Protein AF-A0A7J3D2J9-F1 (afdb_monomer)

Foldseek 3Di:
DDPPFDDWAWPDWDDFQQWTWTWTDGPNAIAIEIDHDDDDPVLVVVLVCLQVLCVDPDHPNPPPDPVVSLVVLVVDPSSSSQSNVLSVALQNQCVRVLRDPQWFKWKDWDQAAFIFTQGNVCNVHRTHGYPDGHPDPVSVVSSLVSQQVQQPPDDDPFWTWGDSDPFWTKTWGADVVVGTIMIMIGTQDDQALVLCVCVVVVVDFLLRVLLLLVCLVLLWAKEKEDDDLVVLLVVLLSSVSSHRLAAQEEEEDCDDRDDYSRPNYHYHHVPPPPPDDPVNSLVVCVVVQHAEYEYSPCPPPPPDDDQSPRHRYYYYYYDPPPDDPWMKMWTHDNPRPAIAIATPDDDDDDDDDHQDDDSPQQLLSSCVSDPPNVVSCVVVVHDPVVSSVSSVVSSVVSVVSVVVVD

pLDDT: mean 76.32, std 16.19, range [25.08, 97.81]

Mean predicted aligned error: 16.13 Å

Sequence (406 aa):
MGNIIQPEEVIEKYMVQGVEVTITEREKELEYYVKEPQTSDKETKIVKTYVDNIYSREHPLKGMDKSSVDNEVAKLPEPIQYHIRKMMSCYGKIYPITLDPNILEIYIIEVDRPIYVRHGHFPKHPYIKTNLKFKDIKEMDDIIERIKIKIAANSSINAHEGLVDRNFYAQIIIQKEPYNSICFLKRRTEITATNLWLVEEKMLTMQEMVYLWTIIEIKVTIALTGAGREERRRFLNGLIEMIPLKSKIMAIERMPFSKTSHEFFLKVNISGKSGLDYRRALEIARRYGVEYVVMDGDEIQEKIELPTEEICFIYSRQTPLETTAGMGVRLILPNNQLAESIEYVEKVDERETPIKINGYDTPKQLYDKSKVLQSWAKLNNVNKEKVIESLALKINLMMYLSRKDR

Nearest PDB structures (foldseek):
  2oap-assembly1_1  TM=4.174E-01  e=2.378E-18  Archaeoglobus fulgidus DSM 4304
  2oap-assembly1_2  TM=4.148E-01  e=2.008E-18  Archaeoglobus fulgidus DSM 4304
  4ihq-assembly1_A  TM=3.799E-01  e=1.290E-16  Sulfolobus acidocaldarius DSM 639
  4ii7-assembly2_D  TM=3.802E-01  e=1.709E-16  Sulfolobus acidocaldarius DSM 639
  4ii7-assembly1_A  TM=3.847E-01  e=1.533E-15  Sulfolobus acidocaldarius DSM 639

Structure (mmCIF, N/CA/C/O backbone):
data_AF-A0A7J3D2J9-F1
#
_entry.id   AF-A0A7J3D2J9-F1
#
loop_
_atom_site.group_PDB
_atom_site.id
_atom_site.type_symbol
_atom_site.label_atom_id
_atom_site.label_alt_id
_atom_site.label_comp_id
_atom_site.label_asym_id
_atom_site.label_entity_id
_atom_site.label_seq_id
_atom_site.pdbx_PDB_ins_code
_atom_site.Cartn_x
_atom_site.Cartn_y
_atom_site.Cartn_z
_atom_site.occupancy
_atom_site.B_iso_or_equiv
_atom_site.auth_seq_id
_atom_site.auth_comp_id
_atom_site.auth_asym_id
_atom_site.auth_atom_id
_atom_site.pdbx_PDB_model_num
ATOM 1 N N . MET A 1 1 ? -47.272 8.929 1.676 1.00 38.12 1 MET A N 1
ATOM 2 C CA . MET A 1 1 ? -46.552 7.817 1.022 1.00 38.12 1 MET A CA 1
ATOM 3 C C . MET A 1 1 ? -45.523 7.323 2.019 1.00 38.12 1 MET A C 1
ATOM 5 O O . MET A 1 1 ? -44.620 8.078 2.345 1.00 38.12 1 MET A O 1
ATOM 9 N N . GLY A 1 2 ? -45.753 6.158 2.627 1.00 38.94 2 GLY A N 1
ATOM 10 C CA . GLY A 1 2 ? -44.813 5.593 3.596 1.00 38.94 2 GLY A CA 1
ATOM 11 C C . GLY A 1 2 ? -43.547 5.142 2.875 1.00 38.94 2 GLY A C 1
ATOM 12 O O . GLY A 1 2 ? -43.650 4.446 1.868 1.00 38.94 2 GLY A O 1
ATOM 13 N N . ASN A 1 3 ? -42.379 5.564 3.364 1.00 40.75 3 ASN A N 1
ATOM 14 C CA . ASN A 1 3 ? -41.095 5.053 2.896 1.00 40.75 3 ASN A CA 1
ATOM 15 C C . ASN A 1 3 ? -41.058 3.547 3.164 1.00 40.75 3 ASN A C 1
ATOM 17 O O . ASN A 1 3 ? -40.977 3.117 4.314 1.00 40.75 3 ASN A O 1
ATOM 21 N N . ILE A 1 4 ? -41.158 2.753 2.100 1.00 46.19 4 ILE A N 1
ATOM 22 C CA . ILE A 1 4 ? -40.896 1.318 2.144 1.00 46.19 4 ILE A CA 1
ATOM 23 C C . ILE A 1 4 ? -39.384 1.190 2.327 1.00 46.19 4 ILE A C 1
ATOM 25 O O . ILE A 1 4 ? -38.627 1.300 1.367 1.00 46.19 4 ILE A O 1
ATOM 29 N N . ILE A 1 5 ? -38.949 1.051 3.578 1.00 51.28 5 ILE A N 1
ATOM 30 C CA . ILE A 1 5 ? -37.555 0.765 3.916 1.00 51.28 5 ILE A CA 1
ATOM 31 C C . ILE A 1 5 ? -37.251 -0.615 3.335 1.00 51.28 5 ILE A C 1
ATOM 33 O O . ILE A 1 5 ? -37.867 -1.602 3.743 1.00 51.28 5 ILE A O 1
ATOM 37 N N . GLN A 1 6 ? -36.353 -0.681 2.351 1.00 54.09 6 GLN A N 1
ATOM 38 C CA . GLN A 1 6 ? -35.869 -1.967 1.857 1.00 54.09 6 GLN A CA 1
ATOM 39 C C . GLN A 1 6 ? -35.179 -2.726 3.003 1.00 54.09 6 GLN A C 1
ATOM 41 O O . GLN A 1 6 ? -34.484 -2.093 3.805 1.00 54.09 6 GLN A O 1
ATOM 46 N N . PRO A 1 7 ? -35.392 -4.048 3.117 1.00 58.62 7 PRO A N 1
ATOM 47 C CA . PRO A 1 7 ? -34.761 -4.848 4.157 1.00 58.62 7 PRO A CA 1
ATOM 48 C C . PRO A 1 7 ? -33.239 -4.843 3.983 1.00 58.62 7 PRO A C 1
ATOM 50 O O . PRO A 1 7 ? -32.739 -4.880 2.863 1.00 58.62 7 PRO A O 1
ATOM 53 N N . GLU A 1 8 ? -32.523 -4.776 5.103 1.00 78.94 8 GLU A N 1
ATOM 54 C CA . GLU A 1 8 ? -31.066 -4.887 5.145 1.00 78.94 8 GLU A CA 1
ATOM 55 C C . GLU A 1 8 ? -30.662 -6.322 4.781 1.00 78.94 8 GLU A C 1
ATOM 57 O O . GLU A 1 8 ? -31.020 -7.271 5.485 1.00 78.94 8 GLU A O 1
ATOM 62 N N . GLU A 1 9 ? -29.958 -6.486 3.661 1.00 90.25 9 GLU A N 1
ATOM 63 C CA . GLU A 1 9 ? -29.491 -7.789 3.187 1.00 90.25 9 GLU A CA 1
ATOM 64 C C . GLU A 1 9 ? -28.042 -8.007 3.622 1.00 90.25 9 GLU A C 1
ATOM 66 O O . GLU A 1 9 ? -27.184 -7.153 3.410 1.00 90.25 9 GLU A O 1
ATOM 71 N N . VAL A 1 10 ? -27.750 -9.151 4.244 1.00 93.81 10 VAL A N 1
ATOM 72 C CA . VAL A 1 10 ? -26.375 -9.522 4.603 1.00 93.81 10 VAL A CA 1
ATOM 73 C C . VAL A 1 10 ? -25.692 -10.123 3.378 1.00 93.81 10 VAL A C 1
ATOM 75 O O . VAL A 1 10 ? -26.065 -11.208 2.940 1.00 93.81 10 VAL A O 1
ATOM 78 N N . ILE A 1 11 ? -24.671 -9.437 2.868 1.00 93.94 11 ILE A N 1
ATOM 79 C CA . ILE A 1 11 ? -23.903 -9.843 1.685 1.00 93.94 11 ILE A CA 1
ATOM 80 C C . ILE A 1 11 ? -22.762 -10.783 2.072 1.00 93.94 11 ILE A C 1
ATOM 82 O O . ILE A 1 11 ? -22.600 -11.855 1.494 1.00 93.94 11 ILE A O 1
ATOM 86 N N . GLU A 1 12 ? -21.976 -10.400 3.079 1.00 92.00 12 GLU A N 1
ATOM 87 C CA . GLU A 1 12 ? -20.872 -11.207 3.601 1.00 92.00 12 GLU A CA 1
ATOM 88 C C . GLU A 1 12 ? -20.865 -11.165 5.129 1.00 92.00 12 GLU A C 1
ATOM 90 O O . GLU A 1 12 ? -21.132 -10.132 5.744 1.00 92.00 12 GLU A O 1
ATOM 95 N N . LYS A 1 13 ? -20.535 -12.295 5.759 1.00 96.12 13 LYS A N 1
ATOM 96 C CA . LYS A 1 13 ? -20.327 -12.381 7.205 1.00 96.12 13 LYS A CA 1
ATOM 97 C C . LYS A 1 13 ? -19.180 -13.335 7.515 1.00 96.12 13 LYS A C 1
ATOM 99 O O . LYS A 1 13 ? -19.218 -14.493 7.108 1.00 96.12 13 LYS A O 1
ATOM 104 N N . TYR A 1 14 ? -18.170 -12.861 8.237 1.00 94.62 14 TYR A N 1
ATOM 105 C CA . TYR A 1 14 ? -16.964 -13.636 8.537 1.00 94.62 14 TYR A CA 1
ATOM 106 C C . TYR A 1 14 ? -16.292 -13.187 9.840 1.00 94.62 14 TYR A C 1
ATOM 108 O O . TYR A 1 14 ? -16.637 -12.162 10.423 1.00 94.62 14 TYR A O 1
ATOM 116 N N . MET A 1 15 ? -15.339 -13.991 10.320 1.00 94.88 15 MET A N 1
ATOM 117 C CA . MET A 1 15 ? -14.563 -13.719 11.532 1.00 94.88 15 MET A CA 1
ATOM 118 C C . MET A 1 15 ? -13.120 -13.370 11.176 1.00 94.88 15 MET A C 1
ATOM 120 O O . MET A 1 15 ? -12.476 -14.086 10.410 1.00 94.88 15 MET A O 1
ATOM 124 N N . VAL A 1 16 ? -12.586 -12.320 11.793 1.00 90.88 16 VAL A N 1
ATOM 125 C CA . VAL A 1 16 ? -11.186 -11.903 11.671 1.00 90.88 16 VAL A CA 1
ATOM 126 C C . VAL A 1 16 ? -10.596 -11.719 13.062 1.00 90.88 16 VAL A C 1
ATOM 128 O O . VAL A 1 16 ? -10.879 -10.733 13.732 1.00 90.88 16 VAL A O 1
ATOM 131 N N . GLN A 1 17 ? -9.749 -12.656 13.498 1.00 87.38 17 GLN A N 1
ATOM 132 C CA . GLN A 1 17 ? -9.026 -12.571 14.782 1.00 87.38 17 GLN A CA 1
ATOM 133 C C . GLN A 1 17 ? -9.931 -12.179 15.973 1.00 87.38 17 GLN A C 1
ATOM 135 O O . GLN A 1 17 ? -9.627 -11.251 16.723 1.00 87.38 17 GLN A O 1
ATOM 140 N N . GLY A 1 18 ? -11.079 -12.851 16.101 1.00 87.75 18 GLY A N 1
ATOM 141 C CA . GLY A 1 18 ? -12.071 -12.601 17.154 1.00 87.75 18 GLY A CA 1
ATOM 142 C C . GLY A 1 18 ? -13.079 -11.482 16.849 1.00 87.75 18 GLY A C 1
ATOM 143 O O . GLY A 1 18 ? -14.080 -11.365 17.549 1.00 87.75 18 GLY A O 1
ATOM 144 N N . VAL A 1 19 ? -12.878 -10.689 15.794 1.00 95.62 19 VAL A N 1
ATOM 145 C CA . VAL A 1 19 ? -13.835 -9.666 15.341 1.00 95.62 19 VAL A CA 1
ATOM 146 C C . VAL A 1 19 ? -14.828 -10.287 14.365 1.00 95.62 19 VAL A C 1
ATOM 148 O O . VAL A 1 19 ? -14.426 -10.868 13.360 1.00 95.62 19 VAL A O 1
ATOM 151 N N . GLU A 1 20 ? -16.122 -10.140 14.637 1.00 97.31 20 GLU A N 1
ATOM 152 C CA . GLU A 1 20 ? -17.171 -10.478 13.673 1.00 97.31 20 GLU A CA 1
ATOM 153 C C . GLU A 1 20 ? -17.352 -9.301 12.709 1.00 97.31 20 GLU A C 1
ATOM 155 O O . GLU A 1 20 ? -17.614 -8.174 13.137 1.00 97.31 20 GLU A O 1
ATOM 160 N N . VAL A 1 21 ? -17.208 -9.568 11.414 1.00 97.62 21 VAL A N 1
ATOM 161 C CA . VAL A 1 21 ? -17.424 -8.606 10.334 1.00 97.62 21 VAL A CA 1
ATOM 162 C C . VAL A 1 21 ? -18.687 -8.994 9.579 1.00 97.62 21 VAL A C 1
ATOM 164 O O . VAL A 1 21 ? -18.870 -10.155 9.218 1.00 97.62 21 VAL A O 1
ATOM 167 N N . THR A 1 22 ? -19.575 -8.028 9.362 1.00 97.81 22 THR A N 1
ATOM 168 C CA . THR A 1 22 ? -20.793 -8.196 8.562 1.00 97.81 22 THR A CA 1
ATOM 169 C C . THR A 1 22 ? -20.878 -7.062 7.552 1.00 97.81 22 THR A C 1
ATOM 171 O O . THR A 1 22 ? -20.809 -5.897 7.929 1.00 97.81 22 THR A O 1
ATOM 174 N N . ILE A 1 23 ? -21.023 -7.394 6.276 1.00 96.12 23 ILE A N 1
ATOM 175 C CA . ILE A 1 23 ? -21.228 -6.429 5.200 1.00 96.12 23 ILE A CA 1
ATOM 176 C C . ILE A 1 23 ? -22.680 -6.536 4.776 1.00 96.12 23 ILE A C 1
ATOM 178 O O . ILE A 1 23 ? -23.132 -7.617 4.388 1.00 96.12 23 ILE A O 1
ATOM 182 N N . THR A 1 24 ? -23.408 -5.432 4.884 1.00 96.00 24 THR A N 1
ATOM 183 C CA . THR A 1 24 ? -24.825 -5.368 4.530 1.00 96.00 24 THR A CA 1
ATOM 184 C C . THR A 1 24 ? -25.049 -4.416 3.370 1.00 96.00 24 THR A C 1
ATOM 186 O O . THR A 1 24 ? -24.270 -3.488 3.158 1.00 96.00 24 THR A O 1
ATOM 189 N N . GLU A 1 25 ? -26.093 -4.665 2.589 1.00 92.38 25 GLU A N 1
ATOM 190 C CA . GLU A 1 25 ? -26.551 -3.770 1.535 1.00 92.38 25 GLU A CA 1
ATOM 191 C C . GLU A 1 25 ? -27.909 -3.188 1.920 1.00 92.38 25 GLU A C 1
ATOM 193 O O . GLU A 1 25 ? -28.844 -3.904 2.296 1.00 92.38 25 GLU A O 1
ATOM 198 N N . ARG A 1 26 ? -28.022 -1.864 1.812 1.00 87.69 26 ARG A N 1
ATOM 199 C CA . ARG A 1 26 ? -29.273 -1.136 1.995 1.00 87.69 26 ARG A CA 1
ATOM 200 C C . ARG A 1 26 ? -29.360 -0.023 0.965 1.00 87.69 26 ARG A C 1
ATOM 202 O O . ARG A 1 26 ? -28.464 0.804 0.867 1.00 87.69 26 ARG A O 1
ATOM 209 N N . GLU A 1 27 ? -30.451 0.014 0.200 1.00 85.81 27 GLU A N 1
ATOM 210 C CA . GLU A 1 27 ? -30.678 1.042 -0.833 1.00 85.81 27 GLU A CA 1
ATOM 211 C C . GLU A 1 27 ? -29.521 1.155 -1.856 1.00 85.81 27 GLU A C 1
ATOM 213 O O . GLU A 1 27 ? -29.252 2.234 -2.376 1.00 85.81 27 GLU A O 1
ATOM 218 N N . LYS A 1 28 ? -28.869 0.023 -2.183 1.00 82.00 28 LYS A N 1
ATOM 219 C CA . LYS A 1 28 ? -27.671 -0.090 -3.049 1.00 82.00 28 LYS A CA 1
ATOM 220 C C . LYS A 1 28 ? -26.375 0.487 -2.474 1.00 82.00 28 LYS A C 1
ATOM 222 O O . LYS A 1 28 ? -25.380 0.605 -3.190 1.00 82.00 28 LYS A O 1
ATOM 227 N N . GLU A 1 29 ? -26.374 0.840 -1.196 1.00 88.44 29 GLU A N 1
ATOM 228 C CA . GLU A 1 29 ? -25.184 1.254 -0.466 1.00 88.44 29 GLU A CA 1
ATOM 229 C C . GLU A 1 29 ? -24.730 0.127 0.456 1.00 88.44 29 GLU A C 1
ATOM 231 O O . GLU A 1 29 ? -25.540 -0.494 1.147 1.00 88.44 29 GLU A O 1
ATOM 236 N N . LEU A 1 30 ? -23.420 -0.124 0.470 1.00 92.69 30 LEU A N 1
ATOM 237 C CA . LEU A 1 30 ? -22.825 -1.104 1.367 1.00 92.69 30 LEU A CA 1
ATOM 238 C C . LEU A 1 30 ? -22.484 -0.467 2.714 1.00 92.69 30 LEU A C 1
ATOM 240 O O . LEU A 1 30 ? -22.016 0.675 2.796 1.00 92.69 30 LEU A O 1
ATOM 244 N N . GLU A 1 31 ? -22.644 -1.249 3.771 1.00 96.12 31 GLU A N 1
ATOM 245 C CA . GLU A 1 31 ? -22.256 -0.901 5.131 1.00 96.12 31 GLU A CA 1
ATOM 246 C C . GLU A 1 31 ? -21.341 -1.992 5.697 1.00 96.12 31 GLU A C 1
ATOM 248 O O . GLU A 1 31 ? -21.594 -3.181 5.528 1.00 96.12 31 GLU A O 1
ATOM 253 N N . TYR A 1 32 ? -20.262 -1.591 6.365 1.00 97.44 32 TYR A N 1
ATOM 254 C CA . TYR A 1 32 ? -19.270 -2.489 6.950 1.00 97.44 32 TYR A CA 1
ATOM 255 C C . TYR A 1 32 ? -19.374 -2.450 8.476 1.00 97.44 32 TYR A C 1
ATOM 257 O O . TYR A 1 32 ? -18.954 -1.496 9.136 1.00 97.44 32 TYR A O 1
ATOM 265 N N . TYR A 1 33 ? -19.939 -3.497 9.057 1.00 97.69 33 TYR A N 1
ATOM 266 C CA . TYR A 1 33 ? -20.142 -3.616 10.491 1.00 97.69 33 TYR A CA 1
ATOM 267 C C . TYR A 1 33 ? -19.049 -4.458 11.129 1.00 97.69 33 TYR A C 1
ATOM 269 O O . TYR A 1 33 ? -18.832 -5.604 10.744 1.00 97.69 33 TYR A O 1
ATOM 277 N N . VAL A 1 34 ? -18.413 -3.910 12.165 1.00 97.25 34 VAL A N 1
ATOM 278 C CA . VAL A 1 34 ? -17.532 -4.671 13.056 1.00 97.25 34 VAL A CA 1
ATOM 279 C C . VAL A 1 34 ? -18.164 -4.831 14.425 1.00 97.25 34 VAL A C 1
ATOM 281 O O . VAL A 1 34 ? -18.668 -3.872 15.020 1.00 97.25 34 VAL A O 1
ATOM 284 N N . LYS A 1 35 ? -18.090 -6.048 14.952 1.00 97.06 35 LYS A N 1
ATOM 285 C CA . LYS A 1 35 ? -18.485 -6.382 16.314 1.00 97.06 35 LYS A CA 1
ATOM 286 C C . LYS A 1 35 ? -17.300 -7.007 17.035 1.00 97.06 35 LYS A C 1
ATOM 288 O O . LYS A 1 35 ? -16.865 -8.117 16.740 1.00 97.06 35 LYS A O 1
ATOM 293 N N . GLU A 1 36 ? -16.767 -6.243 17.979 1.00 95.81 36 GLU A N 1
ATOM 294 C CA . GLU A 1 36 ? -15.611 -6.635 18.781 1.00 95.81 36 GLU A CA 1
ATOM 295 C C . GLU A 1 36 ? -16.007 -7.645 19.879 1.00 95.81 36 GLU A C 1
ATOM 297 O O . GLU A 1 36 ? -17.146 -7.594 20.372 1.00 95.81 36 GLU A O 1
ATOM 302 N N . PRO A 1 37 ? -15.074 -8.511 20.324 1.00 94.12 37 PRO A N 1
ATOM 303 C CA . PRO A 1 37 ? -15.261 -9.345 21.508 1.00 94.12 37 PRO A CA 1
ATOM 304 C C . PRO A 1 37 ? -15.693 -8.511 22.716 1.00 94.12 37 PRO A C 1
ATOM 306 O O . PRO A 1 37 ? -15.072 -7.496 23.041 1.00 94.12 37 PRO A O 1
ATOM 309 N N . GLN A 1 38 ? -16.758 -8.933 23.392 1.00 92.19 38 GLN A N 1
ATOM 310 C CA . GLN A 1 38 ? -17.238 -8.259 24.597 1.00 92.19 38 GLN A CA 1
ATOM 311 C C . GLN A 1 38 ? -16.446 -8.728 25.820 1.00 92.19 38 GLN A C 1
ATOM 313 O O . GLN A 1 38 ? -16.080 -9.898 25.912 1.00 92.19 38 GLN A O 1
ATOM 318 N N . THR A 1 39 ? -16.211 -7.820 26.765 1.00 89.69 39 THR A N 1
ATOM 319 C CA . THR A 1 39 ? -15.574 -8.113 28.054 1.00 89.69 39 THR A CA 1
ATOM 320 C C . THR A 1 39 ? -16.522 -7.791 29.199 1.00 89.69 39 THR A C 1
ATOM 322 O O . THR A 1 39 ? -17.230 -6.786 29.182 1.00 89.69 39 THR A O 1
ATOM 325 N N . SER A 1 40 ? -16.516 -8.631 30.229 1.00 92.19 40 SER A N 1
ATOM 326 C CA . SER A 1 40 ? -17.146 -8.334 31.516 1.00 92.19 40 SER A CA 1
ATOM 327 C C . SER A 1 40 ? -16.388 -7.234 32.272 1.00 92.19 40 SER A C 1
ATOM 329 O O . SER A 1 40 ? -15.211 -6.975 32.016 1.00 92.19 40 SER A O 1
ATOM 331 N N . ASP A 1 41 ? -17.012 -6.622 33.281 1.00 91.12 41 ASP A N 1
ATOM 332 C CA . ASP A 1 41 ? -16.365 -5.586 34.105 1.00 91.12 41 ASP A CA 1
ATOM 333 C C . ASP A 1 41 ? -15.072 -6.066 34.782 1.00 91.12 41 ASP A C 1
ATOM 335 O O . ASP A 1 41 ? -14.133 -5.291 34.980 1.00 91.12 41 ASP A O 1
ATOM 339 N N . LYS A 1 42 ? -15.007 -7.356 35.143 1.00 88.06 42 LYS A N 1
ATOM 340 C CA . LYS A 1 42 ? -13.802 -7.976 35.712 1.00 88.06 42 LYS A CA 1
ATOM 341 C C . LYS A 1 42 ? -12.681 -8.042 34.678 1.00 88.06 42 LYS A C 1
ATOM 343 O O . LYS A 1 42 ? -11.558 -7.650 34.976 1.00 88.06 42 LYS A O 1
ATOM 348 N N . GLU A 1 43 ? -12.989 -8.488 33.466 1.00 88.81 43 GLU A N 1
ATOM 349 C CA . GLU A 1 43 ? -12.027 -8.595 32.366 1.00 88.81 43 GLU A CA 1
ATOM 350 C C . GLU A 1 43 ? -11.536 -7.221 31.910 1.00 88.81 43 GLU A C 1
ATOM 352 O O . GLU A 1 43 ? -10.340 -7.030 31.725 1.00 88.81 43 GLU A O 1
ATOM 357 N N . THR A 1 44 ? -12.422 -6.227 31.834 1.00 88.25 44 THR A N 1
ATOM 358 C CA . THR A 1 44 ? -12.054 -4.842 31.509 1.00 88.25 44 THR A CA 1
ATOM 359 C C . THR A 1 44 ? -11.082 -4.256 32.538 1.00 88.25 44 THR A C 1
ATOM 361 O O . THR A 1 44 ? -10.127 -3.569 32.171 1.00 88.25 44 THR A O 1
ATOM 364 N N . LYS A 1 45 ? -11.268 -4.562 33.832 1.00 86.31 45 LYS A N 1
ATOM 365 C CA . LYS A 1 45 ? -10.299 -4.190 34.877 1.00 86.31 45 LYS A CA 1
ATOM 366 C C . LYS A 1 45 ? -8.953 -4.880 34.667 1.00 86.31 45 LYS A C 1
ATOM 368 O O . LYS A 1 45 ? -7.935 -4.209 34.777 1.00 86.31 45 LYS A O 1
ATOM 373 N N . ILE A 1 46 ? -8.945 -6.170 34.318 1.00 84.12 46 ILE A N 1
ATOM 374 C CA . ILE A 1 46 ? -7.712 -6.913 34.008 1.00 84.12 46 ILE A CA 1
ATOM 375 C C . ILE A 1 46 ? -6.979 -6.260 32.833 1.00 84.12 46 ILE A C 1
ATOM 377 O O . ILE A 1 46 ? -5.799 -5.952 32.971 1.00 84.12 46 ILE A O 1
ATOM 381 N N . VAL A 1 47 ? -7.669 -5.985 31.719 1.00 85.94 47 VAL A N 1
ATOM 382 C CA . VAL A 1 47 ? -7.090 -5.297 30.550 1.00 85.94 47 VAL A CA 1
ATOM 383 C C . VAL A 1 47 ? -6.441 -3.984 30.977 1.00 85.94 47 VAL A C 1
ATOM 385 O O . VAL A 1 47 ? -5.272 -3.750 30.676 1.00 85.94 47 VAL A O 1
ATOM 388 N N . LYS A 1 48 ? -7.173 -3.147 31.722 1.00 83.31 48 LYS A N 1
ATOM 389 C CA . LYS A 1 48 ? -6.672 -1.849 32.175 1.00 83.31 48 LYS A CA 1
ATOM 390 C C . LYS A 1 48 ? -5.439 -1.997 33.064 1.00 83.31 48 LYS A C 1
ATOM 392 O O . LYS A 1 48 ? -4.445 -1.331 32.815 1.00 83.31 48 LYS A O 1
ATOM 397 N N . THR A 1 49 ? -5.474 -2.898 34.046 1.00 80.81 49 THR A N 1
ATOM 398 C CA . THR A 1 49 ? -4.322 -3.172 34.912 1.00 80.81 49 THR A CA 1
ATOM 399 C C . THR A 1 49 ? -3.120 -3.639 34.103 1.00 80.81 49 THR A C 1
ATOM 401 O O . THR A 1 49 ? -2.038 -3.113 34.316 1.00 80.81 49 THR A O 1
ATOM 404 N N . TYR A 1 50 ? -3.289 -4.561 33.150 1.00 79.94 50 TYR A N 1
ATOM 405 C CA . TYR A 1 50 ? -2.197 -5.017 32.283 1.00 79.94 50 TYR A CA 1
ATOM 406 C C . TYR A 1 50 ? -1.587 -3.869 31.480 1.00 79.94 50 TYR A C 1
ATOM 408 O O . TYR A 1 50 ? -0.368 -3.726 31.439 1.00 79.94 50 TYR A O 1
ATOM 416 N N . VAL A 1 51 ? -2.425 -3.037 30.867 1.00 76.50 51 VAL A N 1
ATOM 417 C CA . VAL A 1 51 ? -1.970 -1.919 30.040 1.00 76.50 51 VAL A CA 1
ATOM 418 C C . VAL A 1 51 ? -1.283 -0.847 30.889 1.00 76.50 51 VAL A C 1
ATOM 420 O O . VAL A 1 51 ? -0.149 -0.477 30.588 1.00 76.50 51 VAL A O 1
ATOM 423 N N . ASP A 1 52 ? -1.912 -0.404 31.980 1.00 72.56 52 ASP A N 1
ATOM 424 C CA . ASP A 1 52 ? -1.346 0.584 32.908 1.00 72.56 52 ASP A CA 1
ATOM 425 C C . ASP A 1 52 ? -0.001 0.098 33.468 1.00 72.56 52 ASP A C 1
ATOM 427 O O . ASP A 1 52 ? 0.951 0.866 33.586 1.00 72.56 52 ASP A O 1
ATOM 431 N N . ASN A 1 53 ? 0.106 -1.200 33.742 1.00 67.88 53 ASN A N 1
ATOM 432 C CA . ASN A 1 53 ? 1.327 -1.836 34.206 1.00 67.88 53 ASN A CA 1
ATOM 433 C C . ASN A 1 53 ? 2.424 -1.881 33.136 1.00 67.88 53 ASN A C 1
ATOM 435 O O . ASN A 1 53 ? 3.567 -1.558 33.439 1.00 67.88 53 ASN A O 1
ATOM 439 N N . ILE A 1 54 ? 2.106 -2.223 31.884 1.00 65.94 54 ILE A N 1
ATOM 440 C CA . ILE A 1 54 ? 3.075 -2.198 30.773 1.00 65.94 54 ILE A CA 1
ATOM 441 C C . ILE A 1 54 ? 3.660 -0.785 30.580 1.00 65.94 54 ILE A C 1
ATOM 443 O O . ILE A 1 54 ? 4.843 -0.648 30.260 1.00 65.94 54 ILE A O 1
ATOM 447 N N . TYR A 1 55 ? 2.865 0.263 30.824 1.00 56.88 55 TYR A N 1
ATOM 448 C CA . TYR A 1 55 ? 3.295 1.662 30.723 1.00 56.88 55 TYR A CA 1
ATOM 449 C C . TYR A 1 55 ? 3.825 2.272 32.042 1.00 56.88 55 TYR A C 1
ATOM 451 O O . TYR A 1 55 ? 4.438 3.344 32.017 1.00 56.88 55 TYR A O 1
ATOM 459 N N . SER A 1 56 ? 3.648 1.606 33.188 1.00 53.75 56 SER A N 1
ATOM 460 C CA . SER A 1 56 ? 4.144 2.040 34.503 1.00 53.75 56 SER A CA 1
ATOM 461 C C . SER A 1 56 ? 5.648 1.822 34.642 1.00 53.75 56 SER A C 1
ATOM 463 O O . SER A 1 56 ? 6.208 0.858 34.124 1.00 53.75 56 SER A O 1
ATOM 465 N N . ARG A 1 57 ? 6.339 2.709 35.376 1.00 47.44 57 ARG A N 1
ATOM 466 C CA . ARG A 1 57 ? 7.804 2.682 35.478 1.00 47.44 57 ARG A CA 1
ATOM 467 C C . ARG A 1 57 ? 8.379 1.454 36.206 1.00 47.44 57 ARG A C 1
ATOM 469 O O . ARG A 1 57 ? 9.570 1.217 36.007 1.00 47.44 57 ARG A O 1
ATOM 476 N N . GLU A 1 58 ? 7.569 0.703 36.954 1.00 44.97 58 GLU A N 1
ATOM 477 C CA . GLU A 1 58 ? 8.005 -0.326 37.920 1.00 44.97 58 GLU A CA 1
ATOM 478 C C . GLU A 1 58 ? 7.531 -1.764 37.610 1.00 44.97 58 GLU A C 1
ATOM 480 O O . GLU A 1 58 ? 7.717 -2.660 38.428 1.00 44.97 58 GLU A O 1
ATOM 485 N N . HIS A 1 59 ? 6.922 -2.031 36.449 1.00 50.44 59 HIS A N 1
ATOM 486 C CA . HIS A 1 59 ? 6.385 -3.367 36.159 1.00 50.44 59 HIS A CA 1
ATOM 487 C C . HIS A 1 59 ? 7.432 -4.334 35.569 1.00 50.44 59 HIS A C 1
ATOM 489 O O . HIS A 1 59 ? 8.212 -3.918 34.711 1.00 50.44 59 HIS A O 1
ATOM 495 N N . PRO A 1 60 ? 7.410 -5.642 35.910 1.00 50.72 60 PRO A N 1
ATOM 496 C CA . PRO A 1 60 ? 8.346 -6.640 35.374 1.00 50.72 60 PRO A CA 1
ATOM 497 C C . PRO A 1 60 ? 8.307 -6.812 33.847 1.00 50.72 60 PRO A C 1
ATOM 499 O O . PRO A 1 60 ? 9.290 -7.257 33.269 1.00 50.72 60 PRO A O 1
ATOM 502 N N . LEU A 1 61 ? 7.206 -6.440 33.180 1.00 47.00 61 LEU A N 1
ATOM 503 C CA . LEU A 1 61 ? 7.095 -6.479 31.708 1.00 47.00 61 LEU A CA 1
ATOM 504 C C . LEU A 1 61 ? 7.742 -5.267 31.011 1.00 47.00 61 LEU A C 1
ATOM 506 O O . LEU A 1 61 ? 7.855 -5.239 29.786 1.00 47.00 61 LEU A O 1
ATOM 510 N N . LYS A 1 62 ? 8.151 -4.237 31.759 1.00 47.47 62 LYS A N 1
ATOM 511 C CA . LYS A 1 62 ? 8.748 -3.033 31.181 1.00 47.47 62 LYS A CA 1
ATOM 512 C C . LYS A 1 62 ? 10.163 -3.337 30.688 1.00 47.47 62 LYS A C 1
ATOM 514 O O . LYS A 1 62 ? 11.017 -3.766 31.454 1.00 47.47 62 LYS A O 1
ATOM 519 N N . GLY A 1 63 ? 10.419 -3.068 29.408 1.00 48.78 63 GLY A N 1
ATOM 520 C CA . GLY A 1 63 ? 11.700 -3.387 28.768 1.00 48.78 63 GLY A CA 1
ATOM 521 C C . GLY A 1 63 ? 11.815 -4.840 28.299 1.00 48.78 63 GLY A C 1
ATOM 522 O O . GLY A 1 63 ? 12.847 -5.198 27.736 1.00 48.78 63 GLY A O 1
ATOM 523 N N . MET A 1 64 ? 10.768 -5.655 28.479 1.00 54.81 64 MET A N 1
ATOM 524 C CA . MET A 1 64 ? 10.667 -6.932 27.781 1.00 54.81 64 MET A CA 1
ATOM 525 C C . MET A 1 64 ? 10.516 -6.704 26.278 1.00 54.81 64 MET A C 1
ATOM 527 O O . MET A 1 64 ? 9.909 -5.727 25.828 1.00 54.81 64 MET A O 1
ATOM 531 N N . ASP A 1 65 ? 11.070 -7.625 25.496 1.00 56.62 65 ASP A N 1
ATOM 532 C CA . ASP A 1 65 ? 10.859 -7.628 24.060 1.00 56.62 65 ASP A CA 1
ATOM 533 C C . ASP A 1 65 ? 9.391 -7.940 23.715 1.00 56.62 65 ASP A C 1
ATOM 535 O O . ASP A 1 65 ? 8.617 -8.481 24.512 1.00 56.62 65 ASP A O 1
ATOM 539 N N . LYS A 1 66 ? 8.987 -7.565 22.498 1.00 63.25 66 LYS A N 1
ATOM 540 C CA . LYS A 1 66 ? 7.609 -7.731 22.020 1.00 63.25 66 LYS A CA 1
ATOM 541 C C . LYS A 1 66 ? 7.128 -9.188 22.134 1.00 63.25 66 LYS A C 1
ATOM 543 O O . LYS A 1 66 ? 5.983 -9.421 22.502 1.00 63.25 66 LYS A O 1
ATOM 548 N N . SER A 1 67 ? 8.018 -10.150 21.887 1.00 63.31 67 SER A N 1
ATOM 549 C CA . SER A 1 67 ? 7.751 -11.589 21.987 1.00 63.31 67 SER A CA 1
ATOM 550 C C . SER A 1 67 ? 7.380 -12.044 23.395 1.00 63.31 67 SER A C 1
ATOM 552 O O . SER A 1 67 ? 6.470 -12.853 23.551 1.00 63.31 67 SER A O 1
ATOM 554 N N . SER A 1 68 ? 8.045 -11.530 24.428 1.00 67.81 68 SER A N 1
ATOM 555 C CA . SER A 1 68 ? 7.764 -11.921 25.812 1.00 67.81 68 SER A CA 1
ATOM 556 C C . SER A 1 68 ? 6.405 -11.398 26.283 1.00 67.81 68 SER A C 1
ATOM 558 O O . SER A 1 68 ? 5.655 -12.126 26.931 1.00 67.81 68 SER A O 1
ATOM 560 N N . VAL A 1 69 ? 6.044 -10.170 25.891 1.00 69.69 69 VAL A N 1
ATOM 561 C CA . VAL A 1 69 ? 4.705 -9.613 26.153 1.00 69.69 69 VAL A CA 1
ATOM 562 C C . VAL A 1 69 ? 3.635 -10.413 25.409 1.00 69.69 69 VAL A C 1
ATOM 564 O O . VAL A 1 69 ? 2.628 -10.785 26.008 1.00 69.69 69 VAL A O 1
ATOM 567 N N . ASP A 1 70 ? 3.868 -10.738 24.134 1.00 71.88 70 ASP A N 1
ATOM 568 C CA . ASP A 1 70 ? 2.937 -11.539 23.333 1.00 71.88 70 ASP A CA 1
ATOM 569 C C 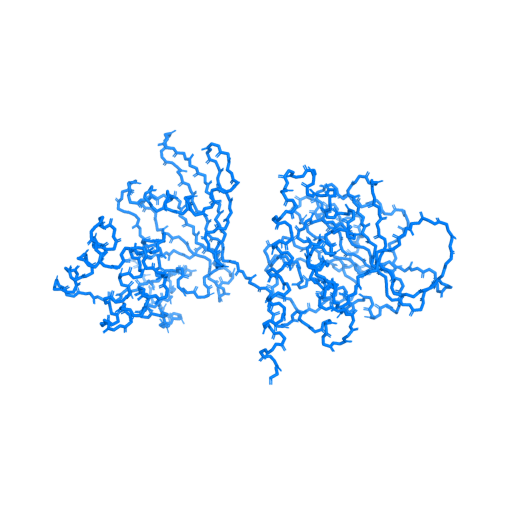. ASP A 1 70 ? 2.701 -12.933 23.949 1.00 71.88 70 ASP A C 1
ATOM 571 O O . ASP A 1 70 ? 1.561 -13.402 23.969 1.00 71.88 70 ASP A O 1
ATOM 575 N N . ASN A 1 71 ? 3.735 -13.562 24.520 1.00 77.75 71 ASN A N 1
ATOM 576 C CA . ASN A 1 71 ? 3.631 -14.858 25.200 1.00 77.75 71 ASN A CA 1
ATOM 577 C C . ASN A 1 71 ? 2.806 -14.802 26.495 1.00 77.75 71 ASN A C 1
ATOM 579 O O . ASN A 1 71 ? 2.040 -15.724 26.770 1.00 77.75 71 ASN A O 1
ATOM 583 N N . GLU A 1 72 ? 2.944 -13.745 27.300 1.00 78.94 72 GLU A N 1
ATOM 584 C CA . GLU A 1 72 ? 2.128 -13.576 28.511 1.00 78.94 72 GLU A CA 1
ATOM 585 C C . GLU A 1 72 ? 0.671 -13.257 28.168 1.00 78.94 72 GLU A C 1
ATOM 587 O O . GLU A 1 72 ? -0.247 -13.826 28.759 1.00 78.94 72 GLU A O 1
ATOM 592 N N . VAL A 1 73 ? 0.445 -12.404 27.165 1.00 81.88 73 VAL A N 1
ATOM 593 C CA . VAL A 1 73 ? -0.906 -12.092 26.685 1.00 81.88 73 VAL A CA 1
ATOM 594 C C . VAL A 1 73 ? -1.579 -13.341 26.116 1.00 81.88 73 VAL A C 1
ATOM 596 O O . VAL A 1 73 ? -2.754 -13.558 26.387 1.00 81.88 73 VAL A O 1
ATOM 599 N N . ALA A 1 74 ? -0.848 -14.207 25.408 1.00 83.88 74 ALA A N 1
ATOM 600 C CA . ALA A 1 74 ? -1.388 -15.440 24.828 1.00 83.88 74 ALA A CA 1
ATOM 601 C C . ALA A 1 74 ? -1.973 -16.429 25.859 1.00 83.88 74 ALA A C 1
ATOM 603 O O . ALA A 1 74 ? -2.751 -17.303 25.483 1.00 83.88 74 ALA A O 1
ATOM 604 N N . LYS A 1 75 ? -1.631 -16.296 27.149 1.00 86.50 75 LYS A N 1
ATOM 605 C CA . LYS A 1 75 ? -2.182 -17.123 28.239 1.00 86.50 75 LYS A CA 1
ATOM 606 C C . LYS A 1 75 ? -3.565 -16.662 28.713 1.00 86.50 75 LYS A C 1
ATOM 608 O O . LYS A 1 75 ? -4.228 -17.390 29.448 1.00 86.50 75 LYS A O 1
ATOM 613 N N . LEU A 1 76 ? -3.987 -15.450 28.353 1.00 87.56 76 LEU A N 1
ATOM 614 C CA . LEU A 1 76 ? -5.251 -14.857 28.796 1.00 87.56 76 LEU A CA 1
ATOM 615 C C . LEU A 1 76 ? -6.422 -15.304 27.900 1.00 87.56 76 LEU A C 1
ATOM 617 O O . LEU A 1 76 ? -6.200 -15.731 26.774 1.00 87.56 76 LEU A O 1
ATOM 621 N N . PRO A 1 77 ? -7.684 -15.193 28.340 1.00 89.69 77 PRO A N 1
ATOM 622 C CA . PRO A 1 77 ? -8.845 -15.408 27.474 1.00 89.69 77 PRO A CA 1
ATOM 623 C C . PRO A 1 77 ? -8.847 -14.500 26.234 1.00 89.69 77 PRO A C 1
ATOM 625 O O . PRO A 1 77 ? -8.478 -13.329 26.327 1.00 89.69 77 PRO A O 1
ATOM 628 N N . GLU A 1 78 ? -9.313 -15.013 25.091 1.00 89.12 78 GLU A N 1
ATOM 629 C CA . GLU A 1 78 ? -9.284 -14.328 23.784 1.00 89.12 78 GLU A CA 1
ATOM 630 C C . GLU A 1 78 ? -9.826 -12.878 23.806 1.00 89.12 78 GLU A C 1
ATOM 632 O O . GLU A 1 78 ? -9.133 -11.998 23.285 1.00 89.12 78 GLU A O 1
ATOM 637 N N . PRO A 1 79 ? -10.961 -12.553 24.469 1.00 92.00 79 PRO A N 1
ATOM 638 C CA . PRO A 1 79 ? -11.431 -11.167 24.558 1.00 92.00 79 PRO A CA 1
ATOM 639 C C . PRO A 1 79 ? -10.436 -10.242 25.270 1.00 92.00 79 PRO A C 1
ATOM 641 O O . PRO A 1 79 ? -10.214 -9.110 24.841 1.00 92.00 79 PRO A O 1
ATOM 644 N N . ILE A 1 80 ? -9.784 -10.731 26.329 1.00 91.19 80 ILE A N 1
ATOM 645 C CA . ILE A 1 80 ? -8.754 -9.981 27.056 1.00 91.19 80 ILE A CA 1
ATOM 646 C C . ILE A 1 80 ? -7.533 -9.772 26.157 1.00 91.19 80 ILE A C 1
ATOM 648 O O . ILE A 1 80 ? -7.022 -8.654 26.078 1.00 91.19 80 ILE A O 1
ATOM 652 N N . GLN A 1 81 ? -7.093 -10.815 25.441 1.00 90.75 81 GLN A N 1
ATOM 653 C CA . GLN A 1 81 ? -5.969 -10.709 24.504 1.00 90.75 81 GLN A CA 1
ATOM 654 C C . GLN A 1 81 ? -6.224 -9.640 23.443 1.00 90.75 81 GLN A C 1
ATOM 656 O O . GLN A 1 81 ? -5.366 -8.791 23.195 1.00 90.75 81 GLN A O 1
ATOM 661 N N . TYR A 1 82 ? -7.413 -9.679 22.839 1.00 93.81 82 TYR A N 1
ATOM 662 C CA . TYR A 1 82 ? -7.838 -8.746 21.808 1.00 93.81 82 TYR A CA 1
ATOM 663 C C . TYR A 1 82 ? -7.755 -7.297 22.303 1.00 93.81 82 TYR A C 1
ATOM 665 O O . TYR A 1 82 ? -7.093 -6.467 21.676 1.00 93.81 82 TYR A O 1
ATOM 673 N N . HIS A 1 83 ? -8.356 -6.992 23.459 1.00 93.00 83 HIS A N 1
ATOM 674 C CA . HIS A 1 83 ? -8.379 -5.622 23.981 1.00 93.00 83 HIS A CA 1
ATOM 675 C C . HIS A 1 83 ? -7.004 -5.141 24.451 1.00 93.00 83 HIS A C 1
ATOM 677 O O . HIS A 1 83 ? -6.670 -3.976 24.233 1.00 93.00 83 HIS A O 1
ATOM 683 N N . ILE A 1 84 ? -6.161 -6.022 25.002 1.00 89.81 84 ILE A N 1
ATOM 684 C CA . ILE A 1 84 ? -4.764 -5.679 25.309 1.00 89.81 84 ILE A CA 1
ATOM 685 C C . ILE A 1 84 ? -4.007 -5.332 24.017 1.00 89.81 84 ILE A C 1
ATOM 687 O O . ILE A 1 84 ? -3.389 -4.269 23.935 1.00 89.81 84 ILE A O 1
ATOM 691 N N . ARG A 1 85 ? -4.090 -6.168 22.970 1.00 88.69 85 ARG A N 1
ATOM 692 C CA . ARG A 1 85 ? -3.428 -5.907 21.676 1.00 88.69 85 ARG A CA 1
ATOM 693 C C . ARG A 1 85 ? -3.937 -4.631 21.010 1.00 88.69 85 ARG A C 1
ATOM 695 O O . ARG A 1 85 ? -3.126 -3.850 20.509 1.00 88.69 85 ARG A O 1
ATOM 702 N N . LYS A 1 86 ? -5.247 -4.378 21.064 1.00 91.94 86 LYS A N 1
ATOM 703 C CA . LYS A 1 86 ? -5.871 -3.133 20.600 1.00 91.94 86 LYS A CA 1
ATOM 704 C C . LYS A 1 86 ? -5.268 -1.916 21.296 1.00 91.94 86 LYS A C 1
ATOM 706 O O . LYS A 1 86 ? -4.861 -0.979 20.611 1.00 91.94 86 LYS A O 1
ATOM 711 N N . MET A 1 87 ? -5.171 -1.939 22.627 1.00 87.19 87 MET A N 1
ATOM 712 C CA . MET A 1 87 ? -4.629 -0.828 23.419 1.00 87.19 87 MET A CA 1
ATOM 713 C C . MET A 1 87 ? -3.122 -0.617 23.222 1.00 87.19 87 MET A C 1
ATOM 715 O O . MET A 1 87 ? -2.670 0.524 23.234 1.00 87.19 87 MET A O 1
ATOM 719 N N . MET A 1 88 ? -2.352 -1.687 23.005 1.00 83.44 88 MET A N 1
ATOM 720 C CA . MET A 1 88 ? -0.919 -1.593 22.689 1.00 83.44 88 MET A CA 1
ATOM 721 C C . MET A 1 88 ? -0.646 -1.131 21.247 1.00 83.44 88 MET A C 1
ATOM 723 O O . MET A 1 88 ? 0.451 -0.656 20.940 1.00 83.44 88 MET A O 1
ATOM 727 N N . SER A 1 89 ? -1.612 -1.295 20.338 1.00 87.69 89 SER A N 1
ATOM 728 C CA . SER A 1 89 ? -1.502 -0.831 18.954 1.00 87.69 89 SER A CA 1
ATOM 729 C C . SER A 1 89 ? -1.594 0.698 18.857 1.00 87.69 89 SER A C 1
ATOM 731 O O . SER A 1 89 ? -2.209 1.361 19.690 1.00 87.69 89 SER A O 1
ATOM 733 N N . CYS A 1 90 ? -1.050 1.283 17.786 1.00 88.94 90 CYS A N 1
ATOM 734 C CA . CYS A 1 90 ? -1.301 2.696 17.475 1.00 88.94 90 CYS A CA 1
ATOM 735 C C . CYS A 1 90 ? -2.715 2.951 16.918 1.00 88.94 90 CYS A C 1
ATOM 737 O O . CYS A 1 90 ? -3.139 4.104 16.851 1.00 88.94 90 CYS A O 1
ATOM 739 N N . TYR A 1 91 ? -3.444 1.897 16.540 1.00 93.19 91 TYR A N 1
ATOM 740 C CA . TYR A 1 91 ? -4.687 1.979 15.775 1.00 93.19 91 TYR A CA 1
ATOM 741 C C . TYR A 1 91 ? -5.926 2.235 16.634 1.00 93.19 91 TYR A C 1
ATOM 743 O O . TYR A 1 91 ? -6.927 2.717 16.118 1.00 93.19 91 TYR A O 1
ATOM 751 N N . GLY A 1 92 ? -5.893 1.956 17.941 1.00 91.38 92 GLY A N 1
ATOM 752 C CA . GLY A 1 92 ? -6.988 2.298 18.855 1.00 91.38 92 GLY A CA 1
ATOM 753 C C . GLY A 1 92 ? -8.363 1.862 18.331 1.00 91.38 92 GLY A C 1
ATOM 754 O O . GLY A 1 92 ? -8.600 0.680 18.098 1.00 91.38 92 GLY A O 1
ATOM 755 N N . LYS A 1 93 ? -9.282 2.813 18.125 1.00 92.50 93 LYS A N 1
ATOM 756 C CA . LYS A 1 93 ? -10.653 2.540 17.665 1.00 92.50 93 LYS A CA 1
ATOM 757 C C . LYS A 1 93 ? -10.736 1.845 16.305 1.00 92.50 93 LYS A C 1
ATOM 759 O O . LYS A 1 93 ? -11.623 1.022 16.134 1.00 92.50 93 LYS A O 1
ATOM 764 N N . ILE A 1 94 ? -9.821 2.124 15.375 1.00 96.12 94 ILE A N 1
ATOM 765 C CA . ILE A 1 94 ? -9.814 1.490 14.043 1.00 96.12 94 ILE A CA 1
ATOM 766 C C . ILE A 1 94 ? -9.125 0.126 14.017 1.00 96.12 94 ILE A C 1
ATOM 768 O O . ILE A 1 94 ? -9.154 -0.543 12.989 1.00 96.12 94 ILE A O 1
ATOM 772 N N . TYR A 1 95 ? -8.533 -0.314 15.130 1.00 96.56 95 TYR A N 1
ATOM 773 C CA . TYR A 1 95 ? -7.881 -1.618 15.239 1.00 96.56 95 TYR A CA 1
ATOM 774 C C . TYR A 1 95 ? -8.678 -2.793 14.633 1.00 96.56 95 TYR A C 1
ATOM 776 O O . TYR A 1 95 ? -8.091 -3.491 13.805 1.00 96.56 95 TYR A O 1
ATOM 784 N N . PRO A 1 96 ? -9.985 -2.997 14.917 1.00 97.06 96 PRO A N 1
ATOM 785 C CA . PRO A 1 96 ? -10.756 -4.086 14.303 1.00 97.06 96 PRO A CA 1
ATOM 786 C C . PRO A 1 96 ? -10.737 -4.068 12.769 1.00 97.06 96 PRO A C 1
ATOM 788 O O . PRO A 1 96 ? -10.659 -5.122 12.149 1.00 97.06 96 PRO A O 1
ATOM 791 N N . ILE A 1 97 ? -10.743 -2.884 12.148 1.00 97.31 97 ILE A N 1
ATOM 792 C CA . ILE A 1 97 ? -10.661 -2.737 10.688 1.00 97.31 97 ILE A CA 1
ATOM 793 C C . ILE A 1 97 ? -9.262 -3.122 10.189 1.00 97.31 97 ILE A C 1
ATOM 795 O O . ILE A 1 97 ? -9.114 -3.787 9.168 1.00 97.31 97 ILE A O 1
ATOM 799 N N . THR A 1 98 ? -8.211 -2.728 10.913 1.00 94.75 98 THR A N 1
ATOM 800 C CA . THR A 1 98 ? -6.821 -2.991 10.498 1.00 94.75 98 THR A CA 1
ATOM 801 C C . THR A 1 98 ? -6.461 -4.478 10.481 1.00 94.75 98 THR A C 1
ATOM 803 O O . THR A 1 98 ? -5.557 -4.881 9.741 1.00 94.75 98 THR A O 1
ATOM 806 N N . LEU A 1 99 ? -7.183 -5.295 11.255 1.00 93.44 99 LEU A N 1
ATOM 807 C CA . LEU A 1 99 ? -7.018 -6.746 11.292 1.00 93.44 99 LEU A CA 1
ATOM 808 C C . LEU A 1 99 ? -7.517 -7.435 10.021 1.00 93.44 99 LEU A C 1
ATOM 810 O O . LEU A 1 99 ? -6.996 -8.495 9.677 1.00 93.44 99 LEU A O 1
ATOM 814 N N . ASP A 1 100 ? -8.492 -6.846 9.327 1.00 94.25 100 ASP A N 1
ATOM 815 C CA . ASP A 1 100 ? -9.132 -7.467 8.171 1.00 94.25 100 ASP A CA 1
ATOM 816 C C . ASP A 1 100 ? -8.254 -7.358 6.913 1.00 94.25 100 ASP A C 1
ATOM 818 O O . ASP A 1 100 ? -8.076 -6.253 6.383 1.00 94.25 100 ASP A O 1
ATOM 822 N N . PRO A 1 101 ? -7.705 -8.480 6.400 1.00 82.88 101 PRO A N 1
ATOM 823 C CA . PRO A 1 101 ? -6.824 -8.471 5.235 1.00 82.88 101 PRO A CA 1
ATOM 824 C C . PRO A 1 101 ? -7.508 -7.968 3.957 1.00 82.88 101 PRO A C 1
ATOM 826 O O . PRO A 1 101 ? -6.810 -7.506 3.054 1.00 82.88 101 PRO A O 1
ATOM 829 N N . ASN A 1 102 ? -8.840 -8.005 3.886 1.00 83.94 102 ASN A N 1
ATOM 830 C CA . ASN A 1 102 ? -9.602 -7.565 2.721 1.00 83.94 102 ASN A CA 1
ATOM 831 C C . ASN A 1 102 ? -9.758 -6.040 2.666 1.00 83.94 102 ASN A C 1
ATOM 833 O O . ASN A 1 102 ? -10.127 -5.493 1.626 1.00 83.94 102 ASN A O 1
ATOM 837 N N . ILE A 1 103 ? -9.448 -5.327 3.751 1.00 89.88 103 ILE A N 1
ATOM 838 C CA . ILE A 1 103 ? -9.486 -3.865 3.776 1.00 89.88 103 ILE A CA 1
ATOM 839 C C . ILE A 1 103 ? -8.256 -3.302 3.083 1.00 89.88 103 ILE A C 1
ATOM 841 O O . ILE A 1 103 ? -7.130 -3.483 3.536 1.00 89.88 103 ILE A O 1
ATOM 845 N N . LEU A 1 104 ? -8.467 -2.567 2.000 1.00 75.12 104 LEU A N 1
ATOM 846 C CA . LEU A 1 104 ? -7.397 -1.976 1.213 1.00 75.12 104 LEU A CA 1
ATOM 847 C C . LEU A 1 104 ? -7.056 -0.562 1.681 1.00 75.12 104 LEU A C 1
ATOM 849 O O . LEU A 1 104 ? -5.882 -0.199 1.679 1.00 75.12 104 LEU A O 1
ATOM 853 N N . GLU A 1 105 ? -8.052 0.226 2.083 1.00 82.62 105 GLU A N 1
ATOM 854 C CA . GLU A 1 105 ? -7.877 1.593 2.591 1.00 82.62 105 GLU A CA 1
ATOM 855 C C . GLU A 1 105 ? -8.842 1.878 3.750 1.00 82.62 105 GLU A C 1
ATOM 857 O O . GLU A 1 105 ? -9.943 1.330 3.795 1.00 82.62 105 GLU A O 1
ATOM 862 N N . ILE A 1 106 ? -8.423 2.739 4.679 1.00 96.19 106 ILE A N 1
ATOM 863 C CA . ILE A 1 106 ? -9.216 3.255 5.801 1.00 96.19 106 ILE A CA 1
ATOM 864 C C . ILE A 1 106 ? -9.154 4.781 5.741 1.00 96.19 106 ILE A C 1
ATOM 866 O O . ILE A 1 106 ? -8.063 5.353 5.689 1.00 96.19 106 ILE A O 1
ATOM 870 N N . TYR A 1 107 ? -10.313 5.434 5.777 1.00 90.69 107 TYR A N 1
ATOM 871 C CA . TYR A 1 107 ? -10.446 6.886 5.697 1.00 90.69 107 TYR A CA 1
ATOM 872 C C . TYR A 1 107 ? -11.029 7.434 7.002 1.00 90.69 107 TYR A C 1
ATOM 874 O O . TYR A 1 107 ? -12.178 7.153 7.356 1.00 90.69 107 TYR A O 1
ATOM 882 N N . ILE A 1 108 ? -10.235 8.242 7.701 1.00 94.38 108 ILE A N 1
ATOM 883 C CA . ILE A 1 108 ? -10.639 9.020 8.872 1.00 94.38 108 ILE A CA 1
ATOM 884 C C . ILE A 1 108 ? -10.707 10.485 8.437 1.00 94.38 108 ILE A C 1
ATOM 886 O O . ILE A 1 108 ? -9.686 11.056 8.055 1.00 94.38 108 ILE A O 1
ATOM 890 N N . ILE A 1 109 ? -11.904 11.075 8.469 1.00 85.81 109 ILE A N 1
ATOM 891 C CA . ILE A 1 109 ? -12.155 12.409 7.900 1.00 85.81 109 ILE A CA 1
ATOM 892 C C . ILE A 1 109 ? -12.584 13.405 8.981 1.00 85.81 109 ILE A C 1
ATOM 894 O O . ILE A 1 109 ? -11.970 14.450 9.127 1.00 85.81 109 ILE A O 1
ATOM 898 N N . GLU A 1 110 ? -13.630 13.084 9.745 1.00 83.75 110 GLU A N 1
ATOM 899 C CA . GLU A 1 110 ? -14.248 13.982 10.729 1.00 83.75 110 GLU A CA 1
ATOM 900 C C . GLU A 1 110 ? -14.796 13.167 11.910 1.00 83.75 110 GLU A C 1
ATOM 902 O O . GLU A 1 110 ? -15.103 11.983 11.761 1.00 83.75 110 GLU A O 1
ATOM 907 N N . VAL A 1 111 ? -14.966 13.809 13.069 1.00 82.88 111 VAL A N 1
ATOM 908 C CA . VAL A 1 111 ? -15.383 13.157 14.323 1.00 82.88 111 VAL A CA 1
ATOM 909 C C . VAL A 1 111 ? -16.792 12.554 14.238 1.00 82.88 111 VAL A C 1
ATOM 911 O O . VAL A 1 111 ? -16.989 11.398 14.607 1.00 82.88 111 VAL A O 1
ATOM 914 N N . ASP A 1 112 ? -17.755 13.296 13.682 1.00 82.62 112 ASP A N 1
ATOM 915 C CA . ASP A 1 112 ? -19.170 12.886 13.611 1.00 82.62 112 ASP A CA 1
ATOM 916 C C . ASP A 1 112 ? -19.511 12.016 12.388 1.00 82.62 112 ASP A C 1
ATOM 918 O O . ASP A 1 112 ? -20.622 11.469 12.255 1.00 82.62 112 ASP A O 1
ATOM 922 N N . ARG A 1 113 ? -18.540 11.847 11.484 1.00 87.81 113 ARG A N 1
ATOM 923 C CA . ARG A 1 113 ? -18.670 10.980 10.316 1.00 87.81 113 ARG A CA 1
ATOM 924 C C . ARG A 1 113 ? -18.238 9.554 10.649 1.00 87.81 113 ARG A C 1
ATOM 926 O O . ARG A 1 113 ? -17.334 9.349 11.457 1.00 87.81 113 ARG A O 1
ATOM 933 N N . PRO A 1 114 ? -18.880 8.547 10.030 1.00 92.38 114 PRO A N 1
ATOM 934 C CA . PRO A 1 114 ? -18.359 7.194 10.095 1.00 92.38 114 PRO A CA 1
ATOM 935 C C . PRO A 1 114 ? -16.957 7.154 9.497 1.00 92.38 114 PRO A C 1
ATOM 937 O O . PRO A 1 114 ? -16.621 7.909 8.583 1.00 92.38 114 PRO A O 1
ATOM 940 N N . ILE A 1 115 ? -16.155 6.234 10.006 1.00 96.38 115 ILE A N 1
ATOM 941 C CA . ILE A 1 115 ? -14.920 5.835 9.346 1.00 96.38 115 ILE A CA 1
ATOM 942 C C . ILE A 1 115 ? -15.335 5.100 8.075 1.00 96.38 115 ILE A C 1
ATOM 944 O O . ILE A 1 115 ? -16.263 4.287 8.118 1.00 96.38 115 ILE A O 1
ATOM 948 N N . TYR A 1 116 ? -14.689 5.400 6.953 1.00 96.50 116 TYR A N 1
ATOM 949 C CA . TYR A 1 116 ? -14.945 4.709 5.691 1.00 96.50 116 TYR A CA 1
ATOM 950 C C . TYR A 1 116 ? -13.828 3.719 5.408 1.00 96.50 116 TYR A C 1
ATOM 952 O O . TYR A 1 116 ? -12.687 3.912 5.833 1.00 96.50 116 TYR A O 1
ATOM 960 N N . VAL A 1 117 ? -14.145 2.679 4.650 1.00 94.94 117 VAL A N 1
ATOM 961 C CA . VAL A 1 117 ? -13.172 1.691 4.196 1.00 94.94 117 VAL A CA 1
ATOM 962 C C . VAL A 1 117 ? -13.339 1.404 2.716 1.00 94.94 117 VAL A C 1
ATOM 964 O O . VAL A 1 117 ? -14.440 1.488 2.175 1.00 94.94 117 VAL A O 1
ATOM 967 N N . ARG A 1 118 ? -12.243 1.010 2.073 1.00 82.62 118 ARG A N 1
ATOM 968 C CA . ARG A 1 118 ? -12.277 0.387 0.752 1.00 82.62 118 ARG A CA 1
ATOM 969 C C . ARG A 1 118 ? -12.030 -1.103 0.910 1.00 82.62 118 ARG A C 1
ATOM 971 O O . ARG A 1 118 ? -10.958 -1.498 1.366 1.00 82.62 118 ARG A O 1
ATOM 978 N N . HIS A 1 119 ? -13.009 -1.917 0.537 1.00 84.00 119 HIS A N 1
ATOM 979 C CA . HIS A 1 119 ? -12.958 -3.369 0.693 1.00 84.00 119 HIS A CA 1
ATOM 980 C C . HIS A 1 119 ? -12.621 -4.060 -0.636 1.00 84.00 119 HIS A C 1
ATOM 982 O O . HIS A 1 119 ? -13.207 -3.746 -1.671 1.00 84.00 119 HIS A O 1
ATOM 988 N N . GLY A 1 120 ? -11.694 -5.019 -0.622 1.00 67.12 120 GLY A N 1
ATOM 989 C CA . GLY A 1 120 ? -11.161 -5.665 -1.825 1.00 67.12 120 GLY A CA 1
ATOM 990 C C . GLY A 1 120 ? -12.177 -6.491 -2.615 1.00 67.12 120 GLY A C 1
ATOM 991 O O . GLY A 1 120 ? -12.084 -6.548 -3.838 1.00 67.12 120 GLY A O 1
ATOM 992 N N . HIS A 1 121 ? -13.178 -7.075 -1.950 1.00 77.50 121 HIS A N 1
ATOM 993 C CA . HIS A 1 121 ? -14.254 -7.818 -2.626 1.00 77.50 121 HIS A CA 1
ATOM 994 C C . HIS A 1 121 ? -15.272 -6.909 -3.338 1.00 77.50 121 HIS A C 1
ATOM 996 O O . HIS A 1 121 ? -15.985 -7.367 -4.229 1.00 77.50 121 HIS A O 1
ATOM 1002 N N . PHE A 1 122 ? -15.319 -5.613 -3.000 1.00 73.44 122 PHE A N 1
ATOM 1003 C CA . PHE A 1 122 ? -16.344 -4.675 -3.475 1.00 73.44 122 PHE A CA 1
ATOM 1004 C C . PHE A 1 122 ? -15.731 -3.458 -4.188 1.00 73.44 122 PHE A C 1
ATOM 1006 O O . PHE A 1 122 ? -15.955 -2.319 -3.781 1.00 73.44 122 PHE A O 1
ATOM 1013 N N . PRO A 1 123 ? -14.990 -3.645 -5.298 1.00 54.84 123 PRO A N 1
ATOM 1014 C CA . PRO A 1 123 ? -14.263 -2.560 -5.968 1.00 54.84 123 PRO A CA 1
ATOM 1015 C C . PRO A 1 123 ? -15.168 -1.447 -6.527 1.00 54.84 123 PRO A C 1
ATOM 1017 O O . PRO A 1 123 ? -14.700 -0.342 -6.782 1.00 54.84 123 PRO A O 1
ATOM 1020 N N . LYS A 1 124 ? -16.469 -1.714 -6.718 1.00 61.72 124 LYS A N 1
ATOM 1021 C CA . LYS A 1 124 ? -17.458 -0.717 -7.169 1.00 61.72 124 LYS A CA 1
ATOM 1022 C C . LYS A 1 124 ? -17.914 0.238 -6.058 1.00 61.72 124 LYS A C 1
ATOM 1024 O O . LYS A 1 124 ? -18.519 1.257 -6.373 1.00 61.72 124 LYS A O 1
ATOM 1029 N N . HIS A 1 125 ? -17.614 -0.076 -4.798 1.00 69.88 125 HIS A N 1
ATOM 1030 C CA . HIS A 1 125 ? -17.967 0.726 -3.628 1.00 69.88 125 HIS A CA 1
ATOM 1031 C C . HIS A 1 125 ? -16.677 1.236 -2.968 1.00 69.88 125 HIS A C 1
ATOM 1033 O O . HIS A 1 125 ? -16.158 0.610 -2.043 1.00 69.88 125 HIS A O 1
ATOM 1039 N N . PRO A 1 126 ? -16.106 2.354 -3.456 1.00 62.09 126 PRO A N 1
ATOM 1040 C CA . PRO A 1 126 ? -14.815 2.847 -2.975 1.00 62.09 126 PRO A CA 1
ATOM 1041 C C . PRO A 1 126 ? -14.857 3.342 -1.521 1.00 62.09 126 PRO A C 1
ATOM 1043 O O . PRO A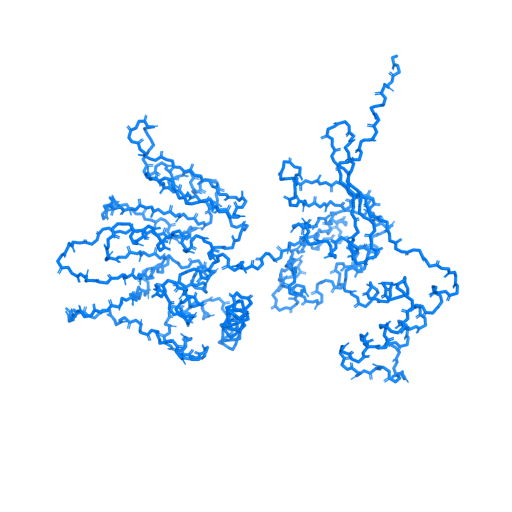 1 126 ? -13.819 3.362 -0.862 1.00 62.09 126 PRO A O 1
ATOM 1046 N N . TYR A 1 127 ? -16.041 3.715 -1.024 1.00 82.50 127 TYR A N 1
ATOM 1047 C CA . TYR A 1 127 ? -16.253 4.238 0.323 1.00 82.50 127 TYR A CA 1
ATOM 1048 C C . TYR A 1 127 ? -17.410 3.505 0.999 1.00 82.50 127 TYR A C 1
ATOM 1050 O O . TYR A 1 127 ? -18.560 3.926 0.926 1.00 82.50 127 TYR A O 1
ATOM 1058 N N . ILE A 1 128 ? -17.101 2.406 1.677 1.00 92.81 128 ILE A N 1
ATOM 1059 C CA . ILE A 1 128 ? -18.072 1.666 2.480 1.00 92.81 128 ILE A CA 1
ATOM 1060 C C . ILE A 1 128 ? -18.059 2.264 3.884 1.00 92.81 128 ILE A C 1
ATOM 1062 O O . ILE A 1 128 ? -17.009 2.333 4.530 1.00 92.81 128 ILE A O 1
ATOM 1066 N N . LYS A 1 129 ? -19.210 2.749 4.352 1.00 95.44 129 LYS A N 1
ATOM 1067 C CA . LYS A 1 129 ? -19.327 3.345 5.689 1.00 95.44 129 LYS A CA 1
ATOM 1068 C C . LYS A 1 129 ? -19.254 2.260 6.758 1.00 95.44 129 LYS A C 1
ATOM 1070 O O . LYS A 1 129 ? -19.847 1.197 6.598 1.00 95.44 129 LYS A O 1
ATOM 1075 N N . THR A 1 130 ? -18.561 2.542 7.857 1.00 97.25 130 THR A N 1
ATOM 1076 C CA . THR A 1 130 ? -18.504 1.634 9.007 1.00 97.25 130 THR A CA 1
ATOM 1077 C C . THR A 1 130 ? -19.414 2.082 10.146 1.00 97.25 130 THR A C 1
ATOM 1079 O O . THR A 1 130 ? -19.833 3.240 10.215 1.00 97.25 130 THR A O 1
ATOM 1082 N N . ASN A 1 131 ? -19.674 1.187 11.098 1.00 96.06 131 ASN A N 1
ATOM 1083 C CA . ASN A 1 131 ? -20.342 1.530 12.357 1.00 96.06 131 ASN A CA 1
ATOM 1084 C C . ASN A 1 131 ? -19.436 2.268 13.364 1.00 96.06 131 ASN A C 1
ATOM 1086 O O . ASN A 1 131 ? -19.893 2.630 14.450 1.00 96.06 131 ASN A O 1
ATOM 1090 N N . LEU A 1 132 ? -18.160 2.494 13.038 1.00 95.56 132 LEU A N 1
ATOM 1091 C CA . LEU A 1 132 ? -17.223 3.191 13.911 1.00 95.56 132 LEU A CA 1
ATOM 1092 C C . LEU A 1 132 ? -17.259 4.701 13.660 1.00 95.56 132 LEU A C 1
ATOM 1094 O O . LEU A 1 132 ? -17.138 5.161 12.527 1.00 95.56 132 LEU A O 1
ATOM 1098 N N . LYS A 1 133 ? -17.370 5.471 14.744 1.00 93.38 133 LYS A N 1
ATOM 1099 C CA . LYS A 1 133 ? -17.303 6.941 14.771 1.00 93.38 133 LYS A CA 1
ATOM 1100 C C . LYS A 1 133 ? -16.465 7.401 15.945 1.00 93.38 133 LYS A C 1
ATOM 1102 O O . LYS A 1 133 ? -16.468 6.731 16.981 1.00 93.38 133 LYS A O 1
ATOM 1107 N N . PHE A 1 134 ? -15.782 8.528 15.822 1.00 92.00 134 PHE A N 1
ATOM 1108 C CA . PHE A 1 134 ? -15.117 9.141 16.967 1.00 92.00 134 PHE A CA 1
ATOM 1109 C C . PHE A 1 134 ? -16.143 9.857 17.847 1.00 92.00 134 PHE A C 1
ATOM 1111 O O . PHE A 1 134 ? -17.173 10.315 17.371 1.00 92.00 134 PHE A O 1
ATOM 1118 N N . LYS A 1 135 ? -15.914 9.873 19.159 1.00 89.94 135 LYS A N 1
ATOM 1119 C CA . LYS A 1 135 ? -16.809 10.534 20.119 1.00 89.94 135 LYS A CA 1
ATOM 1120 C C . LYS A 1 135 ? -16.581 12.039 20.156 1.00 89.94 135 LYS A C 1
ATOM 1122 O O . LYS A 1 135 ? -17.523 12.796 20.343 1.00 89.94 135 LYS A O 1
ATOM 1127 N N . ASP A 1 136 ? -15.321 12.440 20.043 1.00 92.38 136 ASP A N 1
ATOM 1128 C CA . ASP A 1 136 ? -14.873 13.820 20.133 1.00 92.38 136 ASP A CA 1
ATOM 1129 C C . ASP A 1 136 ? -13.548 14.005 19.368 1.00 92.38 136 ASP A C 1
ATOM 1131 O O . ASP A 1 136 ? -12.891 13.041 18.956 1.00 92.38 136 ASP A O 1
ATOM 1135 N N . ILE A 1 137 ? -13.162 15.271 19.180 1.00 92.25 137 ILE A N 1
ATOM 1136 C CA . ILE A 1 137 ? -11.902 15.676 18.538 1.00 92.25 137 ILE A CA 1
ATOM 1137 C C . ILE A 1 137 ? -10.693 15.045 19.235 1.00 92.25 137 ILE A C 1
ATOM 1139 O O . ILE A 1 137 ? -9.729 14.671 18.575 1.00 92.25 137 ILE A O 1
ATOM 1143 N N . LYS A 1 138 ? -10.754 14.878 20.559 1.00 91.44 138 LYS A N 1
ATOM 1144 C CA . LYS A 1 138 ? -9.644 14.351 21.350 1.00 91.44 138 LYS A CA 1
ATOM 1145 C C . LYS A 1 138 ? -9.383 12.872 21.047 1.00 91.44 138 LYS A C 1
ATOM 1147 O O . LYS A 1 138 ? -8.233 12.496 20.857 1.00 91.44 138 LYS A O 1
ATOM 1152 N N . GLU A 1 139 ? -10.420 12.039 20.947 1.00 91.50 139 GLU A N 1
ATOM 1153 C CA . GLU A 1 139 ? -10.281 10.618 20.590 1.00 91.50 139 GLU A CA 1
ATOM 1154 C C . GLU A 1 139 ? -9.666 10.449 19.190 1.00 91.50 139 GLU A C 1
ATOM 1156 O O . GLU A 1 139 ? -8.841 9.554 18.974 1.00 91.50 139 GLU A O 1
ATOM 1161 N N . MET A 1 140 ? -10.056 11.315 18.248 1.00 92.69 140 MET A N 1
ATOM 1162 C CA . MET A 1 140 ? -9.519 11.328 16.888 1.00 92.69 140 MET A CA 1
ATOM 1163 C C . MET A 1 140 ? -8.059 11.798 16.856 1.00 92.69 140 MET A C 1
ATOM 1165 O O . MET A 1 140 ? -7.211 11.091 16.303 1.00 92.69 140 MET A O 1
ATOM 1169 N N . ASP A 1 141 ? -7.746 12.920 17.509 1.00 90.69 141 ASP A N 1
ATOM 1170 C CA . ASP A 1 141 ? -6.381 13.447 17.630 1.00 90.69 141 ASP A CA 1
ATOM 1171 C C . ASP A 1 141 ? -5.433 12.442 18.284 1.00 90.69 141 ASP A C 1
ATOM 1173 O O . ASP A 1 141 ? -4.322 12.246 17.796 1.00 90.69 141 ASP A O 1
ATOM 1177 N N . ASP A 1 142 ? -5.872 11.741 19.331 1.00 90.12 142 ASP A N 1
ATOM 1178 C CA . ASP A 1 142 ? -5.061 10.727 20.006 1.00 90.12 142 ASP A CA 1
ATOM 1179 C C . ASP A 1 142 ? -4.672 9.576 19.058 1.00 90.12 142 ASP A C 1
ATOM 1181 O O . ASP A 1 142 ? -3.556 9.055 19.134 1.00 90.12 142 ASP A O 1
ATOM 1185 N N . ILE A 1 143 ? -5.569 9.139 18.158 1.00 91.69 143 ILE A N 1
ATOM 1186 C CA . ILE A 1 143 ? -5.226 8.125 17.142 1.00 91.69 143 ILE A CA 1
ATOM 1187 C C . ILE A 1 143 ? -4.274 8.708 16.099 1.00 91.69 143 ILE A C 1
ATOM 1189 O O . ILE A 1 143 ? -3.258 8.076 15.802 1.00 91.69 143 ILE A O 1
ATOM 1193 N N . ILE A 1 144 ? -4.573 9.895 15.567 1.00 91.88 144 ILE A N 1
ATOM 1194 C CA . ILE A 1 144 ? -3.736 10.548 14.555 1.00 91.88 144 ILE A CA 1
ATOM 1195 C C . ILE A 1 144 ? -2.313 10.746 15.089 1.00 91.88 144 ILE A C 1
ATOM 1197 O O . ILE A 1 144 ? -1.353 10.397 14.405 1.00 91.88 144 ILE A O 1
ATOM 1201 N N . GLU A 1 145 ? -2.159 11.207 16.330 1.00 89.25 145 GLU A N 1
ATOM 1202 C CA . GLU A 1 145 ? -0.862 11.416 16.973 1.00 89.25 145 GLU A CA 1
ATOM 1203 C C . GLU A 1 145 ? -0.097 10.098 17.161 1.00 89.25 145 GLU A C 1
ATOM 1205 O O . GLU A 1 145 ? 1.091 10.017 16.840 1.00 89.25 145 GLU A O 1
ATOM 1210 N N . ARG A 1 146 ? -0.771 9.026 17.605 1.00 90.12 146 ARG A N 1
ATOM 1211 C CA . ARG A 1 146 ? -0.152 7.693 17.731 1.00 90.12 146 ARG A CA 1
ATOM 1212 C C . ARG A 1 146 ? 0.354 7.157 16.395 1.00 90.12 146 ARG A C 1
ATOM 1214 O O . ARG A 1 146 ? 1.436 6.570 16.354 1.00 90.12 146 ARG A O 1
ATOM 1221 N N . ILE A 1 147 ? -0.411 7.335 15.318 1.00 90.69 147 ILE A N 1
ATOM 1222 C CA . ILE A 1 147 ? -0.006 6.929 13.965 1.00 90.69 147 ILE A CA 1
ATOM 1223 C C . ILE A 1 147 ? 1.158 7.807 13.487 1.00 90.69 147 ILE A C 1
ATOM 1225 O O . ILE A 1 147 ? 2.160 7.287 12.999 1.00 90.69 147 ILE A O 1
ATOM 1229 N N . LYS A 1 148 ? 1.083 9.123 13.702 1.00 87.06 148 LYS A N 1
ATOM 1230 C CA . LYS A 1 148 ? 2.130 10.090 13.346 1.00 87.06 148 LYS A CA 1
ATOM 1231 C C . LYS A 1 148 ? 3.478 9.753 13.987 1.00 87.06 148 LYS A C 1
ATOM 1233 O O . LYS A 1 148 ? 4.496 9.753 13.299 1.00 87.06 148 LYS A O 1
ATOM 1238 N N . ILE A 1 149 ? 3.486 9.388 15.273 1.00 84.88 149 ILE A N 1
ATOM 1239 C CA . ILE A 1 149 ? 4.697 8.965 16.001 1.00 84.88 149 ILE A CA 1
ATOM 1240 C C . ILE A 1 149 ? 5.367 7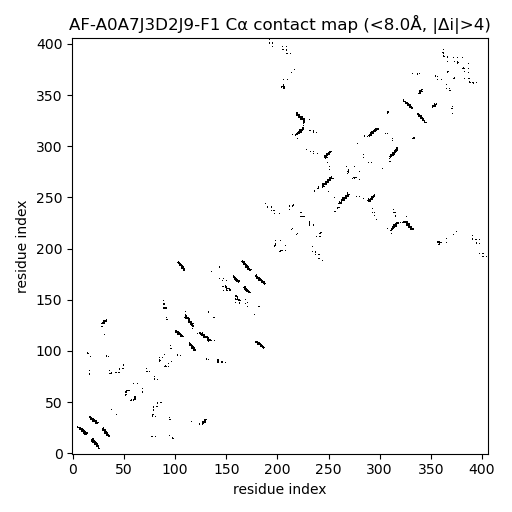.750 15.337 1.00 84.88 149 ILE A C 1
ATOM 1242 O O . ILE A 1 149 ? 6.590 7.640 15.370 1.00 84.88 149 ILE A O 1
ATOM 1246 N N . LYS A 1 150 ? 4.603 6.844 14.707 1.00 82.25 150 LYS A N 1
ATOM 1247 C CA . LYS A 1 150 ? 5.167 5.681 13.995 1.00 82.25 150 LYS A CA 1
ATOM 1248 C C . LYS A 1 150 ? 5.860 6.047 12.682 1.00 82.25 150 LYS A C 1
ATOM 1250 O O . LYS A 1 150 ? 6.791 5.356 12.287 1.00 82.25 150 LYS A O 1
ATOM 1255 N N . ILE A 1 151 ? 5.426 7.128 12.043 1.00 76.69 151 ILE A N 1
ATOM 1256 C CA . ILE A 1 151 ? 5.819 7.510 10.682 1.00 76.69 151 ILE A CA 1
ATOM 1257 C C . ILE A 1 151 ? 7.073 8.394 10.634 1.00 76.69 151 ILE A C 1
ATOM 1259 O O . ILE A 1 151 ? 7.701 8.467 9.582 1.00 76.69 151 ILE A O 1
ATOM 1263 N N . ALA A 1 152 ? 7.424 9.067 11.738 1.00 55.28 152 ALA A N 1
ATOM 1264 C CA . ALA A 1 152 ? 8.185 10.327 11.835 1.00 55.28 152 ALA A CA 1
ATOM 1265 C C . ALA A 1 152 ? 9.651 10.380 11.312 1.00 55.28 152 ALA A C 1
ATOM 1267 O O . ALA A 1 152 ? 10.497 11.058 11.890 1.00 55.28 152 ALA A O 1
ATOM 1268 N N . ALA A 1 153 ? 9.970 9.720 10.198 1.00 51.44 153 ALA A N 1
ATOM 1269 C CA . ALA A 1 153 ? 11.188 9.925 9.422 1.00 51.44 153 ALA A CA 1
ATOM 1270 C C . ALA A 1 153 ? 11.021 10.962 8.289 1.00 51.44 153 ALA A C 1
ATOM 1272 O O . ALA A 1 153 ? 12.025 11.545 7.892 1.00 51.44 153 ALA A O 1
ATOM 1273 N N . ASN A 1 154 ? 9.794 11.211 7.799 1.00 47.78 154 ASN A N 1
ATOM 1274 C CA . ASN A 1 154 ? 9.498 12.134 6.691 1.00 47.78 154 ASN A CA 1
ATOM 1275 C C . ASN A 1 154 ? 8.256 12.993 7.014 1.00 47.78 154 ASN A C 1
ATOM 1277 O O . ASN A 1 154 ? 7.124 12.535 6.863 1.00 47.78 154 ASN A O 1
ATOM 1281 N N . SER A 1 155 ? 8.434 14.235 7.470 1.00 48.81 155 SER A N 1
ATOM 1282 C CA . SER A 1 155 ? 7.295 15.113 7.780 1.00 48.81 155 SER A CA 1
ATOM 1283 C C . SER A 1 155 ? 7.572 16.589 7.522 1.00 48.81 155 SER A C 1
ATOM 1285 O O . SER A 1 155 ? 8.625 17.108 7.890 1.00 48.81 155 SER A O 1
ATOM 1287 N N . SER A 1 156 ? 6.575 17.268 6.956 1.00 60.94 156 SER A N 1
ATOM 1288 C CA . SER A 1 156 ? 6.418 18.724 7.047 1.00 60.94 156 SER A CA 1
ATOM 1289 C C . SER A 1 156 ? 5.618 19.078 8.314 1.00 60.94 156 SER A C 1
ATOM 1291 O O . SER A 1 156 ? 5.090 18.190 8.975 1.00 60.94 156 SER A O 1
ATOM 1293 N N . ILE A 1 157 ? 5.491 20.365 8.656 1.00 67.38 157 ILE A N 1
ATOM 1294 C CA . ILE A 1 157 ? 4.823 20.814 9.898 1.00 67.38 157 ILE A CA 1
ATOM 1295 C C . ILE A 1 157 ? 3.373 20.291 10.014 1.00 67.38 157 ILE A C 1
ATOM 1297 O O . ILE A 1 157 ? 2.956 19.899 11.101 1.00 67.38 157 ILE A O 1
ATOM 1301 N N . ASN A 1 158 ? 2.624 20.232 8.903 1.00 77.81 158 ASN A N 1
ATOM 1302 C CA . ASN A 1 158 ? 1.194 19.881 8.903 1.00 77.81 158 ASN A CA 1
ATOM 1303 C C . ASN A 1 158 ? 0.841 18.645 8.061 1.00 77.81 158 ASN A C 1
ATOM 1305 O O . ASN A 1 158 ? -0.273 18.144 8.177 1.00 77.81 158 ASN A O 1
ATOM 1309 N N . ALA A 1 159 ? 1.758 18.128 7.240 1.00 79.62 159 ALA A N 1
ATOM 1310 C CA . ALA A 1 159 ? 1.537 16.923 6.441 1.00 79.62 159 ALA A CA 1
ATOM 1311 C C . ALA A 1 159 ? 2.609 15.870 6.737 1.00 79.62 159 ALA A C 1
ATOM 1313 O O . ALA A 1 159 ? 3.809 16.166 6.700 1.00 79.62 159 ALA A O 1
ATOM 1314 N N . HIS A 1 160 ? 2.154 14.653 7.028 1.00 80.00 160 HIS A N 1
ATOM 1315 C CA . HIS A 1 160 ? 2.984 13.521 7.425 1.00 80.00 160 HIS A CA 1
ATOM 1316 C C . HIS A 1 160 ? 2.628 12.315 6.566 1.00 80.00 160 HIS A C 1
ATOM 1318 O O . HIS A 1 160 ? 1.451 11.985 6.418 1.00 80.00 160 HIS A O 1
ATOM 1324 N N . GLU A 1 161 ? 3.634 11.630 6.038 1.00 77.56 161 GLU A N 1
ATOM 1325 C CA . GLU A 1 161 ? 3.419 10.410 5.272 1.00 77.56 161 GLU A CA 1
ATOM 1326 C C . GLU A 1 161 ? 4.525 9.390 5.519 1.00 77.56 161 GLU A C 1
ATOM 1328 O O . GLU A 1 161 ? 5.688 9.735 5.734 1.00 77.56 161 GLU A O 1
ATOM 1333 N N . GLY A 1 162 ? 4.158 8.113 5.5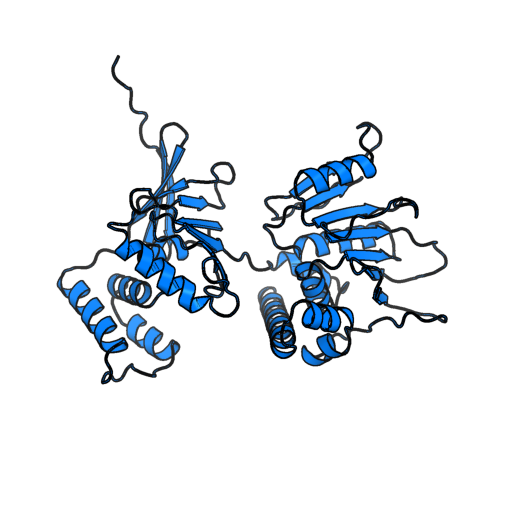19 1.00 67.75 162 GLY A N 1
ATOM 1334 C CA . GLY A 1 162 ? 5.119 7.034 5.690 1.00 67.75 162 GLY A CA 1
ATOM 1335 C C . GLY A 1 162 ? 4.522 5.772 6.283 1.00 67.75 162 GLY A C 1
ATOM 1336 O O . GLY A 1 162 ? 3.310 5.604 6.408 1.00 67.75 162 GLY A O 1
ATOM 1337 N N . LEU A 1 163 ? 5.411 4.847 6.626 1.00 74.75 163 LEU A N 1
ATOM 1338 C CA . LEU A 1 163 ? 5.042 3.534 7.138 1.00 74.75 163 LEU A CA 1
ATOM 1339 C C . LEU A 1 163 ? 4.587 3.628 8.594 1.00 74.75 163 LEU A C 1
ATOM 1341 O O . LEU A 1 163 ? 5.304 4.158 9.438 1.00 74.75 163 LEU A O 1
ATOM 1345 N N . VAL A 1 164 ? 3.414 3.067 8.885 1.00 83.19 164 VAL A N 1
ATOM 1346 C CA . VAL A 1 164 ? 2.926 2.890 10.262 1.00 83.19 164 VAL A CA 1
ATOM 1347 C C . VAL A 1 164 ? 3.470 1.588 10.836 1.00 83.19 164 VAL A C 1
ATOM 1349 O O . VAL A 1 164 ? 3.956 1.534 11.966 1.00 83.19 164 VAL A O 1
ATOM 1352 N N . ASP A 1 165 ? 3.392 0.533 10.029 1.00 79.25 165 ASP A N 1
ATOM 1353 C CA . ASP A 1 165 ? 3.936 -0.793 10.288 1.00 79.25 165 ASP A CA 1
ATOM 1354 C C . ASP A 1 165 ? 4.200 -1.525 8.953 1.00 79.25 165 ASP A C 1
ATOM 1356 O O . ASP A 1 165 ? 4.333 -0.907 7.893 1.00 79.25 165 ASP A O 1
ATOM 1360 N N . ARG A 1 166 ? 4.314 -2.859 8.989 1.00 71.56 166 ARG A N 1
ATOM 1361 C CA . ARG A 1 166 ? 4.502 -3.679 7.779 1.00 71.56 166 ARG A CA 1
ATOM 1362 C C . ARG A 1 166 ? 3.294 -3.649 6.840 1.00 71.56 166 ARG A C 1
ATOM 1364 O O . ARG A 1 166 ? 3.473 -3.787 5.637 1.00 71.56 166 ARG A O 1
ATOM 1371 N N . ASN A 1 167 ? 2.099 -3.441 7.381 1.00 74.19 167 ASN A N 1
ATOM 1372 C CA . ASN A 1 167 ? 0.832 -3.588 6.685 1.00 74.19 167 ASN A CA 1
ATOM 1373 C C . ASN A 1 167 ? 0.284 -2.267 6.162 1.00 74.19 167 ASN A C 1
ATOM 1375 O O . ASN A 1 167 ? -0.444 -2.301 5.181 1.00 74.19 167 ASN A O 1
ATOM 1379 N N . PHE A 1 168 ? 0.586 -1.124 6.782 1.00 81.62 168 PHE A N 1
ATOM 1380 C CA . PHE A 1 168 ? -0.034 0.152 6.417 1.00 81.62 168 PHE A CA 1
ATOM 1381 C C . PHE A 1 168 ? 0.971 1.279 6.181 1.00 81.62 168 PHE A C 1
ATOM 1383 O O . PHE A 1 168 ? 1.920 1.487 6.940 1.00 81.62 168 PHE A O 1
ATOM 1390 N N . TYR A 1 169 ? 0.705 2.045 5.125 1.00 81.44 169 TYR A N 1
ATOM 1391 C CA . TYR A 1 169 ? 1.279 3.361 4.866 1.00 81.44 169 TYR A CA 1
ATOM 1392 C C . TYR A 1 169 ? 0.208 4.410 5.168 1.00 81.44 169 TYR A C 1
ATOM 1394 O O . TYR A 1 169 ? -0.923 4.252 4.703 1.00 81.44 169 TYR A O 1
ATOM 1402 N N . ALA A 1 170 ? 0.528 5.457 5.927 1.00 87.25 170 ALA A N 1
ATOM 1403 C CA . ALA A 1 170 ? -0.414 6.542 6.177 1.00 87.25 170 ALA A CA 1
ATOM 1404 C C . ALA A 1 170 ? -0.051 7.817 5.429 1.00 87.25 170 ALA A C 1
ATOM 1406 O O . ALA A 1 170 ? 1.122 8.117 5.216 1.00 87.25 170 ALA A O 1
ATOM 1407 N N . GLN A 1 171 ? -1.086 8.591 5.130 1.00 82.94 171 GLN A N 1
ATOM 1408 C CA . GLN A 1 171 ? -1.016 9.992 4.745 1.00 82.94 171 GLN A CA 1
ATOM 1409 C C . GLN A 1 171 ? -1.908 10.776 5.700 1.00 82.94 171 GLN A C 1
ATOM 1411 O O . GLN A 1 171 ? -3.079 10.442 5.888 1.00 82.94 171 GLN A O 1
ATOM 1416 N N . ILE A 1 172 ? -1.341 11.786 6.346 1.00 87.88 172 ILE A N 1
ATOM 1417 C CA . ILE A 1 172 ? -1.998 12.561 7.393 1.00 87.88 172 ILE A CA 1
ATOM 1418 C C . ILE A 1 172 ? -1.849 14.037 7.057 1.00 87.88 172 ILE A C 1
ATOM 1420 O O . ILE A 1 172 ? -0.733 14.514 6.848 1.00 87.88 172 ILE A O 1
ATOM 1424 N N . ILE A 1 173 ? -2.961 14.763 7.081 1.00 84.69 173 ILE A N 1
ATOM 1425 C CA . ILE A 1 173 ? -2.974 16.225 7.070 1.00 84.69 173 ILE A CA 1
ATOM 1426 C C . ILE A 1 173 ? -3.583 16.671 8.391 1.00 84.69 173 ILE A C 1
ATOM 1428 O O . ILE A 1 173 ? -4.677 16.243 8.748 1.00 84.69 173 ILE A O 1
ATOM 1432 N N . ILE A 1 174 ? -2.862 17.507 9.130 1.00 86.94 174 ILE A N 1
ATOM 1433 C CA . ILE A 1 174 ? -3.280 18.015 10.433 1.00 86.94 174 ILE A CA 1
ATOM 1434 C C . ILE A 1 174 ? -3.698 19.470 10.260 1.00 86.94 174 ILE A C 1
ATOM 1436 O O . ILE A 1 174 ? -2.882 20.324 9.914 1.00 86.94 174 ILE A O 1
ATOM 1440 N N . GLN A 1 175 ? -4.966 19.754 10.545 1.00 85.75 175 GLN A N 1
ATOM 1441 C CA . GLN A 1 175 ? -5.508 21.105 10.596 1.00 85.75 175 GLN A CA 1
ATOM 1442 C C . GLN A 1 175 ? -6.349 21.226 11.863 1.00 85.75 175 GLN A C 1
ATOM 1444 O O . GLN A 1 175 ? -7.433 20.656 11.949 1.00 85.75 175 GLN A O 1
ATOM 1449 N N . LYS A 1 176 ? -5.831 21.939 12.868 1.00 84.06 176 LYS A N 1
ATOM 1450 C CA . LYS A 1 176 ? -6.484 22.045 14.182 1.00 84.06 176 LYS A CA 1
ATOM 1451 C C . LYS A 1 176 ? -7.536 23.153 14.255 1.00 84.06 176 LYS A C 1
ATOM 1453 O O . LYS A 1 176 ? -8.473 23.031 15.035 1.00 84.06 176 LYS A O 1
ATOM 1458 N N . GLU A 1 177 ? -7.401 24.204 13.444 1.00 83.81 177 GLU A N 1
ATOM 1459 C CA . GLU A 1 177 ? -8.258 25.396 13.501 1.00 83.81 177 GLU A CA 1
ATOM 1460 C C . GLU A 1 177 ? -8.622 25.897 12.084 1.00 83.81 177 GLU A C 1
ATOM 1462 O O . GLU A 1 177 ? -7.749 26.404 11.374 1.00 83.81 177 GLU A O 1
ATOM 1467 N N . PRO A 1 178 ? -9.891 25.761 11.639 1.00 80.38 178 PRO A N 1
ATOM 1468 C CA . PRO A 1 178 ? -10.916 24.860 12.187 1.00 80.38 178 PRO A CA 1
ATOM 1469 C C . PRO A 1 178 ? -10.474 23.388 12.106 1.00 80.38 178 PRO A C 1
ATOM 1471 O O . PRO A 1 178 ? -9.636 23.039 11.275 1.00 80.38 178 PRO A O 1
ATOM 1474 N N . TYR A 1 179 ? -11.019 22.527 12.972 1.00 81.12 179 TYR A N 1
ATOM 1475 C CA . TYR A 1 179 ? -10.592 21.128 13.054 1.00 81.12 179 TYR A CA 1
ATOM 1476 C C . TYR A 1 179 ? -11.022 20.324 11.818 1.00 81.12 179 TYR A C 1
ATOM 1478 O O . TYR A 1 179 ? -12.186 19.957 11.702 1.00 81.12 179 TYR A O 1
ATOM 1486 N N . ASN A 1 180 ? -10.069 20.042 10.928 1.00 83.56 180 ASN A N 1
ATOM 1487 C CA . ASN A 1 180 ? -10.254 19.329 9.656 1.00 83.56 180 ASN A CA 1
ATOM 1488 C C . ASN A 1 180 ? -9.088 18.360 9.380 1.00 83.56 180 ASN A C 1
ATOM 1490 O O . ASN A 1 180 ? -8.652 18.189 8.240 1.00 83.56 180 ASN A O 1
ATOM 1494 N N . SER A 1 181 ? -8.517 17.769 10.431 1.00 86.00 181 SER A N 1
ATOM 1495 C CA . SER A 1 181 ? -7.449 16.782 10.270 1.00 86.00 181 SER A CA 1
ATOM 1496 C C . SER A 1 181 ? -7.981 15.531 9.571 1.00 86.00 181 SER A C 1
ATOM 1498 O O . SER A 1 181 ? -9.013 15.004 9.964 1.00 86.00 181 SER A O 1
ATOM 1500 N N . ILE A 1 182 ? -7.262 15.012 8.580 1.00 89.31 182 ILE A N 1
ATOM 1501 C CA . ILE A 1 182 ? -7.624 13.781 7.866 1.00 89.31 182 ILE A CA 1
ATOM 1502 C C . ILE A 1 182 ? -6.481 12.774 7.947 1.00 89.31 182 ILE A C 1
ATOM 1504 O O . ILE A 1 182 ? -5.302 13.136 7.911 1.00 89.31 182 ILE A O 1
ATOM 1508 N N . CYS A 1 183 ? -6.828 11.495 8.049 1.00 91.38 183 CYS A N 1
ATOM 1509 C CA . CYS A 1 183 ? -5.875 10.396 8.040 1.00 91.38 183 CYS A CA 1
ATOM 1510 C C . CYS A 1 183 ? -6.363 9.297 7.099 1.00 91.38 183 CYS A C 1
ATOM 1512 O O . CYS A 1 183 ? -7.458 8.754 7.249 1.00 91.38 183 CYS A O 1
ATOM 1514 N N . PHE A 1 184 ? -5.513 8.955 6.138 1.00 85.62 184 PHE A N 1
ATOM 1515 C CA . PHE A 1 184 ? -5.719 7.853 5.216 1.00 85.62 184 PHE A CA 1
ATOM 1516 C C . PHE A 1 184 ? -4.699 6.770 5.515 1.00 85.62 184 PHE A C 1
ATOM 1518 O O . PHE A 1 184 ? -3.498 7.032 5.488 1.00 85.62 184 PHE A O 1
ATOM 1525 N N . LEU A 1 185 ? -5.166 5.554 5.785 1.00 89.06 185 LEU A N 1
ATOM 1526 C CA . LEU A 1 185 ? -4.314 4.376 5.895 1.00 89.06 185 LEU A CA 1
ATOM 1527 C C . LEU A 1 185 ? -4.527 3.507 4.674 1.00 89.06 185 LEU A C 1
ATOM 1529 O O . LEU A 1 185 ? -5.644 3.094 4.380 1.00 89.06 185 LEU A O 1
ATOM 1533 N N . LYS A 1 186 ? -3.440 3.190 3.989 1.00 77.81 186 LYS A N 1
ATOM 1534 C CA . LYS A 1 186 ? -3.438 2.353 2.799 1.00 77.81 186 LYS A CA 1
ATOM 1535 C C . LYS A 1 186 ? -2.719 1.057 3.108 1.00 77.81 186 LYS A C 1
ATOM 1537 O O . LYS A 1 186 ? -1.549 1.078 3.503 1.00 77.81 186 LYS A O 1
ATOM 1542 N N . ARG A 1 187 ? -3.414 -0.067 2.940 1.00 80.88 187 ARG A N 1
ATOM 1543 C CA . ARG A 1 187 ? -2.815 -1.387 3.096 1.00 80.88 187 ARG A CA 1
ATOM 1544 C C . ARG A 1 187 ? -1.733 -1.544 2.037 1.00 80.88 187 ARG A C 1
ATOM 1546 O O . ARG A 1 187 ? -1.966 -1.376 0.839 1.00 80.88 187 ARG A O 1
ATOM 1553 N N . ARG A 1 188 ? -0.535 -1.870 2.499 1.00 66.25 188 ARG A N 1
ATOM 1554 C CA . ARG A 1 188 ? 0.564 -2.340 1.678 1.00 66.25 188 ARG A CA 1
ATOM 1555 C C . ARG A 1 188 ? 0.187 -3.725 1.200 1.00 66.25 188 ARG A C 1
ATOM 1557 O O . ARG A 1 188 ? 0.244 -4.699 1.938 1.00 66.25 188 ARG A O 1
ATOM 1564 N N . THR A 1 189 ? -0.240 -3.799 -0.042 1.00 49.16 189 THR A N 1
ATOM 1565 C CA . THR A 1 189 ? -0.201 -5.051 -0.778 1.00 49.16 189 THR A CA 1
ATOM 1566 C C . THR A 1 189 ? 1.260 -5.359 -1.073 1.00 49.16 189 THR A C 1
ATOM 1568 O O . THR A 1 189 ? 1.895 -4.655 -1.859 1.00 49.16 189 THR A O 1
ATOM 1571 N N . GLU A 1 190 ? 1.802 -6.351 -0.366 1.00 50.88 190 GLU A N 1
ATOM 1572 C CA . GLU A 1 190 ? 3.093 -6.947 -0.694 1.00 50.88 190 GLU A CA 1
ATOM 1573 C C . GLU A 1 190 ? 3.028 -7.592 -2.084 1.00 50.88 190 GLU A C 1
ATOM 1575 O O . GLU A 1 190 ? 1.976 -8.049 -2.539 1.00 50.88 190 GLU A O 1
ATOM 1580 N N . ILE A 1 191 ? 4.182 -7.625 -2.746 1.00 47.03 191 ILE A N 1
ATOM 1581 C CA . ILE A 1 191 ? 4.449 -8.485 -3.896 1.00 47.03 191 ILE A CA 1
ATOM 1582 C C . ILE A 1 191 ? 3.974 -9.910 -3.581 1.00 47.03 191 ILE A C 1
ATOM 1584 O O . ILE A 1 191 ? 4.332 -10.475 -2.548 1.00 47.03 191 ILE A O 1
ATOM 1588 N N . THR A 1 192 ? 3.153 -10.483 -4.461 1.00 50.50 192 THR A N 1
ATOM 1589 C CA . THR A 1 192 ? 2.645 -11.857 -4.306 1.00 50.50 192 THR A CA 1
ATOM 1590 C C . THR A 1 192 ? 3.613 -12.869 -4.928 1.00 50.50 192 THR A C 1
ATOM 1592 O O . THR A 1 192 ? 4.431 -12.499 -5.770 1.00 50.50 192 THR A O 1
ATOM 1595 N N . ALA A 1 193 ? 3.513 -14.151 -4.549 1.00 48.78 193 ALA A N 1
ATOM 1596 C CA . ALA A 1 193 ? 4.289 -15.253 -5.144 1.00 48.78 193 ALA A CA 1
ATOM 1597 C C . ALA A 1 193 ? 4.198 -15.286 -6.684 1.00 48.78 193 ALA A C 1
ATOM 1599 O O . ALA A 1 193 ? 5.170 -15.611 -7.357 1.00 48.78 193 ALA A O 1
ATOM 1600 N N . THR A 1 194 ? 3.080 -14.804 -7.244 1.00 53.16 194 THR A N 1
ATOM 1601 C CA . THR A 1 194 ? 2.863 -14.607 -8.685 1.00 53.16 194 THR A CA 1
ATOM 1602 C C . THR A 1 194 ? 3.967 -13.802 -9.368 1.00 53.16 194 THR A C 1
ATOM 1604 O O . THR A 1 194 ? 4.119 -13.917 -10.571 1.00 53.16 194 THR A O 1
ATOM 1607 N N . ASN A 1 195 ? 4.753 -13.006 -8.639 1.00 56.47 195 ASN A N 1
ATOM 1608 C CA . ASN A 1 195 ? 5.795 -12.148 -9.201 1.00 56.47 195 ASN A CA 1
ATOM 1609 C C . ASN A 1 195 ? 7.162 -12.851 -9.271 1.00 56.47 195 ASN A C 1
ATOM 1611 O O . ASN A 1 195 ? 8.077 -12.327 -9.902 1.00 56.47 195 ASN A O 1
ATOM 1615 N N . LEU A 1 196 ? 7.315 -14.025 -8.643 1.00 61.44 196 LEU A N 1
ATOM 1616 C CA . LEU A 1 196 ? 8.562 -14.797 -8.628 1.00 61.44 196 LEU A CA 1
ATOM 1617 C C . LEU A 1 196 ? 8.825 -15.571 -9.919 1.00 61.44 196 LEU A C 1
ATOM 1619 O O . LEU A 1 196 ? 9.945 -16.044 -10.112 1.00 61.44 196 LEU A O 1
ATOM 1623 N N . TRP A 1 197 ? 7.844 -15.671 -10.818 1.00 68.31 197 TRP A N 1
ATOM 1624 C CA . TRP A 1 197 ? 7.958 -16.510 -12.012 1.00 68.31 197 TRP A CA 1
ATOM 1625 C C . TRP A 1 197 ? 9.155 -16.129 -12.903 1.00 68.31 197 TRP A C 1
ATOM 1627 O O . TRP A 1 197 ? 9.758 -17.002 -13.513 1.00 68.31 197 TRP A O 1
ATOM 1637 N N . LEU A 1 198 ? 9.574 -14.853 -12.939 1.00 69.88 198 LEU A N 1
ATOM 1638 C CA . LEU A 1 198 ? 10.788 -14.437 -13.665 1.00 69.88 198 LEU A CA 1
ATOM 1639 C C . LEU A 1 198 ? 12.066 -15.072 -13.090 1.00 69.88 198 LEU A C 1
ATOM 1641 O O . LEU A 1 198 ? 13.013 -15.329 -13.833 1.00 69.88 198 LEU A O 1
ATOM 1645 N N . VAL A 1 199 ? 12.098 -15.317 -11.779 1.00 70.12 199 VAL A N 1
ATOM 1646 C CA . VAL A 1 199 ? 13.208 -15.993 -11.095 1.00 70.12 199 VAL A CA 1
ATOM 1647 C C . VAL A 1 199 ? 13.122 -17.505 -11.284 1.00 70.12 199 VAL A C 1
ATOM 1649 O O . VAL A 1 199 ? 14.140 -18.153 -11.521 1.00 70.12 199 VAL A O 1
ATOM 1652 N N . GLU A 1 200 ? 11.916 -18.070 -11.236 1.00 69.50 200 GLU A N 1
ATOM 1653 C CA . GLU A 1 200 ? 11.671 -19.500 -11.471 1.00 69.50 200 GLU A CA 1
ATOM 1654 C C . GLU A 1 200 ? 12.026 -19.917 -12.904 1.00 69.50 200 GLU A C 1
ATOM 1656 O O . GLU A 1 200 ? 12.727 -20.908 -13.109 1.00 69.50 200 GLU A O 1
ATOM 1661 N N . GLU A 1 201 ? 11.646 -19.097 -13.886 1.00 68.94 201 GLU A N 1
ATOM 1662 C CA . GLU A 1 201 ? 11.992 -19.255 -15.304 1.00 68.94 201 GLU A CA 1
ATOM 1663 C C . GLU A 1 201 ? 13.452 -18.876 -15.611 1.00 68.94 201 GLU A C 1
ATOM 1665 O O . GLU A 1 201 ? 13.875 -18.923 -16.765 1.00 68.94 201 GLU A O 1
ATOM 1670 N N . LYS A 1 202 ? 14.237 -18.493 -14.592 1.00 70.75 202 LYS A N 1
ATOM 1671 C CA . LYS A 1 202 ? 15.647 -18.080 -14.708 1.00 70.75 202 LYS A CA 1
ATOM 1672 C C . LYS A 1 202 ? 15.875 -16.909 -15.674 1.00 70.75 202 LYS A C 1
ATOM 1674 O O . LYS A 1 202 ? 16.976 -16.755 -16.197 1.00 70.75 202 LYS A O 1
ATOM 1679 N N . MET A 1 203 ? 14.856 -16.076 -15.894 1.00 74.94 203 MET A N 1
ATOM 1680 C CA . MET A 1 203 ? 14.982 -14.833 -16.662 1.00 74.94 203 MET A CA 1
ATOM 1681 C C . MET A 1 203 ? 15.693 -13.747 -15.850 1.00 74.94 203 MET A C 1
ATOM 1683 O O . MET A 1 203 ? 16.356 -12.890 -16.427 1.00 74.94 203 MET A O 1
ATOM 1687 N N . LEU A 1 204 ? 15.555 -13.784 -14.520 1.00 80.50 204 LEU A N 1
ATOM 1688 C CA . LEU A 1 204 ? 16.284 -12.931 -13.586 1.00 80.50 204 LEU A CA 1
ATOM 1689 C C . LEU A 1 204 ? 16.818 -13.742 -12.411 1.00 80.50 204 LEU A C 1
ATOM 1691 O O . LEU A 1 204 ? 16.157 -14.634 -11.886 1.00 80.50 204 LEU A O 1
ATOM 1695 N N . THR A 1 205 ? 17.992 -13.374 -11.921 1.00 83.75 205 THR A N 1
ATOM 1696 C CA . THR A 1 205 ? 18.404 -13.725 -10.564 1.00 83.75 205 THR A CA 1
ATOM 1697 C C . THR A 1 205 ? 17.594 -12.924 -9.543 1.00 83.75 205 THR A C 1
ATOM 1699 O O . THR A 1 205 ? 17.026 -11.868 -9.834 1.00 83.75 205 THR A O 1
ATOM 1702 N N . MET A 1 206 ? 17.562 -13.399 -8.298 1.00 83.12 206 MET A N 1
ATOM 1703 C CA . MET A 1 206 ? 16.871 -12.703 -7.210 1.00 83.12 206 MET A CA 1
ATOM 1704 C C . MET A 1 206 ? 17.393 -11.270 -7.015 1.00 83.12 206 MET A C 1
ATOM 1706 O O . MET A 1 206 ? 16.617 -10.349 -6.775 1.00 83.12 206 MET A O 1
ATOM 1710 N N . GLN A 1 207 ? 18.704 -11.076 -7.146 1.00 86.00 207 GLN A N 1
ATOM 1711 C CA . GLN A 1 207 ? 19.375 -9.788 -7.010 1.00 86.00 207 GLN A CA 1
ATOM 1712 C C . GLN A 1 207 ? 18.987 -8.828 -8.132 1.00 86.00 207 GLN A C 1
ATOM 1714 O O . GLN A 1 207 ? 18.704 -7.665 -7.855 1.00 86.00 207 GLN A O 1
ATOM 1719 N N . GLU A 1 208 ? 18.923 -9.308 -9.375 1.00 86.06 208 GLU A N 1
ATOM 1720 C CA . GLU A 1 208 ? 18.456 -8.505 -10.509 1.00 86.06 208 GLU A CA 1
ATOM 1721 C C . GLU A 1 208 ? 16.991 -8.115 -10.350 1.00 86.06 208 GLU A C 1
ATOM 1723 O O . GLU A 1 208 ? 16.636 -6.961 -10.573 1.00 86.06 208 GLU A O 1
ATOM 1728 N N . MET A 1 209 ? 16.147 -9.037 -9.884 1.00 85.25 209 MET A N 1
ATOM 1729 C CA . MET A 1 209 ? 14.743 -8.738 -9.619 1.00 85.25 209 MET A CA 1
ATOM 1730 C C . MET A 1 209 ? 14.573 -7.692 -8.511 1.00 85.25 209 MET A C 1
ATOM 1732 O O . MET A 1 209 ? 13.824 -6.737 -8.687 1.00 85.25 209 MET A O 1
ATOM 1736 N N . VAL A 1 210 ? 15.286 -7.815 -7.386 1.00 86.88 210 VAL A N 1
ATOM 1737 C CA . VAL A 1 210 ? 15.240 -6.809 -6.307 1.00 86.88 210 VAL A CA 1
ATOM 1738 C C . VAL A 1 210 ? 15.763 -5.455 -6.777 1.00 86.88 210 VAL A C 1
ATOM 1740 O O . VAL A 1 210 ? 15.226 -4.407 -6.397 1.00 86.88 210 VAL A O 1
ATOM 1743 N N . TYR A 1 211 ? 16.802 -5.470 -7.606 1.00 89.12 211 TYR A N 1
ATOM 1744 C CA . TYR A 1 211 ? 17.335 -4.264 -8.205 1.00 89.12 211 TYR A CA 1
ATOM 1745 C C . TYR A 1 211 ? 16.291 -3.584 -9.098 1.00 89.12 211 TYR A C 1
ATOM 1747 O O . TYR A 1 211 ? 15.933 -2.440 -8.826 1.00 89.12 211 TYR A O 1
ATOM 1755 N N . LEU A 1 212 ? 15.730 -4.294 -10.083 1.00 86.94 212 LEU A N 1
ATOM 1756 C CA . LEU A 1 212 ? 14.713 -3.756 -10.994 1.00 86.94 212 LEU A CA 1
ATOM 1757 C C . LEU A 1 212 ? 13.447 -3.316 -10.261 1.00 86.94 212 LEU A C 1
ATOM 1759 O O . LEU A 1 212 ? 12.922 -2.244 -10.546 1.00 86.94 212 LEU A O 1
ATOM 1763 N N . TRP A 1 213 ? 13.005 -4.071 -9.256 1.00 89.00 213 TRP A N 1
ATOM 1764 C CA . TRP A 1 213 ? 11.905 -3.655 -8.390 1.00 89.00 213 TRP A CA 1
ATOM 1765 C C . TRP A 1 213 ? 12.211 -2.310 -7.715 1.00 89.00 213 TRP A C 1
ATOM 1767 O O . TRP A 1 213 ? 11.380 -1.405 -7.698 1.00 89.00 213 TRP A O 1
ATOM 1777 N N . THR A 1 214 ? 13.429 -2.125 -7.206 1.00 86.50 214 THR A N 1
ATOM 1778 C CA . THR A 1 214 ? 13.838 -0.842 -6.619 1.00 86.50 214 THR A CA 1
ATOM 1779 C C . THR A 1 214 ? 13.854 0.281 -7.652 1.00 86.50 214 THR A C 1
ATOM 1781 O O . THR A 1 214 ? 13.331 1.350 -7.359 1.00 86.50 214 THR A O 1
ATOM 1784 N N . ILE A 1 215 ? 14.372 0.034 -8.858 1.00 87.25 215 ILE A N 1
ATOM 1785 C CA . ILE A 1 215 ? 14.358 0.987 -9.981 1.00 87.25 215 ILE A CA 1
ATOM 1786 C C . ILE A 1 215 ? 12.927 1.427 -10.343 1.00 87.25 215 ILE A C 1
ATOM 1788 O O . ILE A 1 215 ? 12.686 2.619 -10.542 1.00 87.25 215 ILE A O 1
ATOM 1792 N N . ILE A 1 216 ? 11.969 0.497 -10.365 1.00 88.00 216 ILE A N 1
ATOM 1793 C CA . ILE A 1 216 ? 10.553 0.784 -10.641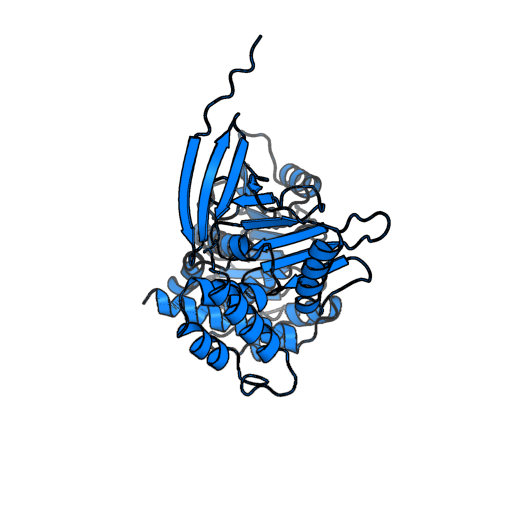 1.00 88.00 216 ILE A CA 1
ATOM 1794 C C . ILE A 1 216 ? 9.936 1.661 -9.544 1.00 88.00 216 ILE A C 1
ATOM 1796 O O . ILE A 1 216 ? 9.226 2.621 -9.853 1.00 88.00 216 ILE A O 1
ATOM 1800 N N . GLU A 1 217 ? 10.210 1.375 -8.269 1.00 83.56 217 GLU A N 1
ATOM 1801 C CA . GLU A 1 217 ? 9.693 2.172 -7.145 1.00 83.56 217 GLU A CA 1
ATOM 1802 C C . GLU A 1 217 ? 10.213 3.610 -7.155 1.00 83.56 217 GLU A C 1
ATOM 1804 O O . GLU A 1 217 ? 9.465 4.536 -6.845 1.00 83.56 217 GLU A O 1
ATOM 1809 N N . ILE A 1 218 ? 11.470 3.813 -7.560 1.00 81.38 218 ILE A N 1
ATOM 1810 C CA . ILE A 1 218 ? 12.058 5.151 -7.688 1.00 81.38 218 ILE A CA 1
ATOM 1811 C C . ILE A 1 218 ? 11.720 5.841 -9.020 1.00 81.38 218 ILE A C 1
ATOM 1813 O O . ILE A 1 218 ? 12.274 6.900 -9.314 1.00 81.38 218 ILE A O 1
ATOM 1817 N N . LYS A 1 219 ? 10.802 5.257 -9.807 1.00 80.81 219 LYS A N 1
ATOM 1818 C CA . LYS A 1 219 ? 10.255 5.802 -11.061 1.00 80.81 219 LYS A CA 1
ATOM 1819 C C . LYS A 1 219 ? 11.314 6.104 -12.130 1.00 80.81 219 LYS A C 1
ATOM 1821 O O . LYS A 1 219 ? 11.179 7.050 -12.902 1.00 80.81 219 LYS A O 1
ATOM 1826 N N . VAL A 1 220 ? 12.364 5.286 -12.200 1.00 81.44 220 VAL A N 1
ATOM 1827 C CA . VAL A 1 220 ? 13.345 5.360 -13.292 1.00 81.44 220 VAL A CA 1
ATOM 1828 C C . VAL A 1 220 ? 12.784 4.644 -14.515 1.00 81.44 220 VAL A C 1
ATOM 1830 O O . VAL A 1 220 ? 12.284 3.527 -14.406 1.00 81.44 220 VAL A O 1
ATOM 1833 N N . THR A 1 221 ? 12.875 5.287 -15.681 1.00 83.12 221 THR A N 1
ATOM 1834 C CA . THR A 1 221 ? 12.365 4.721 -16.934 1.00 83.12 221 THR A CA 1
ATOM 1835 C C . THR A 1 221 ? 13.204 3.516 -17.357 1.00 83.12 221 THR A C 1
ATOM 1837 O O . THR A 1 221 ? 14.430 3.540 -17.267 1.00 83.12 221 THR A O 1
ATOM 1840 N N . ILE A 1 222 ? 12.537 2.471 -17.841 1.00 84.81 222 ILE A N 1
ATOM 1841 C CA . ILE A 1 222 ? 13.124 1.196 -18.242 1.00 84.81 222 ILE A CA 1
ATOM 1842 C C . ILE A 1 222 ? 12.791 0.920 -19.710 1.00 84.81 222 ILE A C 1
ATOM 1844 O O . ILE A 1 222 ? 11.624 0.897 -20.099 1.00 84.81 222 ILE A O 1
ATOM 1848 N N . ALA A 1 223 ? 13.815 0.652 -20.514 1.00 82.25 223 ALA A N 1
ATOM 1849 C CA . ALA A 1 223 ? 13.672 0.173 -21.882 1.00 82.25 223 ALA A CA 1
ATOM 1850 C C . ALA A 1 223 ? 14.209 -1.259 -21.998 1.00 82.25 223 ALA A C 1
ATOM 1852 O O . ALA A 1 223 ? 15.354 -1.518 -21.640 1.00 82.25 223 ALA A O 1
ATOM 1853 N N . LEU A 1 224 ? 13.400 -2.182 -22.509 1.00 80.94 224 LEU A N 1
ATOM 1854 C CA . LEU A 1 224 ? 13.802 -3.550 -22.817 1.00 80.94 224 LEU A CA 1
ATOM 1855 C C . LEU A 1 224 ? 14.319 -3.623 -24.255 1.00 80.94 224 LEU A C 1
ATOM 1857 O O . LEU A 1 224 ? 13.595 -3.270 -25.191 1.00 80.94 224 LEU A O 1
ATOM 1861 N N . THR A 1 225 ? 15.549 -4.093 -24.421 1.00 76.62 225 THR A N 1
ATOM 1862 C CA . THR A 1 225 ? 16.254 -4.237 -25.703 1.00 76.62 225 THR A CA 1
ATOM 1863 C C . THR A 1 225 ? 16.641 -5.694 -25.953 1.00 76.62 225 THR A C 1
ATOM 1865 O O . THR A 1 225 ? 16.611 -6.518 -25.042 1.00 76.62 225 THR A O 1
ATOM 1868 N N . GLY A 1 226 ? 16.969 -6.035 -27.200 1.00 71.06 226 GLY A N 1
ATOM 1869 C CA . GLY A 1 226 ? 17.416 -7.385 -27.568 1.00 71.06 226 GLY A CA 1
ATOM 1870 C C . GLY A 1 226 ? 16.311 -8.447 -27.492 1.00 71.06 226 GLY A C 1
ATOM 1871 O O . GLY A 1 226 ? 15.133 -8.115 -27.330 1.00 71.06 226 GLY A O 1
ATOM 1872 N N . ALA A 1 227 ? 16.691 -9.722 -27.621 1.00 69.50 227 ALA A N 1
ATOM 1873 C CA . ALA A 1 227 ? 15.816 -10.902 -27.533 1.00 69.50 227 ALA A CA 1
ATOM 1874 C C . ALA A 1 227 ? 14.639 -10.963 -28.542 1.00 69.50 227 ALA A C 1
ATOM 1876 O O . ALA A 1 227 ? 14.426 -10.078 -29.378 1.00 69.50 227 ALA A O 1
ATOM 1877 N N . GLY A 1 228 ? 13.856 -12.046 -28.494 1.00 73.12 228 GLY A N 1
ATOM 1878 C CA . GLY A 1 228 ? 12.631 -12.175 -29.287 1.00 73.12 228 GLY A CA 1
ATOM 1879 C C . GLY A 1 228 ? 11.500 -11.267 -28.781 1.00 73.12 228 GLY A C 1
ATOM 1880 O O . GLY A 1 228 ? 11.431 -10.922 -27.600 1.00 73.12 228 GLY A O 1
ATOM 1881 N N . ARG A 1 229 ? 10.550 -10.910 -29.658 1.00 73.88 229 ARG A N 1
ATOM 1882 C CA . ARG A 1 229 ? 9.357 -10.120 -29.283 1.00 73.88 229 ARG A CA 1
ATOM 1883 C C . ARG A 1 229 ? 8.573 -10.762 -28.133 1.00 73.88 229 ARG A C 1
ATOM 1885 O O . ARG A 1 229 ? 8.171 -10.076 -27.197 1.00 73.88 229 ARG A O 1
ATOM 1892 N N . GLU A 1 230 ? 8.357 -12.075 -28.200 1.00 76.38 230 GLU A N 1
ATOM 1893 C CA . GLU A 1 230 ? 7.611 -12.815 -27.176 1.00 76.38 230 GLU A CA 1
ATOM 1894 C C . GLU A 1 230 ? 8.327 -12.809 -25.825 1.00 76.38 230 GLU A C 1
ATOM 1896 O O . GLU A 1 230 ? 7.686 -12.625 -24.792 1.00 76.38 230 GLU A O 1
ATOM 1901 N N . GLU A 1 231 ? 9.653 -12.933 -25.828 1.00 77.31 231 GLU A N 1
ATOM 1902 C CA . GLU A 1 231 ? 10.476 -12.895 -24.619 1.00 77.31 231 GLU A CA 1
ATOM 1903 C C . GLU A 1 231 ? 10.454 -11.507 -23.979 1.00 77.31 231 GLU A C 1
ATOM 1905 O O . GLU A 1 231 ? 10.209 -11.402 -22.777 1.00 77.31 231 GLU A O 1
ATOM 1910 N N . ARG A 1 232 ? 10.615 -10.430 -24.771 1.00 80.69 232 ARG A N 1
ATOM 1911 C CA . ARG A 1 232 ? 10.516 -9.044 -24.268 1.00 80.69 232 ARG A CA 1
ATOM 1912 C C . ARG A 1 232 ? 9.154 -8.794 -23.650 1.00 80.69 232 ARG A C 1
ATOM 1914 O O . ARG A 1 232 ? 9.049 -8.224 -22.570 1.00 80.69 232 ARG A O 1
ATOM 1921 N N . ARG A 1 233 ? 8.101 -9.251 -24.319 1.00 80.31 233 ARG A N 1
ATOM 1922 C CA . ARG A 1 233 ? 6.723 -9.116 -23.856 1.00 80.31 233 ARG A CA 1
ATOM 1923 C C . ARG A 1 233 ? 6.456 -9.925 -22.587 1.00 80.31 233 ARG A C 1
ATOM 1925 O O . ARG A 1 233 ? 5.762 -9.442 -21.693 1.00 80.31 233 ARG A O 1
ATOM 1932 N N . ARG A 1 234 ? 6.987 -11.146 -22.482 1.00 80.06 234 ARG A N 1
ATOM 1933 C CA . ARG A 1 234 ? 6.949 -11.948 -21.249 1.00 80.06 234 ARG A CA 1
ATOM 1934 C C . ARG A 1 234 ? 7.648 -11.205 -20.112 1.00 80.06 234 ARG A C 1
ATOM 1936 O O . ARG A 1 234 ? 7.054 -11.041 -19.053 1.00 80.06 234 ARG A O 1
ATOM 1943 N N . PHE A 1 235 ? 8.842 -10.676 -20.355 1.00 82.88 235 PHE A N 1
ATOM 1944 C CA . PHE A 1 235 ? 9.587 -9.894 -19.371 1.00 82.88 235 PHE A CA 1
ATOM 1945 C C . PHE A 1 235 ? 8.817 -8.633 -18.941 1.00 82.88 235 PHE A C 1
ATOM 1947 O O . PHE A 1 235 ? 8.673 -8.365 -17.751 1.00 82.88 235 PHE A O 1
ATOM 1954 N N . LEU A 1 236 ? 8.228 -7.910 -19.898 1.00 86.12 236 LEU A N 1
ATOM 1955 C CA . LEU A 1 236 ? 7.414 -6.718 -19.657 1.00 86.12 236 LEU A CA 1
ATOM 1956 C C . LEU A 1 236 ? 6.179 -7.021 -18.794 1.00 86.12 236 LEU A C 1
ATOM 1958 O O . LEU A 1 236 ? 5.884 -6.265 -17.872 1.00 86.12 236 LEU A O 1
ATOM 1962 N N . ASN A 1 237 ? 5.504 -8.155 -19.032 1.00 84.19 237 ASN A N 1
ATOM 1963 C CA . ASN A 1 237 ? 4.426 -8.639 -18.159 1.00 84.19 237 ASN A CA 1
ATOM 1964 C C . ASN A 1 237 ? 4.909 -8.856 -16.720 1.00 84.19 237 ASN A C 1
ATOM 1966 O O . ASN A 1 237 ? 4.202 -8.509 -15.782 1.00 84.19 237 ASN A O 1
ATOM 1970 N N . GLY A 1 238 ? 6.107 -9.414 -16.535 1.00 82.81 238 GLY A N 1
ATOM 1971 C CA . GLY A 1 238 ? 6.664 -9.613 -15.200 1.00 82.81 238 GLY A CA 1
ATOM 1972 C C . GLY A 1 238 ? 7.022 -8.297 -14.501 1.00 82.81 238 GLY A C 1
ATOM 1973 O O . GLY A 1 238 ? 6.773 -8.160 -13.306 1.00 82.81 238 GLY A O 1
ATOM 1974 N N . LEU A 1 239 ? 7.525 -7.299 -15.238 1.00 86.31 239 LEU A N 1
ATOM 1975 C CA . LEU A 1 239 ? 7.798 -5.969 -14.680 1.00 86.31 239 LEU A CA 1
ATOM 1976 C C . LEU A 1 239 ? 6.528 -5.214 -14.276 1.00 86.31 239 LEU A C 1
ATOM 1978 O O . LEU A 1 239 ? 6.573 -4.487 -13.286 1.00 86.31 239 LEU A O 1
ATOM 1982 N N . ILE A 1 240 ? 5.405 -5.400 -14.987 1.00 87.19 240 ILE A N 1
ATOM 1983 C CA . ILE A 1 240 ? 4.109 -4.820 -14.591 1.00 87.19 240 ILE A CA 1
ATOM 1984 C C . ILE A 1 240 ? 3.790 -5.196 -13.146 1.00 87.19 240 ILE A C 1
ATOM 1986 O O . ILE A 1 240 ? 3.432 -4.328 -12.361 1.00 87.19 240 ILE A O 1
ATOM 1990 N N . GLU A 1 241 ? 3.973 -6.460 -12.772 1.00 83.69 241 GLU A N 1
ATOM 1991 C CA . GLU A 1 241 ? 3.648 -6.937 -11.427 1.00 83.69 241 GLU A CA 1
ATOM 1992 C C . GLU A 1 241 ? 4.578 -6.390 -10.327 1.00 83.69 241 GLU A C 1
ATOM 1994 O O . GLU A 1 241 ? 4.235 -6.451 -9.146 1.00 83.69 241 GLU A O 1
ATOM 1999 N N . MET A 1 242 ? 5.736 -5.825 -10.687 1.00 84.81 242 MET A N 1
ATOM 2000 C CA . MET A 1 242 ? 6.632 -5.137 -9.747 1.00 84.81 242 MET A CA 1
ATOM 2001 C C . MET A 1 242 ? 6.248 -3.669 -9.515 1.00 84.81 242 MET A C 1
ATOM 2003 O O . MET A 1 242 ? 6.789 -3.034 -8.606 1.00 84.81 242 MET A O 1
ATOM 2007 N N . ILE A 1 243 ? 5.344 -3.110 -10.328 1.00 86.88 243 ILE A N 1
ATOM 2008 C CA . ILE A 1 243 ? 4.816 -1.761 -10.116 1.00 86.88 243 ILE A CA 1
ATOM 2009 C C . ILE A 1 243 ? 3.985 -1.766 -8.819 1.00 86.88 243 ILE A C 1
ATOM 2011 O O . ILE A 1 243 ? 3.324 -2.757 -8.501 1.00 86.88 243 ILE A O 1
ATOM 2015 N N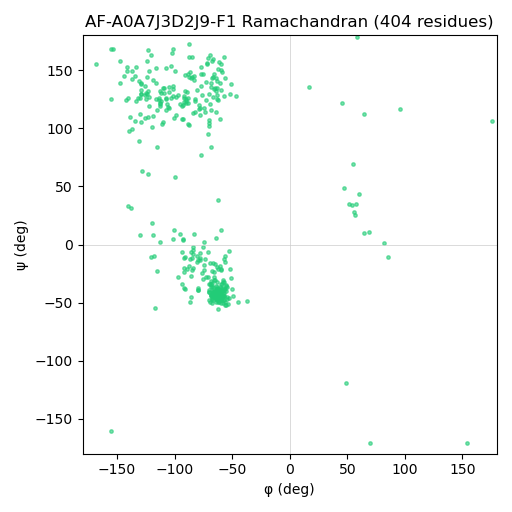 . PRO A 1 244 ? 3.998 -0.684 -8.015 1.00 80.44 244 PRO A N 1
ATOM 2016 C CA . PRO A 1 244 ? 3.111 -0.609 -6.861 1.00 80.44 244 PRO A CA 1
ATOM 2017 C C . PRO A 1 244 ? 1.639 -0.759 -7.288 1.00 80.44 244 PRO A C 1
ATOM 2019 O O . PRO A 1 244 ? 1.160 0.002 -8.125 1.00 80.44 244 PRO A O 1
ATOM 2022 N N . LEU A 1 245 ? 0.886 -1.677 -6.659 1.00 71.25 245 LEU A N 1
ATOM 2023 C CA . LEU A 1 245 ? -0.480 -2.070 -7.086 1.00 71.25 245 LEU A CA 1
ATOM 2024 C C . LEU A 1 245 ? -1.509 -0.933 -7.209 1.00 71.25 245 LEU A C 1
ATOM 2026 O O . LEU A 1 245 ? -2.606 -1.116 -7.742 1.00 71.25 245 LEU A O 1
ATOM 2030 N N . LYS A 1 246 ? -1.189 0.225 -6.640 1.00 68.75 246 LYS A N 1
ATOM 2031 C CA . LYS A 1 246 ? -2.069 1.389 -6.533 1.00 68.75 246 LYS A CA 1
ATOM 2032 C C . LYS A 1 246 ? -1.594 2.562 -7.375 1.00 68.75 246 LYS A C 1
ATOM 2034 O O . LYS A 1 246 ? -2.220 3.617 -7.317 1.00 68.75 246 LYS A O 1
ATOM 2039 N N . SER A 1 247 ? -0.503 2.380 -8.105 1.00 80.12 247 SER A N 1
ATOM 2040 C CA . SER A 1 247 ? -0.085 3.321 -9.121 1.00 80.12 247 SER A CA 1
ATOM 2041 C C . SER A 1 247 ? -1.133 3.370 -10.224 1.00 80.12 247 SER A C 1
ATOM 2043 O O . SER A 1 247 ? -1.703 2.339 -10.592 1.00 80.12 247 SER A O 1
ATOM 2045 N N . LYS A 1 248 ? -1.370 4.555 -10.784 1.00 82.31 248 LYS A N 1
ATOM 2046 C CA . LYS A 1 248 ? -2.140 4.668 -12.028 1.00 82.31 248 LYS A CA 1
ATOM 2047 C C . LYS A 1 248 ? -1.276 4.189 -13.188 1.00 82.31 248 LYS A C 1
ATOM 2049 O O . LYS A 1 248 ? -0.269 4.825 -13.502 1.00 82.31 248 LYS A O 1
ATOM 2054 N N . ILE A 1 249 ? -1.670 3.087 -13.815 1.00 90.88 249 ILE A N 1
ATOM 2055 C CA . ILE A 1 249 ? -0.934 2.463 -14.912 1.00 90.88 249 ILE A CA 1
ATOM 2056 C C . ILE A 1 249 ? -1.746 2.582 -16.191 1.00 90.88 249 ILE A C 1
ATOM 2058 O O . ILE A 1 249 ? -2.930 2.247 -16.219 1.00 90.88 249 ILE A O 1
ATOM 2062 N N . MET A 1 250 ? -1.096 3.010 -17.266 1.00 91.06 250 MET A N 1
ATOM 2063 C CA . MET A 1 250 ? -1.625 2.876 -18.616 1.00 91.06 250 MET A CA 1
ATOM 2064 C C . MET A 1 250 ? -0.767 1.888 -19.398 1.00 91.06 250 MET A C 1
ATOM 2066 O O . MET A 1 250 ? 0.418 2.122 -19.612 1.00 91.06 250 MET A O 1
ATOM 2070 N N . ALA A 1 251 ? -1.373 0.801 -19.857 1.00 89.88 251 ALA A N 1
ATOM 2071 C CA . ALA A 1 251 ? -0.742 -0.150 -20.753 1.00 89.88 251 ALA A CA 1
ATOM 2072 C C . ALA A 1 251 ? -1.173 0.126 -22.194 1.00 89.88 251 ALA A C 1
ATOM 2074 O O . ALA A 1 251 ? -2.335 -0.071 -22.551 1.00 89.88 251 ALA A O 1
ATOM 2075 N N . ILE A 1 252 ? -0.234 0.589 -23.013 1.00 87.62 252 ILE A N 1
ATOM 2076 C CA . ILE A 1 252 ? -0.429 0.814 -24.443 1.00 87.62 252 ILE A CA 1
ATOM 2077 C C . ILE A 1 252 ? 0.007 -0.461 -25.164 1.00 87.62 252 ILE A C 1
ATOM 2079 O O . ILE A 1 252 ? 1.192 -0.797 -25.220 1.00 87.62 252 ILE A O 1
ATOM 2083 N N . GLU A 1 253 ? -0.966 -1.206 -25.678 1.00 78.94 253 GLU A N 1
ATOM 2084 C CA . GLU A 1 253 ? -0.774 -2.581 -26.122 1.00 78.94 253 GLU A CA 1
ATOM 2085 C C . GLU A 1 253 ? -1.335 -2.825 -27.528 1.00 78.94 253 GLU A C 1
ATOM 2087 O O . GLU A 1 253 ? -2.409 -2.352 -27.898 1.00 78.94 253 GLU A O 1
ATOM 2092 N N . ARG A 1 254 ? -0.614 -3.611 -28.335 1.00 73.56 254 ARG A N 1
ATOM 2093 C CA . ARG A 1 254 ? -1.138 -4.154 -29.602 1.00 73.56 254 ARG A CA 1
ATOM 2094 C C . ARG A 1 254 ? -1.789 -5.519 -29.394 1.00 73.56 254 ARG A C 1
ATOM 2096 O O . ARG A 1 254 ? -2.819 -5.818 -29.989 1.00 73.56 254 ARG A O 1
ATOM 2103 N N . MET A 1 255 ? -1.189 -6.322 -28.521 1.00 70.94 255 MET A N 1
ATOM 2104 C CA . MET A 1 255 ? -1.695 -7.612 -28.058 1.00 70.94 255 MET A CA 1
ATOM 2105 C C . MET A 1 255 ? -1.965 -7.509 -26.546 1.00 70.94 255 MET A C 1
ATOM 2107 O O . MET A 1 255 ? -1.112 -6.950 -25.852 1.00 70.94 255 MET A O 1
ATOM 2111 N N . PRO A 1 256 ? -3.061 -8.068 -25.999 1.00 72.50 256 PRO A N 1
ATOM 2112 C CA . PRO A 1 256 ? -3.426 -7.883 -24.589 1.00 72.5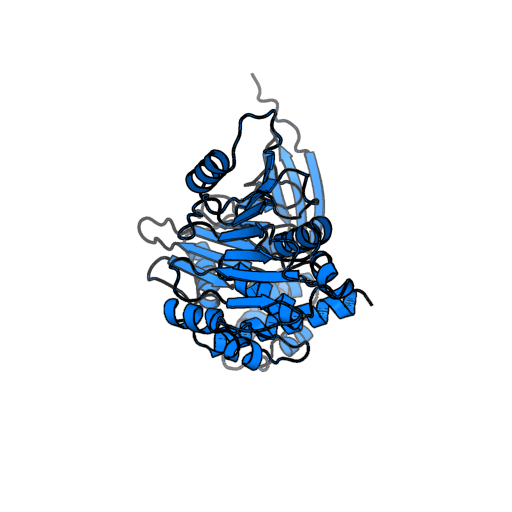0 256 PRO A CA 1
ATOM 2113 C C . PRO A 1 256 ? -2.409 -8.437 -23.583 1.00 72.50 256 PRO A C 1
ATOM 2115 O O . PRO A 1 256 ? -2.084 -9.624 -23.638 1.00 72.50 256 PRO A O 1
ATOM 2118 N N . PHE A 1 257 ? -1.906 -7.612 -22.664 1.00 78.88 257 PHE A N 1
ATOM 2119 C CA . PHE A 1 257 ? -1.120 -8.067 -21.512 1.00 78.88 257 PHE A CA 1
ATOM 2120 C C . PHE A 1 257 ? -1.945 -8.995 -20.614 1.00 78.88 257 PHE A C 1
ATOM 2122 O O . PHE A 1 257 ? -3.187 -8.947 -20.609 1.00 78.88 257 PHE A O 1
ATOM 2129 N N . SER A 1 258 ? -1.242 -9.820 -19.836 1.00 76.81 258 SER A N 1
ATOM 2130 C CA . SER A 1 258 ? -1.840 -10.769 -18.896 1.00 76.81 258 SER A CA 1
ATOM 2131 C C . SER A 1 258 ? -2.755 -10.076 -17.879 1.00 76.81 258 SER A C 1
ATOM 2133 O O . SER A 1 258 ? -2.732 -8.855 -17.694 1.00 76.81 258 SER A O 1
ATOM 2135 N N . LYS A 1 259 ? -3.629 -10.857 -17.234 1.00 72.44 259 LYS A N 1
ATOM 2136 C CA . LYS A 1 259 ? -4.448 -10.345 -16.131 1.00 72.44 259 LYS A CA 1
ATOM 2137 C C . LYS A 1 259 ? -3.524 -9.962 -14.973 1.00 72.44 259 LYS A C 1
ATOM 2139 O O . LYS A 1 259 ? -2.637 -10.734 -14.632 1.00 72.44 259 LYS A O 1
ATOM 2144 N N . THR A 1 260 ? -3.770 -8.797 -14.386 1.00 77.62 260 THR A N 1
ATOM 2145 C CA . THR A 1 260 ? -2.960 -8.224 -13.309 1.00 77.62 260 THR A CA 1
ATOM 2146 C C . THR A 1 260 ? -3.815 -7.927 -12.079 1.00 77.62 260 THR A C 1
ATOM 2148 O O . THR A 1 260 ? -5.035 -7.773 -12.196 1.00 77.62 260 THR A O 1
ATOM 2151 N N . SER A 1 261 ? -3.177 -7.838 -10.909 1.00 71.44 261 SER A N 1
ATOM 2152 C CA . SER A 1 261 ? -3.815 -7.447 -9.641 1.00 71.44 261 SER A CA 1
ATOM 2153 C C . SER A 1 261 ? -3.902 -5.924 -9.449 1.00 71.44 261 SER A C 1
ATOM 2155 O O . SER A 1 261 ? -4.437 -5.454 -8.444 1.00 71.44 261 SER A O 1
ATOM 2157 N N . HIS A 1 262 ? -3.373 -5.142 -10.395 1.00 76.19 262 HIS A N 1
ATOM 2158 C CA . HIS A 1 262 ? -3.430 -3.683 -10.369 1.00 76.19 262 HIS A CA 1
ATOM 2159 C C . HIS A 1 262 ? -4.859 -3.164 -10.537 1.00 76.19 262 HIS A C 1
ATOM 2161 O O . HIS A 1 262 ? -5.547 -3.481 -11.505 1.00 76.19 262 HIS A O 1
ATOM 2167 N N . GLU A 1 263 ? -5.286 -2.316 -9.605 1.00 68.38 263 GLU A N 1
ATOM 2168 C CA . GLU A 1 263 ? -6.650 -1.777 -9.582 1.00 68.38 263 GLU A CA 1
ATOM 2169 C C . GLU A 1 263 ? -6.838 -0.623 -10.573 1.00 68.38 263 GLU A C 1
ATOM 2171 O O . GLU A 1 263 ? -7.856 -0.540 -11.255 1.00 68.38 263 GLU A O 1
ATOM 2176 N N . PHE A 1 264 ? -5.834 0.249 -10.692 1.00 77.06 264 PHE A N 1
ATOM 2177 C CA . PHE A 1 264 ? -5.860 1.411 -11.581 1.00 77.06 264 PHE A CA 1
ATOM 2178 C C . PHE A 1 264 ? -5.090 1.124 -12.872 1.00 77.06 264 PHE A C 1
ATOM 2180 O O . PHE A 1 264 ? -4.120 1.807 -13.190 1.00 77.06 264 PHE A O 1
ATOM 2187 N N . PHE A 1 265 ? -5.512 0.086 -13.599 1.00 84.81 265 PHE A N 1
ATOM 2188 C CA . PHE A 1 265 ? -4.851 -0.383 -14.817 1.00 84.81 265 PHE A CA 1
ATOM 2189 C C . PHE A 1 265 ? -5.706 -0.112 -16.061 1.00 84.81 265 PHE A C 1
ATOM 2191 O O . PHE A 1 265 ? -6.681 -0.813 -16.339 1.00 84.81 265 PHE A O 1
ATOM 2198 N N . LEU A 1 266 ? -5.337 0.910 -16.829 1.00 84.88 266 LEU A N 1
ATOM 2199 C CA . LEU A 1 266 ? -6.004 1.276 -18.073 1.00 84.88 266 LEU A CA 1
ATOM 2200 C C . LEU A 1 266 ? -5.326 0.593 -19.263 1.00 84.88 266 LEU A C 1
ATOM 2202 O O . LEU A 1 266 ? -4.158 0.846 -19.543 1.00 84.88 266 LEU A O 1
ATOM 2206 N N . LYS A 1 267 ? -6.076 -0.225 -20.004 1.00 85.69 267 LYS A N 1
ATOM 2207 C CA . LYS A 1 267 ? -5.614 -0.822 -21.264 1.00 85.69 267 LYS A CA 1
ATOM 2208 C C . LYS A 1 267 ? -5.993 0.066 -22.442 1.00 85.69 267 LYS A C 1
ATOM 2210 O O . LYS A 1 267 ? -7.164 0.393 -22.626 1.00 85.69 267 LYS A O 1
ATOM 2215 N N . VAL A 1 268 ? -5.004 0.427 -23.249 1.00 84.31 268 VAL A N 1
ATOM 2216 C CA . VAL A 1 268 ? -5.164 1.233 -24.457 1.00 84.31 268 VAL A CA 1
ATOM 2217 C C . VAL A 1 268 ? -4.704 0.408 -25.647 1.00 84.31 268 VAL A C 1
ATOM 2219 O O . VAL A 1 268 ? -3.515 0.139 -25.803 1.00 84.31 268 VAL A O 1
ATOM 2222 N N . ASN A 1 269 ? -5.654 0.003 -26.492 1.00 80.50 269 ASN A N 1
ATOM 2223 C CA . ASN A 1 269 ? -5.348 -0.790 -27.674 1.00 80.50 269 ASN A CA 1
ATOM 2224 C C . ASN A 1 269 ? -5.148 0.102 -28.907 1.00 80.50 269 ASN A C 1
ATOM 2226 O O . ASN A 1 269 ? -6.059 0.814 -29.338 1.00 80.50 269 ASN A O 1
ATOM 2230 N N . ILE A 1 270 ? -3.952 0.026 -29.483 1.00 74.44 270 ILE A N 1
ATOM 2231 C CA . ILE A 1 270 ? -3.521 0.821 -30.646 1.00 74.44 270 ILE A CA 1
ATOM 2232 C C . ILE A 1 270 ? -3.597 0.041 -31.970 1.00 74.44 270 ILE A C 1
ATOM 2234 O O . ILE A 1 270 ? -3.046 0.465 -32.983 1.00 74.44 270 ILE A O 1
ATOM 2238 N N . SER A 1 271 ? -4.261 -1.123 -32.001 1.00 65.19 271 SER A N 1
ATOM 2239 C CA . SER A 1 271 ? -4.491 -1.837 -33.263 1.00 65.19 271 SER A CA 1
ATOM 2240 C C . SER A 1 271 ? -5.284 -0.951 -34.235 1.00 65.19 271 SER A C 1
ATOM 2242 O O . SER A 1 271 ? -6.279 -0.330 -33.861 1.00 65.19 271 SER A O 1
ATOM 2244 N N . GLY A 1 272 ? -4.818 -0.875 -35.489 1.00 53.66 272 GLY A N 1
ATOM 2245 C CA . GLY A 1 272 ? -5.088 0.198 -36.465 1.00 53.66 272 GLY A CA 1
ATOM 2246 C C . GLY A 1 272 ? -6.538 0.481 -36.892 1.00 53.66 272 GLY A C 1
ATOM 2247 O O . GLY A 1 272 ? -6.743 1.203 -37.860 1.00 53.66 272 GLY A O 1
ATOM 2248 N N . LYS A 1 273 ? -7.550 -0.053 -36.202 1.00 50.88 273 LYS A N 1
ATOM 2249 C CA . LYS A 1 273 ? -8.970 0.275 -36.398 1.00 50.88 273 LYS A CA 1
ATOM 2250 C C . LYS A 1 273 ? -9.474 1.406 -35.487 1.00 50.88 273 LYS A C 1
ATOM 2252 O O . LYS A 1 273 ? -10.504 1.989 -35.799 1.00 50.88 273 LYS A O 1
ATOM 2257 N N . SER A 1 274 ? -8.791 1.713 -34.377 1.00 51.84 274 SER A N 1
ATOM 2258 C CA . SER A 1 274 ? -9.275 2.662 -33.354 1.00 51.84 274 SER A CA 1
ATOM 2259 C C . SER A 1 274 ? -8.937 4.135 -33.622 1.00 51.84 274 SER A C 1
ATOM 2261 O O . SER A 1 274 ? -9.475 5.010 -32.946 1.00 51.84 274 SER A O 1
ATOM 2263 N N . GLY A 1 275 ? -8.047 4.429 -34.579 1.00 53.00 275 GLY A N 1
ATOM 2264 C CA . GLY A 1 275 ? -7.572 5.794 -34.853 1.00 53.00 275 GLY A CA 1
ATOM 2265 C C . GLY A 1 275 ? -6.773 6.432 -33.705 1.00 53.00 275 GLY A C 1
ATOM 2266 O O . GLY A 1 275 ? -6.506 7.631 -33.745 1.00 53.00 275 GLY A O 1
ATOM 2267 N N . LEU A 1 276 ? -6.414 5.654 -32.676 1.00 61.94 276 LEU A N 1
ATOM 2268 C CA . LEU A 1 276 ? -5.625 6.099 -31.532 1.00 61.94 276 LEU A CA 1
ATOM 2269 C C . LEU A 1 276 ? -4.148 5.761 -31.774 1.00 61.94 276 LEU A C 1
ATOM 2271 O O . LEU A 1 276 ? -3.808 4.594 -31.960 1.00 61.94 276 LEU A O 1
ATOM 2275 N N . ASP A 1 277 ? -3.282 6.771 -31.768 1.00 74.62 277 ASP A N 1
ATOM 2276 C CA . ASP A 1 277 ? -1.833 6.614 -31.888 1.00 74.62 277 ASP A CA 1
ATOM 2277 C C . ASP A 1 277 ? -1.136 6.742 -30.520 1.00 74.62 277 ASP A C 1
ATOM 2279 O O . ASP A 1 277 ? -1.736 7.146 -29.516 1.00 74.62 277 ASP A O 1
ATOM 2283 N N . TYR A 1 278 ? 0.152 6.385 -30.466 1.00 78.31 278 TYR A N 1
ATOM 2284 C CA . TYR A 1 278 ? 0.958 6.512 -29.247 1.00 78.31 278 TYR A CA 1
ATOM 2285 C C . TYR A 1 278 ? 0.945 7.945 -28.706 1.00 78.31 278 TYR A C 1
ATOM 2287 O O . TYR A 1 278 ? 0.818 8.141 -27.502 1.00 78.31 278 TYR A O 1
ATOM 2295 N N . ARG A 1 279 ? 1.015 8.954 -29.583 1.00 78.62 279 ARG A N 1
ATOM 2296 C CA . ARG A 1 279 ? 1.017 10.366 -29.186 1.00 78.62 279 ARG A CA 1
ATOM 2297 C C . ARG A 1 279 ? -0.235 10.726 -28.390 1.00 78.62 279 ARG A C 1
ATOM 2299 O O . ARG A 1 279 ? -0.129 11.264 -27.290 1.00 78.62 279 ARG A O 1
ATOM 2306 N N . ARG A 1 280 ? -1.416 10.378 -28.898 1.00 79.75 280 ARG A N 1
ATOM 2307 C CA . ARG A 1 280 ? -2.687 10.647 -28.223 1.00 79.75 280 ARG A CA 1
ATOM 2308 C C . ARG A 1 280 ? -2.834 9.846 -26.933 1.00 79.75 280 ARG A C 1
ATOM 2310 O O . ARG A 1 280 ? -3.361 10.371 -25.955 1.00 79.75 280 ARG A O 1
ATOM 2317 N N . ALA A 1 281 ? -2.350 8.605 -26.895 1.00 84.12 281 ALA A N 1
ATOM 2318 C CA . ALA A 1 281 ? -2.322 7.815 -25.664 1.00 84.12 281 ALA A CA 1
ATOM 2319 C C . ALA A 1 281 ? -1.442 8.471 -24.583 1.00 84.12 281 ALA A C 1
ATOM 2321 O O . ALA A 1 281 ? -1.863 8.580 -23.433 1.00 84.12 281 ALA A O 1
ATOM 2322 N N . LEU A 1 282 ? -0.270 8.992 -24.957 1.00 82.88 282 LEU A N 1
ATOM 2323 C CA . LEU A 1 282 ? 0.618 9.724 -24.051 1.00 82.88 282 LEU A CA 1
ATOM 2324 C C . LEU A 1 282 ? 0.002 11.048 -23.572 1.00 82.88 282 LEU A C 1
ATOM 2326 O O . LEU A 1 282 ? 0.094 11.373 -22.390 1.00 82.88 282 LEU A O 1
ATOM 2330 N N . GLU A 1 283 ? -0.688 11.790 -24.442 1.00 81.81 283 GLU A N 1
ATOM 2331 C CA . GLU A 1 283 ? -1.434 12.997 -24.049 1.00 81.81 283 GLU A CA 1
ATOM 2332 C C . GLU A 1 283 ? -2.531 12.683 -23.017 1.00 81.81 283 GLU A C 1
ATOM 2334 O O . GLU A 1 283 ? -2.711 13.426 -22.047 1.00 81.81 283 GLU A O 1
ATOM 2339 N N . ILE A 1 284 ? -3.240 11.562 -23.189 1.00 81.62 284 ILE A N 1
ATOM 2340 C CA . ILE A 1 284 ? -4.210 11.062 -22.206 1.00 81.62 284 ILE A CA 1
ATOM 2341 C C . ILE A 1 284 ? -3.486 10.699 -20.906 1.00 81.62 284 ILE A C 1
ATOM 2343 O O . ILE A 1 284 ? -3.922 11.123 -19.838 1.00 81.62 284 ILE A O 1
ATOM 2347 N N . ALA A 1 285 ? -2.370 9.969 -20.974 1.00 83.88 285 ALA A N 1
ATOM 2348 C CA . ALA A 1 285 ? -1.618 9.560 -19.791 1.00 83.88 285 ALA A CA 1
ATOM 2349 C C . ALA A 1 285 ? -1.238 10.768 -18.921 1.00 83.88 285 ALA A C 1
ATOM 2351 O O . ALA A 1 285 ? -1.524 10.780 -17.722 1.00 83.88 285 ALA A O 1
ATOM 2352 N N . ARG A 1 286 ? -0.712 11.829 -19.545 1.00 79.38 286 ARG A N 1
ATOM 2353 C CA . ARG A 1 286 ? -0.388 13.089 -18.858 1.00 79.38 286 ARG A CA 1
ATOM 2354 C C . ARG A 1 286 ? -1.623 13.745 -18.253 1.00 79.38 286 ARG A C 1
ATOM 2356 O O . ARG A 1 286 ? -1.632 14.070 -17.071 1.00 79.38 286 ARG A O 1
ATOM 2363 N N . ARG A 1 287 ? -2.697 13.893 -19.036 1.00 78.12 287 ARG A N 1
ATOM 2364 C CA . ARG A 1 287 ? -3.930 14.563 -18.588 1.00 78.12 287 ARG A CA 1
ATOM 2365 C C . ARG A 1 287 ? -4.547 13.911 -17.351 1.00 78.12 287 ARG A C 1
ATOM 2367 O O . ARG A 1 287 ? -5.091 14.613 -16.505 1.00 78.12 287 ARG A O 1
ATOM 2374 N N . TYR A 1 288 ? -4.488 12.586 -17.258 1.00 75.56 288 TYR A N 1
ATOM 2375 C CA . TYR A 1 288 ? -5.082 11.834 -16.150 1.00 75.56 288 TYR A CA 1
ATOM 2376 C C . TYR A 1 288 ? -4.106 11.564 -14.992 1.00 75.56 288 TYR A C 1
ATOM 2378 O O . TYR A 1 288 ? -4.476 10.894 -14.017 1.00 75.56 288 TYR A O 1
ATOM 2386 N N . GLY A 1 289 ? -2.884 12.107 -15.068 1.00 78.75 289 GLY A N 1
ATOM 2387 C CA . GLY A 1 289 ? -1.846 11.917 -14.059 1.00 78.75 289 GLY A CA 1
ATOM 2388 C C . GLY A 1 289 ? -1.482 10.444 -13.894 1.00 78.75 289 GLY A C 1
ATOM 2389 O O . GLY A 1 289 ? -1.429 9.952 -12.768 1.00 78.75 289 GLY A O 1
ATOM 2390 N N . VAL A 1 290 ? -1.346 9.722 -15.010 1.00 84.56 290 VAL A N 1
ATOM 2391 C CA . VAL A 1 290 ? -0.832 8.348 -15.026 1.00 84.56 290 VAL A CA 1
ATOM 2392 C C . VAL A 1 290 ? 0.607 8.362 -14.529 1.00 84.56 290 VAL A C 1
ATOM 2394 O O . VAL A 1 290 ? 1.401 9.190 -14.954 1.00 84.56 290 VAL A O 1
ATOM 2397 N N . GLU A 1 291 ? 0.946 7.436 -13.640 1.00 84.69 291 GLU A N 1
ATOM 2398 C CA . GLU A 1 291 ? 2.269 7.382 -13.014 1.00 84.69 291 GLU A CA 1
ATOM 2399 C C . GLU A 1 291 ? 3.224 6.457 -13.764 1.00 84.69 291 GLU A C 1
ATOM 2401 O O . GLU A 1 291 ? 4.425 6.723 -13.814 1.00 84.69 291 GLU A O 1
ATOM 2406 N N . TYR A 1 292 ? 2.689 5.378 -14.343 1.00 92.12 292 TYR A N 1
ATOM 2407 C CA . TYR A 1 292 ? 3.452 4.416 -15.129 1.00 92.12 292 TYR A CA 1
ATOM 2408 C C . TYR A 1 292 ? 2.781 4.176 -16.474 1.00 92.12 292 TYR A C 1
ATOM 2410 O O . TYR A 1 292 ? 1.593 3.857 -16.545 1.00 92.12 292 TYR A O 1
ATOM 2418 N N . VAL A 1 293 ? 3.558 4.278 -17.544 1.00 91.75 293 VAL A N 1
ATOM 2419 C CA . VAL A 1 293 ? 3.126 3.892 -18.884 1.00 91.75 293 VAL A CA 1
ATOM 2420 C C . VAL A 1 293 ? 3.926 2.675 -19.320 1.00 91.75 293 VAL A C 1
ATOM 2422 O O . VAL A 1 293 ? 5.155 2.716 -19.385 1.00 91.75 293 VAL A O 1
ATOM 2425 N N . VAL A 1 294 ? 3.217 1.591 -19.623 1.00 91.12 294 VAL A N 1
ATOM 2426 C CA . VAL A 1 294 ? 3.810 0.340 -20.093 1.00 91.12 294 VAL A CA 1
ATOM 2427 C C . VAL A 1 294 ? 3.510 0.163 -21.570 1.00 91.12 294 VAL A C 1
ATOM 2429 O O . VAL A 1 294 ? 2.350 0.243 -21.970 1.00 91.12 294 VAL A O 1
ATOM 2432 N N . MET A 1 295 ? 4.534 -0.051 -22.395 1.00 87.75 295 MET A N 1
ATOM 2433 C CA . MET A 1 295 ? 4.364 -0.098 -23.852 1.00 87.75 295 MET A CA 1
ATOM 2434 C C . MET A 1 295 ? 5.051 -1.311 -24.463 1.00 87.75 295 MET A C 1
ATOM 2436 O O . MET A 1 295 ? 6.251 -1.510 -24.292 1.00 87.75 295 MET A O 1
ATOM 2440 N N . ASP A 1 296 ? 4.295 -2.094 -25.228 1.00 79.50 296 ASP A N 1
ATOM 2441 C CA . ASP A 1 296 ? 4.863 -3.124 -26.100 1.00 79.50 296 ASP A CA 1
ATOM 2442 C C . ASP A 1 296 ? 5.178 -2.477 -27.459 1.00 79.50 296 ASP A C 1
ATOM 2444 O O . ASP A 1 296 ? 4.265 -2.130 -28.215 1.00 79.50 296 ASP A O 1
ATOM 2448 N N . GLY A 1 297 ? 6.457 -2.197 -27.709 1.00 64.19 297 GLY A N 1
ATOM 2449 C CA . GLY A 1 297 ? 6.910 -1.195 -28.670 1.00 64.19 297 GLY A CA 1
ATOM 2450 C C . GLY A 1 297 ? 7.930 -1.701 -29.685 1.00 64.19 297 GLY A C 1
ATOM 2451 O O . GLY A 1 297 ? 9.030 -1.163 -29.771 1.00 64.19 297 GLY A O 1
ATOM 2452 N N . ASP A 1 298 ? 7.561 -2.657 -30.540 1.00 57.81 298 ASP A N 1
ATOM 2453 C CA . ASP A 1 298 ? 8.389 -2.958 -31.724 1.00 57.81 298 ASP A CA 1
ATOM 2454 C C . ASP A 1 298 ? 8.541 -1.730 -32.657 1.00 57.81 298 ASP A C 1
ATOM 2456 O O . ASP A 1 298 ? 9.498 -1.643 -33.416 1.00 57.81 298 ASP A O 1
ATOM 2460 N N . GLU A 1 299 ? 7.636 -0.744 -32.567 1.00 51.22 299 GLU A N 1
ATOM 2461 C CA . GLU A 1 299 ? 7.562 0.425 -33.457 1.00 51.22 299 GLU A CA 1
ATOM 2462 C C . GLU A 1 299 ? 7.723 1.777 -32.735 1.00 51.22 299 GLU A C 1
ATOM 2464 O O . GLU A 1 299 ? 7.352 2.807 -33.303 1.00 51.22 299 GLU A O 1
ATOM 2469 N N . ILE A 1 300 ? 8.271 1.830 -31.509 1.00 54.44 300 ILE A N 1
ATOM 2470 C CA . ILE A 1 300 ? 8.690 3.124 -30.934 1.00 54.44 300 ILE A CA 1
ATOM 2471 C C . ILE A 1 300 ? 9.883 3.610 -31.764 1.00 54.44 300 ILE A C 1
ATOM 2473 O O . ILE A 1 300 ? 11.047 3.346 -31.462 1.00 54.44 300 ILE A O 1
ATOM 2477 N N . GLN A 1 301 ? 9.566 4.263 -32.881 1.00 50.09 301 GLN A N 1
ATOM 2478 C CA . GLN A 1 301 ? 10.521 4.935 -33.739 1.00 50.09 301 GLN A CA 1
ATOM 2479 C C . GLN A 1 301 ? 11.231 5.993 -32.899 1.00 50.09 301 GLN A C 1
ATOM 2481 O O . GLN A 1 301 ? 10.624 6.607 -32.021 1.00 50.09 301 GLN A O 1
ATOM 2486 N N . GLU A 1 302 ? 12.492 6.265 -33.222 1.00 47.66 302 GLU A N 1
ATOM 2487 C CA . GLU A 1 302 ? 13.365 7.243 -32.547 1.00 47.66 302 GLU A CA 1
ATOM 2488 C C . GLU A 1 302 ? 12.783 8.663 -32.417 1.00 47.66 302 GLU A C 1
ATOM 2490 O O . GLU A 1 302 ? 13.376 9.520 -31.776 1.00 47.66 302 GLU A O 1
ATOM 2495 N N . LYS A 1 303 ? 11.617 8.917 -33.016 1.00 49.69 303 LYS A N 1
ATOM 2496 C CA . LYS A 1 303 ? 10.922 10.201 -33.059 1.00 49.69 303 LYS A CA 1
ATOM 2497 C C . LYS A 1 303 ? 9.878 10.405 -31.955 1.00 49.69 303 LYS A C 1
ATOM 2499 O O . LYS A 1 303 ? 9.312 11.493 -31.895 1.00 49.69 303 LYS A O 1
ATOM 2504 N N . ILE A 1 304 ? 9.562 9.401 -31.130 1.00 58.88 304 ILE A N 1
ATOM 2505 C CA . ILE A 1 304 ? 8.608 9.584 -30.022 1.00 58.88 304 ILE A CA 1
ATOM 2506 C C . ILE A 1 304 ? 9.367 10.085 -28.792 1.00 58.88 304 ILE A C 1
ATOM 2508 O O . ILE A 1 304 ? 10.024 9.313 -28.097 1.00 58.88 304 ILE A O 1
ATOM 2512 N N . GLU A 1 305 ? 9.257 11.383 -28.516 1.00 64.88 305 GLU A N 1
ATOM 2513 C CA . GLU A 1 305 ? 9.747 11.971 -27.270 1.00 64.88 305 GLU A CA 1
ATOM 2514 C C . GLU A 1 305 ? 8.889 11.498 -26.092 1.00 64.88 305 GLU A C 1
ATOM 2516 O O . GLU A 1 305 ? 7.671 11.701 -26.058 1.00 64.88 305 GLU A O 1
ATOM 2521 N N . LEU A 1 306 ? 9.532 10.849 -25.120 1.00 71.88 306 LEU A N 1
ATOM 2522 C CA . LEU A 1 306 ? 8.884 10.399 -23.894 1.00 71.88 306 LEU A CA 1
ATOM 2523 C C . LEU A 1 306 ? 8.979 11.502 -22.831 1.00 71.88 306 LEU A C 1
ATOM 2525 O O . LEU A 1 306 ? 10.088 11.898 -22.473 1.00 71.88 306 LEU A O 1
ATOM 2529 N N . PRO A 1 307 ? 7.851 11.994 -22.293 1.00 67.31 307 PRO A N 1
ATOM 2530 C CA . PRO A 1 307 ? 7.848 13.018 -21.253 1.00 67.31 307 PRO A CA 1
ATOM 2531 C C . PRO A 1 307 ? 8.192 12.403 -19.885 1.00 67.31 307 PRO A C 1
ATOM 2533 O O . PRO A 1 307 ? 7.314 12.154 -19.060 1.00 67.31 307 PRO A O 1
ATOM 2536 N N . THR A 1 308 ? 9.476 12.128 -19.654 1.00 65.25 308 THR A N 1
ATOM 2537 C CA . THR A 1 308 ? 9.989 11.393 -18.480 1.00 65.25 308 THR A CA 1
ATOM 2538 C C . THR A 1 308 ? 9.924 12.157 -17.155 1.00 65.25 308 THR A C 1
ATOM 2540 O O . THR A 1 308 ? 10.238 11.587 -16.115 1.00 65.25 308 THR A O 1
ATOM 2543 N N . GLU A 1 309 ? 9.545 13.436 -17.168 1.00 63.00 309 GLU A N 1
ATOM 2544 C CA . GLU A 1 309 ? 9.491 14.286 -15.969 1.00 63.00 309 GLU A CA 1
ATOM 2545 C C . GLU A 1 309 ? 8.354 13.900 -15.008 1.00 63.00 309 GLU A C 1
ATOM 2547 O O . GLU A 1 309 ? 8.512 13.994 -13.793 1.00 63.00 309 GLU A O 1
ATOM 2552 N N . GLU A 1 310 ? 7.216 13.446 -15.543 1.00 65.12 310 GLU A N 1
ATOM 2553 C CA . GLU A 1 310 ? 5.990 13.181 -14.767 1.00 65.12 310 GLU A CA 1
ATOM 2554 C C . GLU A 1 310 ? 5.595 11.698 -14.769 1.00 65.12 310 GLU A C 1
ATOM 2556 O O . GLU A 1 310 ? 4.876 11.239 -13.880 1.00 65.12 310 GLU A O 1
ATOM 2561 N N . ILE A 1 311 ? 6.059 10.948 -15.773 1.00 80.44 311 ILE A N 1
ATOM 2562 C CA . ILE A 1 311 ? 5.632 9.578 -16.054 1.00 80.44 311 ILE A CA 1
ATOM 2563 C C . ILE A 1 311 ? 6.853 8.662 -16.100 1.00 80.44 311 ILE A C 1
ATOM 2565 O O . ILE A 1 311 ? 7.816 8.919 -16.823 1.00 80.44 311 ILE A O 1
ATOM 2569 N N . CYS A 1 312 ? 6.782 7.548 -15.371 1.00 86.94 312 CYS A N 1
ATOM 2570 C CA . CYS A 1 312 ? 7.739 6.458 -15.504 1.00 86.94 312 CYS A CA 1
ATOM 2571 C C . CYS A 1 312 ? 7.348 5.571 -16.691 1.00 86.94 312 CYS A C 1
ATOM 2573 O O . CYS A 1 312 ? 6.226 5.062 -16.749 1.00 86.94 312 CYS A O 1
ATOM 2575 N N . PHE A 1 313 ? 8.263 5.354 -17.633 1.00 88.19 313 PHE A N 1
ATOM 2576 C CA . PHE A 1 313 ? 8.012 4.471 -18.769 1.00 88.19 313 PHE A CA 1
ATOM 2577 C C . PHE A 1 313 ? 8.667 3.110 -18.556 1.00 88.19 313 PHE A C 1
ATOM 2579 O O . PHE A 1 313 ? 9.823 3.032 -18.155 1.00 88.19 313 PHE A O 1
ATOM 2586 N N . ILE A 1 314 ? 7.949 2.034 -18.870 1.00 90.19 314 ILE A N 1
ATOM 2587 C CA . ILE A 1 314 ? 8.511 0.685 -18.987 1.00 90.19 314 ILE A CA 1
ATOM 2588 C C . ILE A 1 314 ? 8.121 0.169 -20.366 1.00 90.19 314 ILE A C 1
ATOM 2590 O O . ILE A 1 314 ? 6.947 -0.081 -20.627 1.00 90.19 314 ILE A O 1
ATOM 2594 N N . TYR A 1 315 ? 9.068 0.052 -21.286 1.00 86.88 315 TYR A N 1
ATOM 2595 C CA . TYR A 1 315 ? 8.726 -0.259 -22.672 1.00 86.88 315 TYR A CA 1
ATOM 2596 C C . TYR A 1 315 ? 9.705 -1.214 -23.326 1.00 86.88 315 TYR A C 1
ATOM 2598 O O . TYR A 1 315 ? 10.870 -1.257 -22.958 1.00 86.88 315 TYR A O 1
ATOM 2606 N N . SER A 1 316 ? 9.239 -1.975 -24.312 1.00 82.62 316 SER A N 1
ATOM 2607 C CA . SER A 1 316 ? 10.116 -2.721 -25.216 1.00 82.62 316 SER A CA 1
ATOM 2608 C C . SER A 1 316 ? 10.463 -1.877 -26.442 1.00 82.62 316 SER A C 1
ATOM 2610 O O . SER A 1 316 ? 9.641 -1.088 -26.905 1.00 82.62 316 SER A O 1
ATOM 2612 N N . ARG A 1 317 ? 11.683 -2.037 -26.965 1.00 74.19 317 ARG A N 1
ATOM 2613 C CA . ARG A 1 317 ? 12.136 -1.452 -28.234 1.00 74.19 317 ARG A CA 1
ATOM 2614 C C . ARG A 1 317 ? 12.760 -2.541 -29.102 1.00 74.19 317 ARG A C 1
ATOM 2616 O O . ARG A 1 317 ? 13.516 -3.375 -28.608 1.00 74.19 317 ARG A O 1
ATOM 2623 N N . GLN A 1 318 ? 12.482 -2.514 -30.405 1.00 67.69 318 GLN A N 1
ATOM 2624 C CA . GLN A 1 318 ? 13.206 -3.352 -31.356 1.00 67.69 318 GLN A CA 1
ATOM 2625 C C . GLN A 1 318 ? 14.613 -2.778 -31.591 1.00 67.69 318 GLN A C 1
ATOM 2627 O O . GLN A 1 318 ? 14.767 -1.658 -32.082 1.00 67.69 318 GLN A O 1
ATOM 2632 N N . THR A 1 319 ? 15.644 -3.542 -31.238 1.00 59.84 319 THR A N 1
ATOM 2633 C CA . THR A 1 319 ? 17.018 -3.323 -31.708 1.00 59.84 319 THR A CA 1
ATOM 2634 C C . THR A 1 319 ? 17.223 -4.049 -33.045 1.00 59.84 319 THR A C 1
ATOM 2636 O O . THR A 1 319 ? 16.581 -5.080 -33.274 1.00 59.84 319 THR A O 1
ATOM 2639 N N . PRO A 1 320 ? 18.075 -3.539 -33.956 1.00 55.56 320 PRO A N 1
ATOM 2640 C CA . PRO A 1 320 ? 18.461 -4.274 -35.160 1.00 55.56 320 PRO A CA 1
ATOM 2641 C C . PRO A 1 320 ? 18.948 -5.688 -34.803 1.00 55.56 320 PRO A C 1
ATOM 2643 O O . PRO A 1 320 ? 19.676 -5.863 -33.831 1.00 55.56 320 PRO A O 1
ATOM 2646 N N . LEU A 1 321 ? 18.543 -6.692 -35.590 1.00 46.09 321 LEU A N 1
ATOM 2647 C CA . LEU A 1 321 ? 18.805 -8.127 -35.356 1.00 46.09 321 LEU A CA 1
ATOM 2648 C C . LEU A 1 321 ? 20.297 -8.500 -35.244 1.00 46.09 321 LEU A C 1
ATOM 2650 O O . LEU A 1 321 ? 20.615 -9.612 -34.837 1.00 46.09 321 LEU A O 1
ATOM 2654 N N . GLU A 1 322 ? 21.203 -7.593 -35.607 1.00 42.97 322 GLU A N 1
ATOM 2655 C CA . GLU A 1 322 ? 22.642 -7.846 -35.688 1.00 42.97 322 GLU A CA 1
ATOM 2656 C C . GLU A 1 322 ? 23.387 -7.705 -34.347 1.00 42.97 322 GLU A C 1
ATOM 2658 O O . GLU A 1 322 ? 24.558 -8.073 -34.292 1.00 42.97 322 GLU A O 1
ATOM 2663 N N . THR A 1 323 ? 22.759 -7.212 -33.266 1.00 47.75 323 THR A N 1
ATOM 2664 C CA . THR A 1 323 ? 23.522 -6.755 -32.082 1.00 47.75 323 THR A CA 1
ATOM 2665 C C . THR A 1 323 ? 23.319 -7.449 -30.737 1.00 47.75 323 THR A C 1
ATOM 2667 O O . THR A 1 323 ? 24.164 -7.217 -29.881 1.00 47.75 323 THR A O 1
ATOM 2670 N N . THR A 1 324 ? 22.346 -8.337 -30.499 1.00 49.28 324 THR A N 1
ATOM 2671 C CA . THR A 1 324 ? 22.301 -9.047 -29.198 1.00 49.28 324 THR A CA 1
ATOM 2672 C C . THR A 1 324 ? 21.575 -10.390 -29.222 1.00 49.28 324 THR A C 1
ATOM 2674 O O . THR A 1 324 ? 20.398 -10.480 -29.558 1.00 49.28 324 THR A O 1
ATOM 2677 N N . ALA A 1 325 ? 22.266 -11.446 -28.778 1.00 52.12 325 ALA A N 1
ATOM 2678 C CA . ALA A 1 325 ? 21.675 -12.766 -28.536 1.00 52.12 325 ALA A CA 1
ATOM 2679 C C . ALA A 1 325 ? 20.882 -12.846 -27.208 1.00 52.12 325 ALA A C 1
ATOM 2681 O O . ALA A 1 325 ? 20.235 -13.859 -26.952 1.00 52.12 325 ALA A O 1
ATOM 2682 N N . GLY A 1 326 ? 20.938 -11.806 -26.362 1.00 62.09 326 GLY A N 1
ATOM 2683 C CA . GLY A 1 326 ? 20.348 -11.773 -25.018 1.00 62.09 326 GLY A CA 1
ATOM 2684 C C . GLY A 1 326 ? 19.359 -10.624 -24.784 1.00 62.09 326 GLY A C 1
ATOM 2685 O O . GLY A 1 326 ? 19.260 -9.693 -25.582 1.00 62.09 326 GLY A O 1
ATOM 2686 N N . MET A 1 327 ? 18.614 -10.717 -23.677 1.00 72.44 327 MET A N 1
ATOM 2687 C CA . MET A 1 327 ? 17.709 -9.671 -23.188 1.00 72.44 327 MET A CA 1
ATOM 2688 C C . MET A 1 327 ? 18.494 -8.545 -22.516 1.00 72.44 327 MET A C 1
ATOM 2690 O O . MET A 1 327 ? 19.378 -8.797 -21.692 1.00 72.44 327 MET A O 1
ATOM 2694 N N . GLY A 1 328 ? 18.102 -7.313 -22.818 1.00 74.12 328 GLY A N 1
ATOM 2695 C CA . GLY A 1 328 ? 18.662 -6.103 -22.252 1.00 74.12 328 GLY A CA 1
ATOM 2696 C C . GLY A 1 328 ? 17.670 -5.216 -21.546 1.00 74.12 328 GLY A C 1
ATOM 2697 O O . GLY A 1 328 ? 16.499 -5.149 -21.906 1.00 74.12 328 GLY A O 1
ATOM 2698 N N . VAL A 1 329 ? 18.164 -4.506 -20.540 1.00 77.00 329 VAL A N 1
ATOM 2699 C CA . VAL A 1 329 ? 17.423 -3.531 -19.753 1.00 77.00 329 VAL A CA 1
ATOM 2700 C C . VAL A 1 329 ? 18.232 -2.246 -19.685 1.00 77.00 329 VAL A C 1
ATOM 2702 O O . VAL A 1 329 ? 19.275 -2.190 -19.045 1.00 77.00 329 VAL A O 1
ATOM 2705 N N . ARG A 1 330 ? 17.756 -1.181 -20.317 1.00 77.38 330 ARG A N 1
ATOM 2706 C CA . ARG A 1 330 ? 18.367 0.145 -20.247 1.00 77.38 330 ARG A CA 1
ATOM 2707 C C . ARG A 1 330 ? 17.591 1.033 -19.291 1.00 77.38 330 ARG A C 1
ATOM 2709 O O . ARG A 1 330 ? 16.380 1.188 -19.432 1.00 77.38 330 ARG A O 1
ATOM 2716 N N . LEU A 1 331 ? 18.295 1.632 -18.339 1.00 76.69 331 LEU A N 1
ATOM 2717 C CA . LEU A 1 331 ? 17.733 2.607 -17.414 1.00 76.69 331 LEU A CA 1
ATOM 2718 C C . LEU A 1 331 ? 17.903 4.008 -17.989 1.00 76.69 331 LEU A C 1
ATOM 2720 O O . LEU A 1 331 ? 18.994 4.361 -18.427 1.00 76.69 331 LEU A O 1
ATOM 2724 N N . ILE A 1 332 ? 16.838 4.804 -17.986 1.00 72.12 332 ILE A N 1
ATOM 2725 C CA . ILE A 1 332 ? 16.820 6.165 -18.525 1.00 72.12 332 ILE A CA 1
ATOM 2726 C C . ILE A 1 332 ? 16.407 7.114 -17.402 1.00 72.12 332 ILE A C 1
ATOM 2728 O O . ILE A 1 332 ? 15.319 6.999 -16.832 1.00 72.12 332 ILE A O 1
ATOM 2732 N N . LEU A 1 333 ? 17.290 8.057 -17.073 1.00 65.75 333 LEU A N 1
ATOM 2733 C CA . LEU A 1 333 ? 17.016 9.087 -16.075 1.00 65.75 333 LEU A CA 1
ATOM 2734 C C . LEU A 1 333 ? 16.272 10.280 -16.702 1.00 65.75 333 LEU A C 1
ATOM 2736 O O . LEU A 1 333 ? 16.631 10.675 -17.813 1.00 65.75 333 LEU A O 1
ATOM 2740 N N . PRO A 1 334 ? 15.329 10.922 -15.979 1.00 53.25 334 PRO A N 1
ATOM 2741 C CA . PRO A 1 334 ? 14.453 11.975 -16.507 1.00 53.25 334 PRO A CA 1
ATOM 2742 C C . PRO A 1 334 ? 15.118 13.212 -17.136 1.00 53.25 334 PRO A C 1
ATOM 2744 O O . PRO A 1 334 ? 14.409 13.995 -17.746 1.00 53.25 334 PRO A O 1
ATOM 2747 N N . ASN A 1 335 ? 16.442 13.389 -17.018 1.00 50.09 335 ASN A N 1
ATOM 2748 C CA . ASN A 1 335 ? 17.198 14.549 -17.520 1.00 50.09 335 ASN A CA 1
ATOM 2749 C C . ASN A 1 335 ? 18.536 14.177 -18.200 1.00 50.09 335 ASN A C 1
ATOM 2751 O O . ASN A 1 335 ? 19.508 14.926 -18.135 1.00 50.09 335 ASN A O 1
ATOM 2755 N N . ASN A 1 336 ? 18.615 13.002 -18.832 1.00 46.03 336 ASN A N 1
ATOM 2756 C CA . ASN A 1 336 ? 19.764 12.571 -19.647 1.00 46.03 336 ASN A CA 1
ATOM 2757 C C . ASN A 1 336 ? 21.138 12.590 -18.934 1.00 46.03 336 ASN A C 1
ATOM 2759 O O . ASN A 1 336 ? 22.178 12.762 -19.565 1.00 46.03 336 ASN A O 1
ATOM 2763 N N . GLN A 1 337 ? 21.155 12.417 -17.607 1.00 40.91 337 GLN A N 1
ATOM 2764 C CA . GLN A 1 337 ? 22.383 12.509 -16.808 1.00 40.91 337 GLN A CA 1
ATOM 2765 C C . GLN A 1 337 ? 23.012 11.183 -16.386 1.00 40.91 337 GLN A C 1
ATOM 2767 O O . GLN A 1 337 ? 24.002 11.245 -15.679 1.00 40.91 337 GLN A O 1
ATOM 2772 N N . LEU A 1 338 ? 22.508 10.019 -16.807 1.00 46.72 338 LEU A N 1
ATOM 2773 C CA . LEU A 1 338 ? 23.192 8.709 -16.766 1.00 46.72 338 LEU A CA 1
ATOM 2774 C C . LEU A 1 338 ? 22.184 7.656 -17.249 1.00 46.72 338 LEU A C 1
ATOM 2776 O O . LEU A 1 338 ? 21.250 7.326 -16.520 1.00 46.72 338 LEU A O 1
ATOM 2780 N N . ALA A 1 339 ? 22.351 7.151 -18.470 1.00 42.53 339 ALA A N 1
ATOM 2781 C CA . ALA A 1 339 ? 21.702 5.918 -18.891 1.00 42.53 339 ALA A CA 1
ATOM 2782 C C . ALA A 1 339 ? 22.667 4.759 -18.604 1.00 42.53 339 ALA A C 1
ATOM 2784 O O . ALA A 1 339 ? 23.810 4.794 -19.052 1.00 42.53 339 ALA A O 1
ATOM 2785 N N . GLU A 1 340 ? 22.254 3.767 -17.816 1.00 51.62 340 GLU A N 1
ATOM 2786 C CA . GLU A 1 340 ? 23.045 2.548 -17.596 1.00 51.62 340 GLU A CA 1
ATOM 2787 C C . GLU A 1 340 ? 22.292 1.370 -18.219 1.00 51.62 340 GLU A C 1
ATOM 2789 O O . GLU A 1 340 ? 21.116 1.139 -17.929 1.00 51.62 340 GLU A O 1
ATOM 2794 N N . SER A 1 341 ? 22.960 0.654 -19.123 1.00 38.75 341 SER A N 1
ATOM 2795 C CA . SER A 1 341 ? 22.486 -0.604 -19.691 1.00 38.75 341 SER A CA 1
ATOM 2796 C C . SER A 1 341 ? 22.819 -1.774 -18.758 1.00 38.75 341 SER A C 1
ATOM 2798 O O . SER A 1 341 ? 23.879 -1.837 -18.135 1.00 38.75 341 SER A O 1
ATOM 2800 N N . ILE A 1 342 ? 21.903 -2.724 -18.652 1.00 36.53 342 ILE A N 1
ATOM 2801 C CA . ILE A 1 342 ? 22.104 -4.055 -18.089 1.00 36.53 342 ILE A CA 1
ATOM 2802 C C . ILE A 1 342 ? 21.792 -5.014 -19.232 1.00 36.53 342 ILE A C 1
ATOM 2804 O O . ILE A 1 342 ? 20.629 -5.243 -19.541 1.00 36.53 342 ILE A O 1
ATOM 2808 N N . GLU A 1 343 ? 22.819 -5.551 -19.886 1.00 37.41 343 GLU A N 1
ATOM 2809 C CA . GLU A 1 343 ? 22.670 -6.651 -20.845 1.00 37.41 343 GLU A CA 1
ATOM 2810 C C . GLU A 1 343 ? 23.543 -7.837 -20.432 1.00 37.41 343 GLU A C 1
ATOM 2812 O O . GLU A 1 343 ? 24.734 -7.692 -20.130 1.00 37.41 343 GLU A O 1
ATOM 2817 N N . TYR A 1 344 ? 22.934 -9.027 -20.443 1.00 33.53 344 TYR A N 1
ATOM 2818 C CA . TYR A 1 344 ? 23.654 -10.292 -20.497 1.00 33.53 344 TYR A CA 1
ATOM 2819 C C . TYR A 1 344 ? 24.100 -10.548 -21.953 1.00 33.53 344 TYR A C 1
ATOM 2821 O O . TYR A 1 344 ? 23.274 -10.794 -22.826 1.00 33.53 344 TYR A O 1
ATOM 2829 N N . VAL A 1 345 ? 25.434 -10.585 -22.120 1.00 27.61 345 VAL A N 1
ATOM 2830 C CA . VAL A 1 345 ? 26.281 -11.122 -23.219 1.00 27.61 345 VAL A CA 1
ATOM 2831 C C . VAL A 1 345 ? 26.782 -10.150 -24.323 1.00 27.61 345 VAL A C 1
ATOM 2833 O O . VAL A 1 345 ? 26.001 -9.602 -25.083 1.00 27.61 345 VAL A O 1
ATOM 2836 N N . GLU A 1 346 ? 28.132 -10.027 -24.350 1.00 25.08 346 GLU A N 1
ATOM 2837 C CA . GLU A 1 346 ? 29.151 -9.610 -25.367 1.00 25.08 346 GLU A CA 1
ATOM 2838 C C . GLU A 1 346 ? 28.730 -8.833 -26.644 1.00 25.08 346 GLU A C 1
ATOM 2840 O O . GLU A 1 346 ? 27.850 -9.287 -27.354 1.00 25.08 346 GLU A O 1
ATOM 2845 N N . LYS A 1 347 ? 29.386 -7.749 -27.123 1.00 29.30 347 LYS A N 1
ATOM 2846 C CA . LYS A 1 347 ? 30.794 -7.278 -27.029 1.00 29.30 347 LYS A CA 1
ATOM 2847 C C . LYS A 1 347 ? 30.978 -5.810 -27.528 1.00 29.30 347 LYS A C 1
ATOM 2849 O O . LYS A 1 347 ? 30.299 -5.397 -28.454 1.00 29.30 347 LYS A O 1
ATOM 2854 N N . VAL A 1 348 ? 32.042 -5.177 -26.997 1.00 26.58 348 VAL A N 1
ATOM 2855 C CA . VAL A 1 348 ? 33.048 -4.222 -27.567 1.00 26.58 348 VAL A CA 1
ATOM 2856 C C . VAL A 1 348 ? 32.638 -2.819 -28.072 1.00 26.58 348 VAL A C 1
ATOM 2858 O O . VAL A 1 348 ? 32.051 -2.689 -29.135 1.00 26.58 348 VAL A O 1
ATOM 2861 N N . ASP A 1 349 ? 33.134 -1.823 -27.305 1.00 25.95 349 ASP A 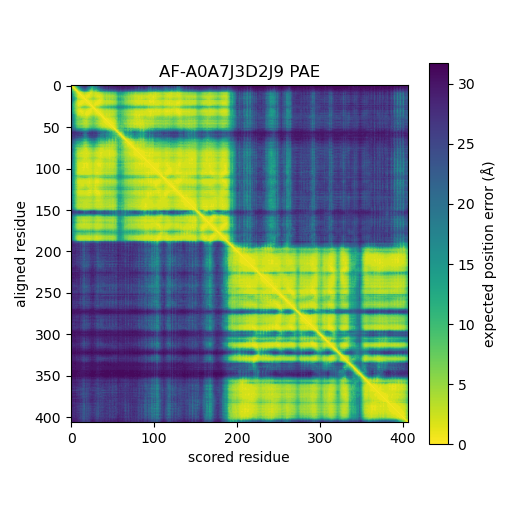N 1
ATOM 2862 C CA . ASP A 1 349 ? 33.499 -0.407 -27.579 1.00 25.95 349 ASP A CA 1
ATOM 2863 C C . ASP A 1 349 ? 32.521 0.468 -28.403 1.00 25.95 349 ASP A C 1
ATOM 2865 O O . ASP A 1 349 ? 32.216 0.166 -29.544 1.00 25.95 349 ASP A O 1
ATOM 2869 N N . GLU A 1 350 ? 32.001 1.613 -27.929 1.00 33.69 350 GLU A N 1
ATOM 2870 C CA . GLU A 1 350 ? 32.619 2.656 -27.093 1.00 33.69 350 GLU A CA 1
ATOM 2871 C C . GLU A 1 350 ? 31.661 3.218 -26.003 1.00 33.69 350 GLU A C 1
ATOM 2873 O O . GLU A 1 350 ? 30.864 4.125 -26.213 1.00 33.69 350 GLU A O 1
ATOM 2878 N N . ARG A 1 351 ? 31.823 2.664 -24.792 1.00 34.66 351 ARG A N 1
ATOM 2879 C CA . ARG A 1 351 ? 31.671 3.244 -23.433 1.00 34.66 351 ARG A CA 1
ATOM 2880 C C . ARG A 1 351 ? 30.357 3.927 -22.998 1.00 34.66 351 ARG A C 1
ATOM 2882 O O . ARG A 1 351 ? 30.363 5.065 -22.536 1.00 34.66 351 ARG A O 1
ATOM 2889 N N . GLU A 1 352 ? 29.316 3.112 -22.843 1.00 44.53 352 GLU A N 1
ATOM 2890 C CA . GLU A 1 352 ? 28.553 3.022 -21.581 1.00 44.53 352 GLU A CA 1
ATOM 2891 C C . GLU A 1 352 ? 29.006 1.723 -20.881 1.00 44.53 352 GLU A C 1
ATOM 2893 O O . GLU A 1 352 ? 29.031 0.672 -21.516 1.00 44.53 352 GLU A O 1
ATOM 2898 N N . THR A 1 353 ? 29.449 1.749 -19.617 1.00 44.69 353 THR A N 1
ATOM 2899 C CA . THR A 1 353 ? 29.825 0.505 -18.909 1.00 44.69 353 THR A CA 1
ATOM 2900 C C . THR A 1 353 ? 28.583 -0.150 -18.310 1.00 44.69 353 THR A C 1
ATOM 2902 O O . THR A 1 353 ? 28.030 0.426 -17.370 1.00 44.69 353 THR A O 1
ATOM 2905 N N . PRO A 1 354 ? 28.160 -1.334 -18.789 1.00 55.53 354 PRO A N 1
ATOM 2906 C CA . PRO A 1 354 ? 26.981 -2.000 -18.261 1.00 55.53 354 PRO A CA 1
ATOM 2907 C C . PRO A 1 354 ? 27.196 -2.473 -16.821 1.00 55.53 354 PRO A C 1
ATOM 2909 O O . PRO A 1 354 ? 28.281 -2.943 -16.454 1.00 55.53 354 PRO A O 1
ATOM 2912 N N . ILE A 1 355 ? 26.149 -2.387 -16.000 1.00 66.25 355 ILE A N 1
ATOM 2913 C CA . ILE A 1 355 ? 26.173 -2.927 -14.637 1.00 66.25 355 ILE A CA 1
ATOM 2914 C C . ILE A 1 355 ? 25.967 -4.439 -14.714 1.00 66.25 355 ILE A C 1
ATOM 2916 O O . ILE A 1 355 ? 24.920 -4.911 -15.146 1.00 66.25 355 ILE A O 1
ATOM 2920 N N . LYS A 1 356 ? 26.943 -5.213 -14.226 1.00 71.56 356 LYS A N 1
ATOM 2921 C CA . LYS A 1 356 ? 26.770 -6.654 -13.997 1.00 71.56 356 LYS A CA 1
ATOM 2922 C C . LYS A 1 356 ? 26.333 -6.920 -12.563 1.00 71.56 356 LYS A C 1
ATOM 2924 O O . LYS A 1 356 ? 27.134 -6.798 -11.625 1.00 71.56 356 LYS A O 1
ATOM 2929 N N . ILE A 1 357 ? 25.069 -7.301 -12.412 1.00 78.69 357 ILE A N 1
ATOM 2930 C CA . ILE A 1 357 ? 24.512 -7.793 -11.155 1.00 78.69 357 ILE A CA 1
ATOM 2931 C C . ILE A 1 357 ? 24.684 -9.309 -11.117 1.00 78.69 357 ILE A C 1
ATOM 2933 O O . ILE A 1 357 ? 24.276 -10.019 -12.030 1.00 78.69 357 ILE A O 1
ATOM 2937 N N . ASN A 1 358 ? 25.314 -9.800 -10.057 1.00 80.50 358 ASN A N 1
ATOM 2938 C CA . ASN A 1 358 ? 25.499 -11.226 -9.837 1.00 80.50 358 ASN A CA 1
ATOM 2939 C C . ASN A 1 358 ? 24.447 -11.738 -8.850 1.00 80.50 358 ASN A C 1
ATOM 2941 O O . ASN A 1 358 ? 24.114 -11.054 -7.880 1.00 80.50 358 ASN A O 1
ATOM 2945 N N . GLY A 1 359 ? 24.041 -13.001 -9.001 1.00 74.75 359 GLY A N 1
ATOM 2946 C CA . GLY A 1 359 ? 23.097 -13.685 -8.103 1.00 74.75 359 GLY A CA 1
ATOM 2947 C C . GLY A 1 359 ? 23.567 -13.881 -6.648 1.00 74.75 359 GLY A C 1
ATOM 2948 O O . GLY A 1 359 ? 22.896 -14.545 -5.863 1.00 74.75 359 GLY A O 1
ATOM 2949 N N . TYR A 1 360 ? 24.718 -13.322 -6.272 1.00 82.38 360 TYR A N 1
ATOM 2950 C CA . TYR A 1 360 ? 25.273 -13.350 -4.915 1.00 82.38 360 TYR A CA 1
ATOM 2951 C C . TYR A 1 360 ? 25.693 -11.960 -4.427 1.00 82.38 360 TYR A C 1
ATOM 2953 O O . TYR A 1 360 ? 26.321 -11.844 -3.375 1.00 82.38 360 TYR A O 1
ATOM 2961 N N . ASP A 1 361 ? 25.374 -10.904 -5.180 1.00 86.12 361 ASP A N 1
ATOM 2962 C CA . ASP A 1 361 ? 25.671 -9.547 -4.745 1.00 86.12 361 ASP A CA 1
ATOM 2963 C C . ASP A 1 361 ? 24.891 -9.226 -3.464 1.00 86.12 361 ASP A C 1
ATOM 2965 O O . ASP A 1 361 ? 23.673 -9.402 -3.365 1.00 86.12 361 ASP A O 1
ATOM 2969 N N . THR A 1 362 ? 25.615 -8.735 -2.465 1.00 91.75 362 THR A N 1
ATOM 2970 C CA . THR A 1 362 ? 25.039 -8.199 -1.232 1.00 91.75 362 THR A CA 1
ATOM 2971 C C . THR A 1 362 ? 24.266 -6.903 -1.512 1.00 91.75 362 THR A C 1
ATOM 2973 O O . THR A 1 362 ? 24.587 -6.189 -2.465 1.00 91.75 362 THR A O 1
ATOM 2976 N N . PRO A 1 363 ? 23.314 -6.507 -0.644 1.00 90.44 363 PRO A N 1
ATOM 2977 C CA . PRO A 1 363 ? 22.617 -5.221 -0.757 1.00 90.44 363 PRO A CA 1
ATOM 2978 C C . PRO A 1 363 ? 23.557 -4.018 -0.924 1.00 90.44 363 PRO A C 1
ATOM 2980 O O . PRO A 1 363 ? 23.298 -3.113 -1.716 1.00 90.44 363 PRO A O 1
ATOM 2983 N N . LYS A 1 364 ? 24.695 -4.032 -0.218 1.00 92.94 364 LYS A N 1
ATOM 2984 C CA . LYS A 1 364 ? 25.731 -3.003 -0.339 1.00 92.94 364 LYS A CA 1
ATOM 2985 C C . LYS A 1 364 ? 26.394 -3.021 -1.717 1.00 92.94 364 LYS A C 1
ATOM 2987 O O . LYS A 1 364 ? 26.555 -1.962 -2.308 1.00 92.94 364 LYS A O 1
ATOM 2992 N N . GLN A 1 365 ? 26.741 -4.197 -2.243 1.00 92.44 365 GLN A N 1
ATOM 2993 C CA . GLN A 1 365 ? 27.311 -4.315 -3.588 1.00 92.44 365 GLN A CA 1
ATOM 2994 C C . GLN A 1 365 ? 26.325 -3.861 -4.668 1.00 92.44 365 GLN A C 1
ATOM 2996 O O . GLN A 1 365 ? 26.747 -3.181 -5.595 1.00 92.44 365 GLN A O 1
ATOM 3001 N N . LEU A 1 366 ? 25.029 -4.167 -4.534 1.00 89.00 366 LEU A N 1
ATOM 3002 C CA . LEU A 1 366 ? 23.996 -3.670 -5.453 1.00 89.00 366 LEU A CA 1
ATOM 3003 C C . LEU A 1 366 ? 23.945 -2.138 -5.479 1.00 89.00 366 LEU A C 1
ATOM 3005 O O . LEU A 1 366 ? 23.929 -1.535 -6.551 1.00 89.00 366 LEU A O 1
ATOM 3009 N N . TYR A 1 367 ? 23.977 -1.503 -4.305 1.00 91.81 367 TYR A N 1
ATOM 3010 C CA . TYR A 1 367 ? 24.038 -0.046 -4.199 1.00 91.81 367 TYR A CA 1
ATOM 3011 C C . TYR A 1 367 ? 25.339 0.524 -4.787 1.00 91.81 367 TYR A C 1
ATOM 3013 O O . TYR A 1 367 ? 25.302 1.439 -5.608 1.00 91.81 367 TYR A O 1
ATOM 3021 N N . ASP A 1 368 ? 26.493 -0.027 -4.400 1.00 89.44 368 ASP A N 1
ATOM 3022 C CA . ASP A 1 368 ? 27.812 0.472 -4.807 1.00 89.44 368 ASP A CA 1
ATOM 3023 C C . ASP A 1 368 ? 28.051 0.306 -6.323 1.00 89.44 368 ASP A C 1
ATOM 3025 O O . ASP A 1 368 ? 28.728 1.133 -6.935 1.00 89.44 368 ASP A O 1
ATOM 3029 N N . LYS A 1 369 ? 27.457 -0.719 -6.948 1.00 87.19 369 LYS A N 1
ATOM 3030 C CA . LYS A 1 369 ? 27.496 -0.935 -8.402 1.00 87.19 369 LYS A CA 1
ATOM 3031 C C . LYS A 1 369 ? 26.561 -0.012 -9.186 1.00 87.19 369 LYS A C 1
ATOM 3033 O O . LYS A 1 369 ? 26.814 0.208 -10.365 1.00 87.19 369 LYS A O 1
ATOM 3038 N N . SER A 1 370 ? 25.495 0.508 -8.571 1.00 86.31 370 SER A N 1
ATOM 3039 C CA . SER A 1 370 ? 24.492 1.310 -9.277 1.00 86.31 370 SER A CA 1
ATOM 3040 C C . SER A 1 370 ? 24.669 2.806 -9.067 1.00 86.31 370 SER A C 1
ATOM 3042 O O . SER A 1 370 ? 24.325 3.346 -8.011 1.00 86.31 370 SER A O 1
ATOM 3044 N N . LYS A 1 371 ? 25.106 3.510 -10.117 1.00 82.75 371 LYS A N 1
ATOM 3045 C CA . LYS A 1 371 ? 25.148 4.977 -10.088 1.00 82.75 371 LYS A CA 1
ATOM 3046 C C . LYS A 1 371 ? 23.749 5.571 -10.068 1.00 82.75 371 LYS A C 1
ATOM 3048 O O . LYS A 1 371 ? 23.556 6.601 -9.434 1.00 82.75 371 LYS A O 1
ATOM 3053 N N . VAL A 1 372 ? 22.770 4.914 -10.694 1.00 83.00 372 VAL A N 1
ATOM 3054 C CA . VAL A 1 372 ? 21.355 5.316 -10.621 1.00 83.00 372 VAL A CA 1
ATOM 3055 C C . VAL A 1 372 ? 20.871 5.398 -9.170 1.00 83.00 372 VAL A C 1
ATOM 3057 O O . VAL A 1 372 ? 20.371 6.444 -8.762 1.00 83.00 372 VAL A O 1
ATOM 3060 N N . LEU A 1 373 ? 21.072 4.347 -8.365 1.00 85.25 373 LEU A N 1
ATOM 3061 C CA . LEU A 1 373 ? 20.654 4.353 -6.957 1.00 85.25 373 LEU A CA 1
ATOM 3062 C C . LEU A 1 373 ? 21.411 5.401 -6.133 1.00 85.25 373 LEU A C 1
ATOM 3064 O O . LEU A 1 373 ? 20.804 6.083 -5.311 1.00 85.25 373 LEU A O 1
ATOM 3068 N N . GLN A 1 374 ? 22.715 5.562 -6.372 1.00 85.62 374 GLN A N 1
ATOM 3069 C CA . GLN A 1 374 ? 23.539 6.562 -5.683 1.00 85.62 374 GLN A CA 1
ATOM 3070 C C . GLN A 1 374 ? 23.102 7.995 -6.007 1.00 85.62 374 GLN A C 1
ATOM 3072 O O . GLN A 1 374 ? 22.944 8.820 -5.106 1.00 85.62 374 GLN A O 1
ATOM 3077 N N . SER A 1 375 ? 22.872 8.287 -7.286 1.00 80.44 375 SER A N 1
ATOM 3078 C CA . SER A 1 375 ? 22.402 9.589 -7.757 1.00 80.44 375 SER A CA 1
ATOM 3079 C C . SER A 1 375 ? 21.001 9.887 -7.241 1.00 80.44 375 SER A C 1
ATOM 3081 O O . SER A 1 375 ? 20.769 10.975 -6.717 1.00 80.44 375 SER A O 1
ATOM 3083 N N . TRP A 1 376 ? 20.086 8.917 -7.314 1.00 81.94 376 TRP A N 1
ATOM 3084 C CA . TRP A 1 376 ? 18.737 9.063 -6.774 1.00 81.94 376 TRP A CA 1
ATOM 3085 C C . TRP A 1 376 ? 18.760 9.335 -5.267 1.00 81.94 376 TRP A C 1
ATOM 3087 O O . TRP A 1 376 ? 18.103 10.270 -4.808 1.00 81.94 376 TRP A O 1
ATOM 3097 N N . ALA A 1 377 ? 19.559 8.580 -4.506 1.00 77.62 377 ALA A N 1
ATOM 3098 C CA . ALA A 1 377 ? 19.690 8.762 -3.065 1.00 77.62 377 ALA A CA 1
ATOM 3099 C C . ALA A 1 377 ? 20.210 10.164 -2.723 1.00 77.62 377 ALA A C 1
ATOM 3101 O O . ALA A 1 377 ? 19.645 10.846 -1.870 1.00 77.62 377 ALA A O 1
ATOM 3102 N N . LYS A 1 378 ? 21.232 10.637 -3.449 1.00 79.25 378 LYS A N 1
ATOM 3103 C CA . LYS A 1 378 ? 21.787 11.985 -3.285 1.00 79.25 378 LYS A CA 1
ATOM 3104 C C . LYS A 1 378 ? 20.766 13.079 -3.610 1.00 79.25 378 LYS A C 1
ATOM 3106 O O . LYS A 1 378 ? 20.625 14.012 -2.827 1.00 79.25 378 LYS A O 1
ATOM 3111 N N . LEU A 1 379 ? 20.060 12.971 -4.739 1.00 75.12 379 LEU A N 1
ATOM 3112 C CA . LEU A 1 379 ? 19.066 13.962 -5.177 1.00 75.12 379 LEU A CA 1
ATOM 3113 C C . LEU A 1 379 ? 17.880 14.066 -4.213 1.00 75.12 379 LEU A C 1
ATOM 3115 O O . LEU A 1 379 ? 17.372 15.158 -3.986 1.00 75.12 379 LEU A O 1
ATOM 3119 N N . ASN A 1 380 ? 17.470 12.944 -3.619 1.00 70.19 380 ASN A N 1
ATOM 3120 C CA . ASN A 1 380 ? 16.331 12.878 -2.704 1.00 70.19 380 ASN A CA 1
ATOM 3121 C C . ASN A 1 380 ? 16.735 12.976 -1.223 1.00 70.19 380 ASN A C 1
ATOM 3123 O O . ASN A 1 380 ? 15.906 12.742 -0.346 1.00 70.19 380 ASN A O 1
ATOM 3127 N N . ASN A 1 381 ? 18.002 13.299 -0.927 1.00 78.81 381 ASN A N 1
ATOM 3128 C CA . ASN A 1 381 ? 18.546 13.375 0.433 1.00 78.81 381 ASN A CA 1
ATOM 3129 C C . ASN A 1 381 ? 18.278 12.106 1.278 1.00 78.81 381 ASN A C 1
ATOM 3131 O O . ASN A 1 381 ? 18.037 12.164 2.487 1.00 78.81 381 ASN A O 1
ATOM 3135 N N . VAL A 1 382 ? 18.297 10.939 0.630 1.00 75.81 382 VAL A N 1
ATOM 3136 C CA . VAL A 1 382 ? 18.118 9.634 1.268 1.00 75.81 382 VAL A CA 1
ATOM 3137 C C . VAL A 1 382 ? 19.484 9.086 1.649 1.00 75.81 382 VAL A C 1
ATOM 3139 O O . VAL A 1 382 ? 20.388 8.984 0.822 1.00 75.81 382 VAL A O 1
ATOM 3142 N N . ASN A 1 383 ? 19.635 8.689 2.912 1.00 83.75 383 ASN A N 1
ATOM 3143 C CA . ASN A 1 383 ? 20.872 8.075 3.371 1.00 83.75 383 ASN A CA 1
ATOM 3144 C C . ASN A 1 383 ? 21.114 6.724 2.651 1.00 83.75 383 ASN A C 1
ATOM 3146 O O . ASN A 1 383 ? 20.225 5.870 2.616 1.00 83.75 383 ASN A O 1
ATOM 3150 N N . LYS A 1 384 ? 22.341 6.519 2.148 1.00 89.94 384 LYS A N 1
ATOM 3151 C CA . LYS A 1 384 ? 22.891 5.240 1.674 1.00 89.94 384 LYS A CA 1
ATOM 3152 C C . LYS A 1 384 ? 22.451 4.044 2.522 1.00 89.94 384 LYS A C 1
ATOM 3154 O O . LYS A 1 384 ? 21.989 3.053 1.958 1.00 89.94 384 LYS A O 1
ATOM 3159 N N . GLU A 1 385 ? 22.561 4.120 3.850 1.00 83.06 385 GLU A N 1
ATOM 3160 C CA . GLU A 1 385 ? 22.198 2.996 4.725 1.00 83.06 385 GLU A CA 1
ATOM 3161 C C . GLU A 1 385 ? 20.723 2.595 4.580 1.00 83.06 385 GLU A C 1
ATOM 3163 O O . GLU A 1 385 ? 20.423 1.404 4.551 1.00 83.06 385 GLU A O 1
ATOM 3168 N N . LYS A 1 386 ? 19.811 3.560 4.386 1.00 72.62 386 LYS A N 1
ATOM 3169 C CA . LYS A 1 386 ? 18.379 3.283 4.178 1.00 72.62 386 LYS A CA 1
ATOM 3170 C C . LYS A 1 386 ? 18.115 2.579 2.847 1.00 72.62 386 LYS A C 1
ATOM 3172 O O . LYS A 1 386 ? 17.246 1.714 2.768 1.00 72.62 386 LYS A O 1
ATOM 3177 N N . VAL A 1 387 ? 18.860 2.926 1.794 1.00 80.94 387 VAL A N 1
ATOM 3178 C CA . VAL A 1 387 ? 18.737 2.251 0.490 1.00 80.94 387 VAL A CA 1
ATOM 3179 C C . VAL A 1 387 ? 19.234 0.809 0.591 1.00 80.94 387 VAL A C 1
ATOM 3181 O O . VAL A 1 387 ? 18.567 -0.108 0.117 1.00 80.94 387 VAL A O 1
ATOM 3184 N N . ILE A 1 388 ? 20.368 0.597 1.264 1.00 86.25 388 ILE A N 1
ATOM 3185 C CA . ILE A 1 388 ? 20.928 -0.738 1.517 1.00 86.25 388 ILE A CA 1
ATOM 3186 C C . ILE A 1 388 ? 19.971 -1.582 2.368 1.00 86.25 388 ILE A C 1
ATOM 3188 O O . ILE A 1 388 ? 19.754 -2.751 2.055 1.00 86.25 388 ILE A O 1
ATOM 3192 N N . GLU A 1 389 ? 19.374 -1.004 3.410 1.00 71.00 389 GLU A N 1
ATOM 3193 C CA . GLU A 1 389 ? 18.375 -1.675 4.246 1.00 71.00 389 GLU A CA 1
ATOM 3194 C C . GLU A 1 389 ? 17.138 -2.076 3.431 1.00 71.00 389 GLU A C 1
ATOM 3196 O O . GLU A 1 389 ? 16.697 -3.221 3.509 1.00 71.00 389 GLU A O 1
ATOM 3201 N N . SER A 1 390 ? 16.624 -1.180 2.580 1.00 77.94 390 SER A N 1
ATOM 3202 C CA . SER A 1 390 ? 15.507 -1.480 1.674 1.00 77.94 390 SER A CA 1
ATOM 3203 C C . SER A 1 390 ? 15.826 -2.652 0.737 1.00 77.94 390 SER A C 1
ATOM 3205 O O . SER A 1 390 ? 15.049 -3.605 0.645 1.00 77.94 390 SER A O 1
ATOM 3207 N N . LEU A 1 391 ? 17.006 -2.645 0.105 1.00 85.31 391 LEU A N 1
ATOM 3208 C CA . LEU A 1 391 ? 17.475 -3.756 -0.728 1.00 85.31 391 LEU A CA 1
ATOM 3209 C C . LEU A 1 391 ? 17.572 -5.064 0.075 1.00 85.31 391 LEU A C 1
ATOM 3211 O O . LEU A 1 391 ? 17.134 -6.110 -0.400 1.00 85.31 391 LEU A O 1
ATOM 3215 N N . ALA A 1 392 ? 18.092 -5.017 1.305 1.00 77.25 392 ALA A N 1
ATOM 3216 C CA . ALA A 1 392 ? 18.197 -6.186 2.178 1.00 77.25 392 ALA A CA 1
ATOM 3217 C C . ALA A 1 392 ? 16.824 -6.771 2.539 1.00 77.25 392 ALA A C 1
ATOM 3219 O O . ALA A 1 392 ? 16.625 -7.983 2.455 1.00 77.25 392 ALA A O 1
ATOM 3220 N N . LEU A 1 393 ? 15.862 -5.916 2.898 1.00 72.62 393 LEU A N 1
ATOM 3221 C CA . LEU A 1 393 ? 14.493 -6.326 3.210 1.00 72.62 393 LEU A CA 1
ATOM 3222 C C . LEU A 1 393 ? 13.820 -7.000 2.011 1.00 72.62 393 LEU A C 1
ATOM 3224 O O . LEU A 1 393 ? 13.180 -8.036 2.180 1.00 72.62 393 LEU A O 1
ATOM 3228 N N . LYS A 1 394 ? 14.012 -6.464 0.802 1.00 80.69 394 LYS A N 1
ATOM 3229 C CA . LYS A 1 394 ? 13.475 -7.052 -0.431 1.00 80.69 394 LYS A CA 1
ATOM 3230 C C . LYS A 1 394 ? 14.115 -8.395 -0.767 1.00 80.69 394 LYS A C 1
ATOM 3232 O O . LYS A 1 394 ? 13.388 -9.328 -1.089 1.00 80.69 394 LYS A O 1
ATOM 3237 N N . ILE A 1 395 ? 15.439 -8.536 -0.636 1.00 81.50 395 ILE A N 1
ATOM 3238 C CA . ILE A 1 395 ? 16.109 -9.840 -0.813 1.00 81.50 395 ILE A CA 1
ATOM 3239 C C . ILE A 1 395 ? 15.565 -10.854 0.199 1.00 81.50 395 ILE A C 1
ATOM 3241 O O . ILE A 1 395 ? 15.212 -11.967 -0.180 1.00 81.50 395 ILE A O 1
ATOM 3245 N N . ASN A 1 396 ? 15.431 -10.472 1.471 1.00 73.88 396 ASN A N 1
ATOM 3246 C CA . ASN A 1 396 ? 14.881 -11.354 2.503 1.00 73.88 396 ASN A CA 1
ATOM 3247 C C . ASN A 1 396 ? 13.436 -11.771 2.207 1.00 73.88 396 ASN A C 1
ATOM 3249 O O . ASN A 1 396 ? 13.098 -12.941 2.383 1.00 73.88 396 ASN A O 1
ATOM 3253 N N . LEU A 1 397 ? 12.601 -10.845 1.728 1.00 71.88 397 LEU A N 1
ATOM 3254 C CA . LEU A 1 397 ? 11.235 -11.146 1.306 1.00 71.88 397 LEU A CA 1
ATOM 3255 C C . LEU A 1 397 ? 11.225 -12.144 0.143 1.00 71.88 397 LEU A C 1
ATOM 3257 O O . LEU A 1 397 ? 10.531 -13.152 0.205 1.00 71.88 397 LEU A O 1
ATOM 3261 N N . MET A 1 398 ? 12.038 -11.911 -0.884 1.00 75.19 398 MET A N 1
ATOM 3262 C CA . MET A 1 398 ? 12.158 -12.801 -2.042 1.00 75.19 398 MET A CA 1
ATOM 3263 C C . MET A 1 398 ? 12.653 -14.203 -1.653 1.00 75.19 398 MET A C 1
ATOM 3265 O O . MET A 1 398 ? 12.127 -15.214 -2.124 1.00 75.19 398 MET A O 1
ATOM 3269 N N . MET A 1 399 ? 13.628 -14.291 -0.743 1.00 72.31 399 MET A N 1
ATOM 3270 C CA . MET A 1 399 ? 14.076 -15.565 -0.170 1.00 72.31 399 MET A CA 1
ATOM 3271 C C . MET A 1 399 ? 12.974 -16.266 0.629 1.00 72.31 399 MET A C 1
ATOM 3273 O O . MET A 1 399 ? 12.882 -17.489 0.592 1.00 72.31 399 MET A O 1
ATOM 3277 N N . TYR A 1 400 ? 12.154 -15.518 1.367 1.00 68.44 400 TYR A N 1
ATOM 3278 C CA . TYR A 1 400 ? 11.028 -16.078 2.108 1.00 68.44 400 TYR A CA 1
ATOM 3279 C C . TYR A 1 400 ? 9.948 -16.629 1.168 1.00 68.44 400 TYR A C 1
ATOM 3281 O O . TYR A 1 400 ? 9.518 -17.767 1.343 1.00 68.44 400 TYR A O 1
ATOM 3289 N N . LEU A 1 401 ? 9.555 -15.856 0.152 1.00 67.06 401 LEU A N 1
ATOM 3290 C CA . LEU A 1 401 ? 8.535 -16.255 -0.818 1.00 67.06 401 LEU A CA 1
ATOM 3291 C C . LEU A 1 401 ? 8.984 -17.488 -1.622 1.00 67.06 401 LEU A C 1
ATOM 3293 O O . LEU A 1 401 ? 8.262 -18.476 -1.664 1.00 67.06 401 LEU A O 1
ATOM 3297 N N . SER A 1 402 ? 10.226 -17.507 -2.119 1.00 66.62 402 SER A N 1
ATOM 3298 C CA . SER A 1 402 ? 10.775 -18.653 -2.873 1.00 66.62 402 SER A CA 1
ATOM 3299 C C . SER A 1 402 ? 10.920 -19.954 -2.068 1.00 66.62 402 SER A C 1
ATOM 3301 O O . SER A 1 402 ? 11.087 -21.025 -2.652 1.00 66.62 402 SER A O 1
ATOM 3303 N N . ARG A 1 403 ? 10.882 -19.890 -0.729 1.00 62.34 403 ARG A N 1
ATOM 3304 C CA . ARG A 1 403 ? 10.864 -21.073 0.149 1.00 62.34 403 ARG A CA 1
ATOM 3305 C C . ARG A 1 403 ? 9.460 -21.597 0.422 1.00 62.34 403 ARG A C 1
ATOM 3307 O O . ARG A 1 403 ? 9.352 -22.711 0.908 1.00 62.34 403 ARG A O 1
ATOM 3314 N N . LYS A 1 404 ? 8.423 -20.789 0.197 1.00 49.34 404 LYS A N 1
ATOM 3315 C CA . LYS A 1 404 ? 7.031 -21.132 0.509 1.00 49.34 404 LYS A CA 1
ATOM 3316 C C . LYS A 1 404 ? 6.360 -21.931 -0.616 1.00 49.34 404 LYS A C 1
ATOM 3318 O O . LYS A 1 404 ? 5.404 -22.646 -0.341 1.00 49.34 404 LYS A O 1
ATOM 3323 N N . ASP A 1 405 ? 6.893 -21.822 -1.834 1.00 44.94 405 ASP A N 1
ATOM 3324 C CA . ASP A 1 405 ? 6.465 -22.570 -3.026 1.00 44.94 405 ASP A CA 1
ATOM 3325 C C . ASP A 1 405 ? 7.262 -23.881 -3.247 1.00 44.94 405 ASP A C 1
ATOM 3327 O O . ASP A 1 405 ? 7.045 -24.586 -4.233 1.00 44.94 405 ASP A O 1
ATOM 3331 N N . ARG A 1 406 ? 8.176 -24.228 -2.325 1.00 39.97 406 ARG A N 1
ATOM 3332 C CA . ARG A 1 406 ? 8.818 -25.552 -2.209 1.00 39.97 406 ARG A CA 1
ATOM 3333 C C . ARG A 1 406 ? 8.270 -26.285 -0.997 1.00 39.97 406 ARG A C 1
ATOM 3335 O O . ARG A 1 406 ? 8.147 -27.525 -1.089 1.00 39.97 406 ARG A O 1
#

Solvent-accessible surface area (backbone atoms only — not comparable to full-atom values): 23029 Å² total; per-r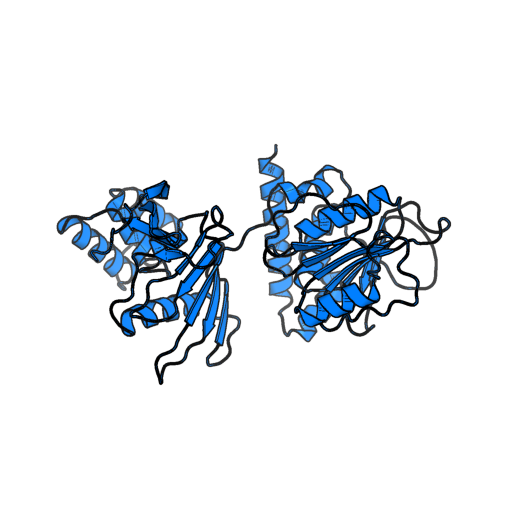esidue (Å²): 133,82,83,79,75,70,74,77,40,79,75,46,76,52,76,47,95,72,27,42,38,40,32,32,37,44,94,91,41,57,35,43,38,75,44,70,60,77,70,54,76,68,48,50,50,51,35,49,52,53,52,54,36,53,74,34,97,82,34,90,63,46,88,53,56,73,66,59,53,52,56,60,41,68,74,46,61,68,48,47,34,50,53,41,52,32,67,74,41,52,48,46,91,52,30,74,59,72,66,36,84,52,45,43,31,40,42,43,56,54,40,92,39,53,34,28,30,23,41,65,93,42,77,91,45,68,70,25,41,31,81,50,59,43,91,39,67,64,63,46,48,54,34,52,50,42,40,46,68,52,23,73,85,46,69,58,101,46,42,39,45,37,48,56,56,91,51,32,36,35,43,34,40,61,34,79,83,74,77,60,41,34,41,39,37,34,45,52,78,69,82,54,73,84,61,47,52,47,45,75,71,64,77,32,44,68,45,50,47,47,47,50,37,50,42,48,73,71,50,45,22,37,38,35,34,39,51,52,74,68,56,47,50,52,52,50,53,53,52,57,62,50,44,66,53,80,48,36,32,36,37,43,29,73,66,86,75,75,92,71,87,47,77,44,61,44,81,42,68,49,50,90,83,68,85,51,50,71,68,59,53,50,53,49,36,60,76,70,63,31,41,33,40,36,33,71,20,78,74,69,52,97,80,69,84,74,72,44,82,75,29,21,40,42,31,38,40,66,58,72,90,89,68,43,94,28,58,28,42,33,38,43,44,68,76,81,80,59,65,45,40,34,63,60,70,83,84,85,85,89,85,76,80,58,55,83,78,48,80,76,56,47,40,60,51,53,46,75,64,29,64,67,59,50,52,51,26,61,76,69,74,44,58,68,68,58,54,30,48,52,45,42,52,46,48,51,49,53,56,51,51,67,58,72,82,105

Secondary structure (DSSP, 8-state):
--------EEEEEEEETTEEEEEEEETTEEEEEEEPPP--HHHHHHHHHHHHHHHSTT-TTTT--HHHHHHHHTTS-HHHHHHHHHHHSS-GGGHHHHH-TTEEEEEE--SSSEEEEEETT-TT-S-EEEEEE-SSHHHHHHHHHHHHHHHTTSB-SSEEEEESSSSEEEEEE--TTTT--EEEEEE--PPPGGGTHHHHTTSS-HHHHHHHHHHHHTT-EEEEEES-HHHHHHHHHHHHTTS-TTS-EEEEESSPPPP-S-SSEEEEE-STTS---HHHHHHHHHHTT-SEEEE--TT--TT----TTT-EEEEE-PPPTTS-SSEEEEEE-TTSS--EEEESS----S--------TT--HHHHHHH-HHHHHHHHHTT--HHHHHHHHHHHHHHHHHHHHH--

Radius of gyration: 25.2 Å; Cα contacts (8 Å, |Δi|>4): 648; chains: 1; bounding box: 80×51×74 Å